Protein 8JSU (pdb70)

Organism: NCBI:txid1331668

Foldseek 3Di:
DDPVVVVVVVVVVVVVVVVVVVVCVVPPDVVNCCVVPPD/DDAQAWDDWDDDPFKTKTWGHHPVAIKIKMFGPDLFVLFDAQVLLVLLLVLCVVFPLNLAEFGWHAPDSGMTITDHDHYPDFLLCQLQPPPDDDDDVQQLLQLLVVLLSLLRQFPRDPVSRVRFAEPPDWSRCVRPVVVVVQLVVLLVVADCPLFVLLVCLQPVLLVVFDPDDAWGWAQRQQARRQWAGDPSIHGHDRRRIGTYHSLLRLLNHLLSLLLSCLPRVPLVSSLQSLLSNLVSNCVNNVHHQDLSSLSNNSNSNSVVLSSVLSCCCRVVVCSPVSSSSSNSSSVRVLSNSVSNPHDCSSSVSD/DCPDPVVVVVVVVVVVVVVVVVVVVCVVPDDVVNCCVVPPPD/DPDDDWDWAWDDWDDDPFKTKTWTQTPVAIKIKMFGPDQDVLFDAQVLLVLLLVLCVVWPLNLAEFGWHAPDSGMTITDHDHDPDFLLCQLLDPPDDDDDVQSLLQLLVLLLSLLRQFPRDVVSRVPFAEPPDWSSCVRPVVLVVQLVVLLVVADCPLFVLLVCLQPVLLVPFDPDDAWGWAQRQQARRQWATDPSIHGHDRRRIHTYHSLLRLLNHLLSLLLSCLPHPPLVSSLSSLLSSLNSNCVNNVHHQDLSSLSNNSNSNSVVLSSVLSCCCRVVVCSPVSSSSSNSSSVRVVSNSVSNPHDPSSD

InterPro domains:
  IPR061076 Thioviridamide [NF033415] (13-87)

Solvent-accessible surface area: 31680 Å² total; per-residue (Å²): 182,73,148,81,93,36,50,54,68,86,116,64,38,72,50,63,2,13,61,50,0,54,60,20,24,91,83,28,71,108,130,98,66,56,124,20,28,108,158,143,195,70,26,90,47,58,56,58,37,101,32,91,32,22,30,14,0,0,1,92,6,133,65,15,46,0,1,0,9,10,6,92,73,64,20,135,4,10,6,80,63,70,5,6,192,27,0,37,118,1,4,67,101,36,114,0,36,112,38,14,0,25,8,48,40,68,52,101,77,1,1,8,0,14,27,4,129,35,27,116,1,0,14,34,20,2,50,64,77,118,98,68,87,96,77,105,105,20,24,84,0,0,19,50,1,0,14,2,0,2,79,0,16,75,7,65,76,155,84,4,98,50,17,51,92,24,121,115,51,1,35,15,90,20,17,83,130,5,7,72,16,4,142,40,3,57,109,164,15,70,134,112,5,0,49,0,0,33,98,5,19,39,71,2,33,84,107,15,70,143,137,36,110,90,15,0,4,0,20,19,0,18,0,21,1,0,4,15,7,89,83,3,61,0,0,1,0,14,6,0,0,16,15,12,8,0,31,2,0,2,37,0,0,46,9,0,0,50,0,5,10,44,93,54,43,52,76,46,1,31,50,5,0,20,15,0,7,30,7,2,21,77,28,75,31,13,14,4,17,15,57,26,8,14,23,0,0,3,72,1,0,32,14,6,0,44,51,1,0,32,115,13,105,75,45,100,35,92,151,28,0,34,53,38,0,111,122,4,20,206,8,2,44,28,0,3,29,7,3,26,13,13,208,96,2,47,56,66,86,82,67,180,62,144,82,88,21,46,55,58,82,116,64,32,73,50,65,1,13,61,46,0,62,61,20,0,48,86,21,66,91,134,103,24,70,123,20,28,95,111,147,185,168,111,96,106,86,78,9,100,43,48,63,57,37,102,30,96,32,23,32,12,2,0,0,50,6,32,56,1,4,0,2,0,10,12,6,93,73,61,18,142,10,9,6,79,62,69,5,6,192,28,0,37,117,10,3,65,116,40,103,0,35,120,33,11,0,28,7,49,41,65,52,98,78,0,1,8,0,15,28,5,96,22,20,35,2,0,15,42,17,2,63,43,60,119,100,46,78,95,14,79,32,4,22,89,0,0,23,41,1,0,14,0,0,6,82,0,16,80,9,78,70,130,142,1,98,50,11,49,92,32,116,117,50,1,35,16,94,22,32,83,156,13,7,62,16,4,156,42,3,64,106,167,12,60,145,114,6,0,84,33,1,52,102,17,20,38,69,1,35,85,129,16,69,145,140,36,112,96,15,0,5,0,19,19,0,19,0,23,1,0,4,7,1,53,83,1,57,0,0,1,0,14,6,0,0,21,16,11,8,0,32,3,0,2,59,0,0,37,9,0,1,56,0,7,18,48,94,55,42,101,153,60,3,26,67,3,0,96,28,0,6,90,7,2,42,84,22,82,61,82,144,14,53,73,65,27,7,25,23,0,0,4,72,1,0,32,20,6,1,50,57,2,0,34,113,12,105,73,43,100,35,95,153,25,0,36,52,65,0,116,122,7,37,205,15,4,72,28,1,2,38,14,4,47,13,35,215,132,6,89

Nearest PDB structures (foldseek):
  3c5i-assembly2_B  TM=5.070E-01  e=8.498E-06  Plasmodium knowlesi
  8tvn-assembly2_B  TM=3.680E-01  e=6.910E-03  Homo sapiens
  8tb6-assembly2_B  TM=3.655E-01  e=6.247E-03  Homo sapiens
  5c03-assembly2_B  TM=3.590E-01  e=1.330E-02  Homo sapiens
  4imy-assembly3_E  TM=3.315E-01  e=5.184E-02  Homo sapiens

Secondary structure (DSSP, 8-state):
--HHHHHHHHHHHHHHHHHHHHHHHHH--HHHHHHHS--/--TTSEEEEE--SS-EEEEEEETTEEEEEEE-SS--TTS--HHHHHHHHHHHTTSTTGGGB-PPEEEETTEEEPPPBS-S--HHHHHT-SS-----HHHHTHHHHHHHHHHHHTTS-GGG-TTPPB-SS-HHHHH-HHHHHHHHHHHHTS-TTT-HHHHHIIIIIHHTS-S-S--EEE-S---GGGEEPSSS-EE---TT-EEE-HH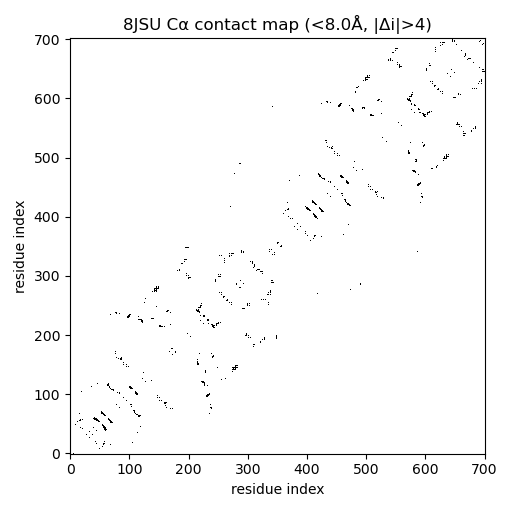HHHHHHHHHHHHHHHHH--HHHHHHHHHHHHHHHHHHHSSPPPHHHHHHHHHHHHHHHHHHHHHHHHHTT-HHHHHHHHHHHHHHHHHHHHHHT--HHHHTT-/---SHHHHHHHHHHHHHHHHHHHHHHHHH--HHHHHHHS---/-------EEEEEEE--SS-EEEEEEETTEEEEEEE-SS--TTS--HHHHHHHHHHHTTSTTTTTB-PPEEEETTEEEPPPBS-S--HHHHHT-SS-----HHHHHHHHHHHHHHHHHTTS-GGG-TTPPB-SS-HHHHH-HHHHHHHHHHHHHS-TTS-HHHHHIIIIIHHTS-S-S--EEE-S---GGGEE-SSS-EE---TT-EEE-HHHHHHHHHHHHHHHHHHH--HHHHHHHHHHHHHHHHHHHSSPPPHHHHHHHHHHHHHHHHHHHHHHHHHTT-HHHHHHHHHHHHHHHHHHHHHHT--TTT-

Sequence (702 aa):
MSEAMASAVDEAAFFADDLVSKIQAAEASMTDEQRAVIDPAVRRTGQPVRRSLPGPFVNRVCLRVDSGYRWGESVPVAAPAYLDAAALRNLAEEAIAPTQAAQYACIPALIDDRTAIHPVVTTPRLLSDTVFESPASAVVPQVEQTFSELGGFLARLHSSIPLERRVAALPTRTRPAWLQAAPQAADGIRAARDRLDKDAAPGIQRLAGAGAAEAPEVFPRTVVHGRLSSTASCCVPGPAPRRVLGWREAGIIADPMADLAFLLRRRDLVQSAAAMMGAQQQLQEQRARLTAEGYEAARGTQLLSDDEHTRLLAGHLASGILQHVALRAWSASDPEGADALLLLRRAERSLPGILGAFGAPREVTGRRLGSMSEAMASAVDEAAFFADDLVSSKIQAAEASMMTDEQRAVIDPAATQSAVRRTGQPVRSLPGPFVNNRVVCLRVDDSGYRWGESVPVAAPAYLDAAALRNLAEAIAPTQAAQYACIPALIDDRTAIHPVVTTPRLLSDTVFESPASAVVPQVEQQTFSSELGGFLARLHSSIPLERRRVAALPTRTRPAWLQAAPQAADGIRAARDRLDKDAAPGIQRLAGAGAAEAPEVFPRTVVHGRLSTASCCVPGPAPRVLGWREAGIADPMADLAFLLRRRDLVQSSAAAMMGAQQLQEQRARLTAEGYEAARGTQLSDDEHTRLAGHLASGILQHVVALRAWSASDPEGADALLRRAERRSLPGILGAFGAPREVT

Radius of gyration: 29.33 Å; Cα contacts (8 Å, |Δi|>4): 1325; chains: 4; bounding box: 56×72×86 Å

B-factor: mean 19.64, std 11.46, range [5.8, 92.0]

Structure (mmCIF, N/CA/C/O backbone):
data_8JSU
#
_entry.id   8JSU
#
_cell.length_a   45.224
_cell.length_b   52.499
_cell.length_c   73.673
_cell.angle_alpha   94.72
_cell.angle_beta   90.55
_cell.angle_gamma   112.55
#
_symmetry.space_group_name_H-M   'P 1'
#
loop_
_entity.id
_entity.type
_entity.pdbx_description
1 polymer TvaLP
2 polymer TvaE
3 non-polymer 'SODIUM ION'
4 non-polymer 'BROMIDE ION'
5 non-polymer 'CHLORIDE ION'
6 non-polymer DI(HYDROXYETHYL)ETHER
7 non-polymer GLYCEROL
8 water water
#
loop_
_atom_site.group_PDB
_atom_site.id
_atom_site.type_symbol
_atom_site.label_atom_id
_atom_site.label_alt_id
_atom_site.label_comp_id
_atom_site.label_asym_id
_atom_site.label_entity_id
_atom_site.label_seq_id
_atom_site.pdbx_PDB_ins_code
_atom_site.Cartn_x
_atom_site.Cartn_y
_atom_site.Cartn_z
_atom_site.occupancy
_atom_site.B_iso_or_equiv
_atom_site.auth_seq_id
_atom_site.auth_comp_id
_atom_site.auth_asym_id
_atom_site.auth_atom_id
_atom_site.pdbx_PDB_model_num
ATOM 1 N N . MET A 1 3 ? -6.499 -35.862 -47.560 1.00 44.79 1 MET A N 1
ATOM 2 C CA . MET A 1 3 ? -6.366 -35.195 -48.850 1.00 42.25 1 MET A CA 1
ATOM 3 C C . MET A 1 3 ? -4.916 -34.915 -49.230 1.00 40.59 1 MET A C 1
ATOM 4 O O . MET A 1 3 ? -4.123 -34.432 -48.420 1.00 38.80 1 MET A O 1
ATOM 9 N N . SER A 1 4 ? -4.584 -35.212 -50.482 1.00 37.16 2 SER A N 1
ATOM 10 C CA . SER A 1 4 ? -3.271 -34.900 -51.012 1.00 34.83 2 SER A CA 1
ATOM 11 C C . SER A 1 4 ? -3.091 -33.387 -51.111 1.00 34.34 2 SER A C 1
ATOM 12 O O . SER A 1 4 ? -4.022 -32.604 -50.907 1.00 31.77 2 SER A O 1
ATOM 15 N N . GLU A 1 5 ? -1.865 -32.976 -51.440 1.00 36.19 3 GLU A N 1
ATOM 16 C CA . GLU A 1 5 ? -1.590 -31.551 -51.594 1.00 37.60 3 GLU A CA 1
ATOM 17 C C . GLU A 1 5 ? -2.333 -30.966 -52.792 1.00 38.76 3 GLU A C 1
ATOM 18 O O . GLU A 1 5 ? -2.833 -29.835 -52.728 1.00 35.18 3 GLU A O 1
ATOM 24 N N . ALA A 1 6 ? -2.413 -31.716 -53.895 1.00 34.64 4 ALA A N 1
ATOM 25 C CA . ALA A 1 6 ? -3.176 -31.246 -55.046 1.00 31.07 4 ALA A CA 1
ATOM 26 C C . ALA A 1 6 ? -4.648 -31.070 -54.694 1.00 30.80 4 ALA A C 1
ATOM 27 O O . ALA A 1 6 ? -5.266 -30.064 -55.062 1.00 28.06 4 ALA A O 1
ATOM 29 N N . MET A 1 7 ? -5.222 -32.033 -53.971 1.00 26.37 5 MET A N 1
ATOM 30 C CA . MET A 1 7 ? -6.614 -31.917 -53.549 1.00 24.47 5 MET A CA 1
ATOM 31 C C . MET A 1 7 ? -6.824 -30.728 -52.620 1.00 26.35 5 MET A C 1
ATOM 32 O O . MET A 1 7 ? -7.769 -29.949 -52.793 1.00 26.11 5 MET A O 1
ATOM 37 N N . ALA A 1 8 ? -5.943 -30.561 -51.631 1.00 25.63 6 ALA A N 1
ATOM 38 C CA . ALA A 1 8 ? -6.111 -29.465 -50.685 1.00 28.64 6 ALA A CA 1
ATOM 39 C C . ALA A 1 8 ? -6.074 -28.125 -51.405 1.00 23.42 6 ALA A C 1
ATOM 40 O O . ALA A 1 8 ? -6.891 -27.233 -51.132 1.00 22.45 6 ALA A O 1
ATOM 42 N N . SER A 1 9 ? -5.155 -27.988 -52.364 1.00 25.84 7 SER A N 1
ATOM 43 C CA . SER A 1 9 ? -5.063 -26.759 -53.139 1.00 28.31 7 SER A CA 1
ATOM 44 C C . SER A 1 9 ? -6.303 -26.552 -53.998 1.00 26.29 7 SER A C 1
ATOM 45 O O . SER A 1 9 ? -6.777 -25.420 -54.136 1.00 27.02 7 SER A O 1
ATOM 48 N N . ALA A 1 10 ? -6.841 -27.625 -54.587 1.00 24.65 8 ALA A N 1
ATOM 49 C CA . ALA A 1 10 ? -8.073 -27.496 -55.362 1.00 21.23 8 ALA A CA 1
ATOM 50 C C . ALA A 1 10 ? -9.229 -27.028 -54.487 1.00 20.40 8 ALA A C 1
ATOM 51 O O . ALA A 1 10 ? -10.010 -26.154 -54.884 1.00 20.58 8 ALA A O 1
ATOM 53 N N . VAL A 1 11 ? -9.359 -27.601 -53.289 1.00 19.65 9 VAL A N 1
ATOM 54 C CA . VAL A 1 11 ? -10.423 -27.195 -52.373 1.00 22.03 9 VAL A CA 1
ATOM 55 C C . VAL A 1 11 ? -10.261 -25.733 -51.976 1.00 14.93 9 VAL A C 1
ATOM 56 O O . VAL A 1 11 ? -11.227 -24.956 -51.979 1.00 17.65 9 VAL A O 1
ATOM 60 N N . ASP A 1 12 ? -9.033 -25.334 -51.634 1.00 19.53 10 ASP A N 1
ATOM 61 C CA . ASP A 1 12 ? -8.804 -23.960 -51.212 1.00 20.72 10 ASP A CA 1
ATOM 62 C C . ASP A 1 12 ? -9.079 -22.973 -52.342 1.00 18.74 10 ASP A C 1
ATOM 63 O O . ASP A 1 12 ? -9.679 -21.917 -52.111 1.00 21.82 10 ASP A O 1
ATOM 68 N N . GLU A 1 13 ? -8.657 -23.302 -53.569 1.00 20.82 11 GLU A N 1
ATOM 69 C CA . GLU A 1 13 ? -8.941 -22.429 -54.706 1.00 22.49 11 GLU A CA 1
ATOM 70 C C . GLU A 1 13 ? -10.442 -22.293 -54.924 1.00 21.52 11 GLU A C 1
ATOM 71 O O . GLU A 1 13 ? -10.947 -21.194 -55.187 1.00 20.80 11 GLU A O 1
ATOM 77 N N . ALA A 1 14 ? -11.171 -23.407 -54.833 1.00 19.68 12 ALA A N 1
ATOM 78 C CA . ALA A 1 14 ? -12.607 -23.362 -55.058 1.00 22.04 12 ALA A CA 1
ATOM 79 C C . ALA A 1 14 ? -13.311 -22.582 -53.958 1.00 20.92 12 ALA A C 1
ATOM 80 O O . ALA A 1 14 ? -14.205 -21.775 -54.236 1.00 19.90 12 ALA A O 1
ATOM 82 N N . ALA A 1 15 ? -12.911 -22.794 -52.700 1.00 21.04 13 ALA A N 1
ATOM 83 C CA . ALA A 1 15 ? -13.565 -22.096 -51.596 1.00 21.93 13 ALA A CA 1
ATOM 84 C C . ALA A 1 15 ? -13.335 -20.595 -51.676 1.00 20.44 13 ALA A C 1
ATOM 85 O O . ALA A 1 15 ? -14.257 -19.804 -51.436 1.00 19.88 13 ALA A O 1
ATOM 87 N N . PHE A 1 16 ? -12.107 -20.181 -51.998 1.00 19.90 14 PHE A N 1
ATOM 88 C CA A PHE A 1 16 ? -11.794 -18.757 -52.114 0.58 22.14 14 PHE A CA 1
ATOM 89 C CA B PHE A 1 16 ? -11.848 -18.753 -52.082 0.42 22.16 14 PHE A CA 1
ATOM 90 C C . PHE A 1 16 ? -12.571 -18.110 -53.254 1.00 22.05 14 PHE A C 1
ATOM 91 O O . PHE A 1 16 ? -13.151 -17.029 -53.101 1.00 19.54 14 PHE A O 1
ATOM 106 N N . ALA A 1 17 ? -12.581 -18.755 -54.420 1.00 20.06 15 ALA A N 1
ATOM 107 C CA . ALA A 1 17 ? -13.278 -18.150 -55.545 1.00 18.92 15 ALA A CA 1
ATOM 108 C C . ALA A 1 17 ? -14.772 -18.052 -55.281 1.00 19.58 15 ALA A C 1
ATOM 109 O O . ALA A 1 17 ? -15.414 -17.071 -55.675 1.00 18.52 15 ALA A O 1
ATOM 111 N N . ASP A 1 18 ? -15.343 -19.053 -54.607 1.00 16.36 16 ASP A N 1
ATOM 112 C CA A ASP A 1 18 ? -16.762 -19.004 -54.284 0.46 19.15 16 ASP A CA 1
ATOM 113 C CA B ASP A 1 18 ? -16.763 -19.000 -54.289 0.54 19.14 16 ASP A CA 1
ATOM 114 C C . ASP A 1 18 ? -17.068 -17.831 -53.362 1.00 16.45 16 ASP A C 1
ATOM 115 O O . ASP A 1 18 ? -18.083 -17.149 -53.523 1.00 17.08 16 ASP A O 1
ATOM 124 N N . LEU A 1 19 ? -16.201 -17.583 -52.379 1.00 15.12 17 LEU A N 1
ATOM 125 C CA . LEU A 1 19 ? -16.412 -16.444 -51.489 1.00 17.62 17 LEU A CA 1
ATOM 126 C C . LEU A 1 19 ? -16.303 -15.121 -52.250 1.00 13.69 17 LEU A C 1
ATOM 127 O O . LEU A 1 19 ? -17.130 -14.218 -52.071 1.00 14.69 17 LEU A O 1
ATOM 132 N N . VAL A 1 20 ? -15.279 -14.981 -53.098 1.00 14.85 18 VAL A N 1
ATOM 133 C CA . VAL A 1 20 ? -15.161 -13.773 -53.919 1.00 17.37 18 VAL A CA 1
ATOM 134 C C . VAL A 1 20 ? -16.423 -13.569 -54.755 1.00 16.10 18 VAL A C 1
ATOM 135 O O . VAL A 1 20 ? -17.005 -12.478 -54.772 1.00 15.74 18 VAL A O 1
ATOM 139 N N . SER A 1 21 ? -16.887 -14.628 -55.428 1.00 17.62 19 SER A N 1
ATOM 140 C CA . SER A 1 21 ? -18.087 -14.518 -56.253 1.00 17.97 19 SER A CA 1
ATOM 141 C C . SER A 1 21 ? -19.300 -14.094 -55.435 1.00 18.27 19 SER A C 1
ATOM 142 O O . SER A 1 21 ? -20.102 -13.271 -55.890 1.00 19.20 19 SER A O 1
ATOM 145 N N . LYS A 1 22 ? -19.461 -14.653 -54.229 1.00 15.00 20 LYS A N 1
ATOM 146 C CA . LYS A 1 22 ? -20.595 -14.279 -53.392 1.00 18.17 20 LYS A CA 1
ATOM 147 C C . LYS A 1 22 ? -20.527 -12.816 -52.966 1.00 14.05 20 LYS A C 1
ATOM 148 O O . LYS A 1 22 ? -21.553 -12.126 -52.942 1.00 16.11 20 LYS A O 1
ATOM 154 N N . ILE A 1 23 ? -19.342 -12.337 -52.563 1.00 15.09 21 ILE A N 1
ATOM 155 C CA . ILE A 1 23 ? -19.221 -10.934 -52.183 1.00 15.08 21 ILE A CA 1
ATOM 156 C C . ILE A 1 23 ? -19.435 -10.027 -53.390 1.00 14.53 21 ILE A C 1
ATOM 157 O O . ILE A 1 23 ? -20.110 -8.997 -53.295 1.00 17.33 21 ILE A O 1
ATOM 162 N N . GLN A 1 24 ? -18.871 -10.392 -54.543 1.00 17.70 22 GLN A N 1
ATOM 163 C CA . GLN A 1 24 ? -19.129 -9.615 -55.750 1.00 16.73 22 GLN A CA 1
ATOM 164 C C . GLN A 1 24 ? -20.617 -9.576 -56.079 1.00 18.80 22 GLN A C 1
ATOM 165 O O . GLN A 1 24 ? -21.163 -8.513 -56.395 1.00 21.61 22 GLN A O 1
ATOM 171 N N . ALA A 1 25 ? -21.292 -10.724 -56.005 1.00 16.47 23 ALA A N 1
ATOM 172 C CA . ALA A 1 25 ? -22.713 -10.761 -56.335 1.00 19.62 23 ALA A CA 1
ATOM 173 C C . ALA A 1 25 ? -23.509 -9.882 -55.386 1.00 20.42 23 ALA A C 1
ATOM 174 O O . ALA A 1 25 ? -24.367 -9.107 -55.823 1.00 21.65 23 ALA A O 1
ATOM 176 N N . ALA A 1 26 ? -23.209 -9.965 -54.082 1.00 18.50 24 ALA A N 1
ATOM 177 C CA . ALA A 1 26 ? -23.931 -9.165 -53.095 1.00 17.33 24 ALA A CA 1
ATOM 178 C C . ALA A 1 26 ? -23.693 -7.682 -53.316 1.00 22.42 24 ALA A C 1
ATOM 179 O O . ALA A 1 26 ? -24.628 -6.878 -53.257 1.00 22.37 24 ALA A O 1
ATOM 181 N N . GLU A 1 27 ? -22.444 -7.300 -53.586 1.00 19.97 25 GLU A N 1
ATOM 182 C CA . GLU A 1 27 ? -22.153 -5.895 -53.834 1.00 20.24 25 GLU A CA 1
ATOM 183 C C . GLU A 1 27 ? -22.876 -5.404 -55.082 1.00 25.86 25 GLU A C 1
ATOM 184 O O . GLU A 1 27 ? -23.449 -4.307 -55.087 1.00 25.85 25 GLU A O 1
ATOM 190 N N . ALA A 1 28 ? -22.881 -6.216 -56.141 1.00 23.62 26 ALA A N 1
ATOM 191 C CA . ALA A 1 28 ? -23.489 -5.798 -57.402 1.00 25.41 26 ALA A CA 1
ATOM 192 C C . ALA A 1 28 ? -24.994 -5.598 -57.269 1.00 29.11 26 ALA A C 1
ATOM 193 O O . ALA A 1 28 ? -25.555 -4.677 -57.872 1.00 31.92 26 ALA A O 1
ATOM 195 N N . SER A 1 29 ? -25.665 -6.443 -56.484 1.00 26.20 27 SER A N 1
ATOM 196 C CA . SER A 1 29 ? -27.121 -6.521 -56.496 1.00 26.51 27 SER A CA 1
ATOM 197 C C . SER A 1 29 ? -27.784 -5.814 -55.323 1.00 30.96 27 SER A C 1
ATOM 198 O O . SER A 1 29 ? -29.002 -5.602 -55.357 1.00 32.74 27 SER A O 1
ATOM 201 N N . MET A 1 30 ? -27.036 -5.466 -54.283 1.00 30.81 28 MET A N 1
ATOM 202 C CA . MET A 1 30 ? -27.641 -4.830 -53.123 1.00 34.78 28 MET A CA 1
ATOM 203 C C . MET A 1 30 ? -28.262 -3.490 -53.511 1.00 37.26 28 MET A C 1
ATOM 204 O O . MET A 1 30 ? -27.684 -2.719 -54.283 1.00 33.54 28 MET A O 1
ATOM 209 N N . THR A 1 31 ? -29.481 -3.251 -53.039 1.00 41.63 29 THR A N 1
ATOM 210 C CA . THR A 1 31 ? -30.156 -2.016 -53.402 1.00 45.57 29 THR A CA 1
ATOM 211 C C . THR A 1 31 ? -29.692 -0.891 -52.483 1.00 45.09 29 THR A C 1
ATOM 212 O O . THR A 1 31 ? -29.017 -1.118 -51.475 1.00 37.83 29 THR A O 1
ATOM 216 N N . ASP A 1 32 ? -30.060 0.344 -52.840 1.00 38.82 30 ASP A N 1
ATOM 217 C CA . ASP A 1 32 ? -29.676 1.479 -52.006 1.00 43.65 30 ASP A CA 1
ATOM 218 C C . ASP A 1 32 ? -30.256 1.369 -50.602 1.00 42.94 30 ASP A C 1
ATOM 219 O O . ASP A 1 32 ? -29.633 1.827 -49.637 1.00 39.77 30 ASP A O 1
ATOM 224 N N . GLU A 1 33 ? -31.434 0.756 -50.462 1.00 41.45 31 GLU A N 1
ATOM 225 C CA . GLU A 1 33 ? -32.007 0.577 -49.131 1.00 43.35 31 GLU A CA 1
ATOM 226 C C . GLU A 1 33 ? -31.252 -0.475 -48.323 1.00 38.63 31 GLU A C 1
ATOM 227 O O . GLU A 1 33 ? -31.024 -0.288 -47.121 1.00 32.32 31 GLU A O 1
ATOM 233 N N . GLN A 1 34 ? -30.862 -1.589 -48.954 1.00 38.30 32 GLN A N 1
ATOM 234 C CA . GLN A 1 34 ? -29.986 -2.538 -48.269 1.00 38.34 32 GLN A CA 1
ATOM 235 C C . GLN A 1 34 ? -28.616 -1.931 -48.001 1.00 35.92 32 GLN A C 1
ATOM 236 O O . GLN A 1 34 ? -28.031 -2.163 -46.939 1.00 33.62 32 GLN A O 1
ATOM 242 N N . ARG A 1 35 ? -28.083 -1.166 -48.958 1.00 33.97 33 ARG A N 1
ATOM 243 C CA . ARG A 1 35 ? -26.812 -0.483 -48.738 1.00 31.64 33 ARG A CA 1
ATOM 244 C C . ARG A 1 35 ? -26.904 0.493 -47.575 1.00 33.67 33 ARG A C 1
ATOM 245 O O . ARG A 1 35 ? -25.924 0.688 -46.844 1.00 30.84 33 ARG A O 1
ATOM 253 N N . ALA A 1 36 ? -28.075 1.102 -47.380 1.00 34.36 34 ALA A N 1
ATOM 254 C CA . ALA A 1 36 ? -28.247 2.042 -46.278 1.00 36.04 34 ALA A CA 1
ATOM 255 C C . ALA A 1 36 ? -28.176 1.341 -44.927 1.00 33.18 34 ALA A C 1
ATOM 256 O O . ALA A 1 36 ? -27.683 1.920 -43.949 1.00 34.41 34 ALA A O 1
ATOM 258 N N . VAL A 1 37 ? -28.679 0.107 -44.841 1.00 34.33 35 VAL A N 1
ATOM 259 C CA . VAL A 1 37 ? -28.672 -0.595 -43.558 1.00 36.35 35 VAL A CA 1
ATOM 260 C C . VAL A 1 37 ? -27.280 -1.115 -43.213 1.00 32.13 35 VAL A C 1
ATOM 261 O O . VAL A 1 37 ? -26.871 -1.087 -42.049 1.00 32.26 35 VAL A O 1
ATOM 265 N N . ILE A 1 38 ? -26.528 -1.598 -44.205 1.00 30.41 36 ILE A N 1
ATOM 266 C CA . ILE A 1 38 ? -25.230 -2.200 -43.906 1.00 26.19 36 ILE A CA 1
ATOM 267 C C . ILE A 1 38 ? -24.137 -1.139 -43.802 1.00 28.96 36 ILE A C 1
ATOM 268 O O . ILE A 1 38 ? -23.278 -1.204 -42.914 1.00 26.64 36 ILE A O 1
ATOM 273 N N . ASP A 1 39 ? -24.161 -0.135 -44.684 1.00 30.87 37 ASP A N 1
ATOM 274 C CA . ASP A 1 39 ? -23.193 0.959 -44.675 1.00 29.83 37 ASP A CA 1
ATOM 275 C C . ASP A 1 39 ? -23.915 2.258 -44.338 1.00 37.27 37 ASP A C 1
ATOM 276 O O . ASP A 1 39 ? -24.377 2.972 -45.241 1.00 42.68 37 ASP A O 1
ATOM 281 N N . PRO A 1 40 ? -24.043 2.612 -43.063 1.00 43.86 38 PRO A N 1
ATOM 282 C CA . PRO A 1 40 ? -24.660 3.888 -42.701 1.00 52.41 38 PRO A CA 1
ATOM 283 C C . PRO A 1 40 ? -23.633 5.012 -42.701 1.00 55.70 38 PRO A C 1
ATOM 284 O O . PRO A 1 40 ? -22.422 4.792 -42.633 1.00 53.67 38 PRO A O 1
ATOM 288 N N . ALA A 1 41 ? -24.146 6.235 -42.779 1.00 60.40 39 ALA A N 1
ATOM 289 C CA . ALA A 1 41 ? -23.290 7.416 -42.744 1.00 63.29 39 ALA A CA 1
ATOM 290 C C . ALA A 1 41 ? -23.720 8.377 -41.641 1.00 64.12 39 ALA A C 1
ATOM 291 O O . ALA A 1 41 ? -22.888 8.891 -40.894 1.00 68.39 39 ALA A O 1
ATOM 293 N N . VAL B 2 6 ? -6.432 -4.663 -58.714 1.00 41.11 6 VAL B N 1
ATOM 294 C CA . VAL B 2 6 ? -6.519 -3.604 -57.719 1.00 43.70 6 VAL B CA 1
ATOM 295 C C . VAL B 2 6 ? -7.781 -2.804 -57.988 1.00 28.50 6 VAL B C 1
ATOM 296 O O . VAL B 2 6 ? -8.114 -1.885 -57.253 1.00 33.03 6 VAL B O 1
ATOM 300 N N . ARG B 2 7 ? -8.475 -3.162 -59.061 1.00 30.78 7 ARG B N 1
ATOM 301 C CA A ARG B 2 7 ? -9.625 -2.394 -59.512 0.56 32.91 7 ARG B CA 1
ATOM 302 C CA B ARG B 2 7 ? -9.624 -2.400 -59.521 0.44 32.90 7 ARG B CA 1
ATOM 303 C C . ARG B 2 7 ? -10.848 -2.673 -58.650 1.00 34.63 7 ARG B C 1
ATOM 304 O O . ARG B 2 7 ? -10.974 -3.726 -58.016 1.00 32.14 7 ARG B O 1
ATOM 319 N N . THR B 2 8 ? -11.758 -1.702 -58.635 1.00 32.33 8 THR B N 1
ATOM 320 C CA . THR B 2 8 ? -12.990 -1.843 -57.873 1.00 31.25 8 THR B CA 1
ATOM 321 C C . THR B 2 8 ? -13.761 -3.078 -58.329 1.00 30.69 8 THR B C 1
ATOM 322 O O . THR B 2 8 ? -13.792 -3.415 -59.514 1.00 31.46 8 THR B O 1
ATOM 326 N N . GLY B 2 9 ? -14.352 -3.780 -57.363 1.00 29.26 9 GLY B N 1
ATOM 327 C CA . GLY B 2 9 ? -15.017 -5.038 -57.618 1.00 30.32 9 GLY B CA 1
ATOM 328 C C . GLY B 2 9 ? -14.124 -6.260 -57.575 1.00 27.01 9 GLY B C 1
ATOM 329 O O . GLY B 2 9 ? -14.619 -7.375 -57.784 1.00 26.23 9 GLY B O 1
ATOM 330 N N . GLN B 2 10 ? -12.833 -6.099 -57.319 1.00 27.07 10 GLN B N 1
ATOM 331 C CA . GLN B 2 10 ? -11.895 -7.206 -57.369 1.00 23.97 10 GLN B CA 1
ATOM 332 C C . GLN B 2 10 ? -11.255 -7.426 -56.004 1.00 20.95 10 GLN B C 1
ATOM 333 O O . GLN B 2 10 ? -11.230 -6.519 -55.162 1.00 22.49 10 GLN B O 1
ATOM 339 N N . PRO B 2 11 ? -10.766 -8.639 -55.735 1.00 22.28 11 PRO B N 1
ATOM 340 C CA . PRO B 2 11 ? -10.180 -8.929 -54.416 1.00 22.21 11 PRO B CA 1
ATOM 341 C C . PRO B 2 11 ? -8.789 -8.325 -54.282 1.00 20.61 11 PRO B C 1
ATOM 342 O O . PRO B 2 11 ? -7.942 -8.475 -55.166 1.00 25.47 11 PRO B O 1
ATOM 346 N N . VAL B 2 12 ? -8.555 -7.651 -53.156 1.00 17.68 12 VAL B N 1
ATOM 347 C CA . VAL B 2 12 ? -7.251 -7.091 -52.856 1.00 21.46 12 VAL B CA 1
ATOM 348 C C . VAL B 2 12 ? -6.507 -7.912 -51.813 1.00 23.84 12 VAL B C 1
ATOM 349 O O . VAL B 2 12 ? -5.271 -7.939 -51.830 1.00 27.28 12 VAL B O 1
ATOM 353 N N . ARG B 2 13 ? -7.222 -8.601 -50.919 1.00 21.73 13 ARG B N 1
ATOM 354 C CA A ARG B 2 13 ? -6.621 -9.425 -49.875 0.45 24.79 13 ARG B CA 1
ATOM 355 C CA B ARG B 2 13 ? -6.600 -9.446 -49.911 0.55 24.84 13 ARG B CA 1
ATOM 356 C C . ARG B 2 13 ? -7.334 -10.767 -49.833 1.00 18.96 13 ARG B C 1
ATOM 357 O O . ARG B 2 13 ? -8.562 -10.818 -49.951 1.00 17.48 13 ARG B O 1
ATOM 372 N N . SER B 2 14 ? -6.570 -11.832 -49.610 1.00 19.01 14 SER B N 1
ATOM 373 C CA . SER B 2 14 ? -7.112 -13.141 -49.280 1.00 20.54 14 SER B CA 1
ATOM 374 C C . SER B 2 14 ? -6.399 -13.647 -48.033 1.00 22.65 14 SER B C 1
ATOM 375 O O . SER B 2 14 ? -5.163 -13.632 -47.972 1.00 26.17 14 SER B O 1
ATOM 378 N N . LEU B 2 15 ? -7.167 -14.066 -47.029 1.00 17.94 15 LEU B N 1
ATOM 379 C CA . LEU B 2 15 ? -6.628 -14.613 -45.784 1.00 20.26 15 LEU B CA 1
ATOM 380 C C . LEU B 2 15 ? -7.251 -15.977 -45.536 1.00 21.00 15 LEU B C 1
ATOM 381 O O . LEU B 2 15 ? -8.273 -16.079 -44.846 1.00 23.12 15 LEU B O 1
ATOM 386 N N . PRO B 2 16 ? -6.680 -17.042 -46.086 1.00 23.26 16 PRO B N 1
ATOM 387 C CA . PRO B 2 16 ? -7.182 -18.384 -45.775 1.00 26.10 16 PRO B CA 1
ATOM 388 C C . PRO B 2 16 ? -6.813 -18.782 -44.357 1.00 27.63 16 PRO B C 1
ATOM 389 O O . PRO B 2 16 ? -5.849 -18.286 -43.770 1.00 28.52 16 PRO B O 1
ATOM 393 N N . GLY B 2 17 ? -7.603 -19.695 -43.803 1.00 22.40 17 GLY B N 1
ATOM 394 C CA . GLY B 2 17 ? -7.342 -20.193 -42.473 1.00 30.87 17 GLY B CA 1
ATOM 395 C C . GLY B 2 17 ? -7.876 -21.598 -42.314 1.00 25.51 17 GLY B C 1
ATOM 396 O O . GLY B 2 17 ? -8.619 -22.099 -43.163 1.00 22.61 17 GLY B O 1
ATOM 397 N N . PRO B 2 18 ? -7.500 -22.271 -41.227 1.00 27.35 18 PRO B N 1
ATOM 398 C CA . PRO B 2 18 ? -8.024 -23.623 -41.001 1.00 26.86 18 PRO B CA 1
ATOM 399 C C . PRO B 2 18 ? -9.530 -23.647 -40.836 1.00 22.73 18 PRO B C 1
ATOM 400 O O . PRO B 2 18 ? -10.184 -24.615 -41.240 1.00 28.89 18 PRO B O 1
ATOM 404 N N . PHE B 2 19 ? -10.101 -22.586 -40.277 1.00 19.60 19 PHE B N 1
ATOM 405 C CA . PHE B 2 19 ? -11.499 -22.588 -39.881 1.00 19.13 19 PHE B CA 1
ATOM 406 C C . PHE B 2 19 ? -12.348 -21.536 -40.579 1.00 18.14 19 PHE B C 1
ATOM 407 O O . PHE B 2 19 ? -13.566 -21.689 -40.609 1.00 15.95 19 PHE B O 1
ATOM 415 N N . VAL B 2 20 ? -11.754 -20.486 -41.134 1.00 17.38 20 VAL B N 1
ATOM 416 C CA . VAL B 2 20 ? -12.499 -19.424 -41.803 1.00 17.44 20 VAL B CA 1
ATOM 417 C C . VAL B 2 20 ? -11.646 -18.884 -42.938 1.00 15.91 20 VAL B C 1
ATOM 418 O O . VAL B 2 20 ? -10.429 -18.729 -42.783 1.00 22.28 20 VAL B O 1
ATOM 422 N N . ASN B 2 21 ? -12.263 -18.662 -44.104 1.00 13.49 21 ASN B N 1
ATOM 423 C CA . ASN B 2 21 ? -11.661 -17.951 -45.231 1.00 13.75 21 ASN B CA 1
ATOM 424 C C . ASN B 2 21 ? -12.152 -16.516 -45.301 1.00 12.43 21 ASN B C 1
ATOM 425 O O . ASN B 2 21 ? -13.340 -16.254 -45.112 1.00 11.44 21 ASN B O 1
ATOM 430 N N . ARG B 2 22 ? -11.239 -15.583 -45.589 1.00 13.61 22 ARG B N 1
ATOM 431 C CA . ARG B 2 22 ? -11.561 -14.163 -45.577 1.00 11.22 22 ARG B CA 1
ATOM 432 C C . ARG B 2 22 ? -11.034 -13.476 -46.821 1.00 12.66 22 ARG B C 1
ATOM 433 O O . ARG B 2 22 ? -9.914 -13.747 -47.260 1.00 14.24 22 ARG B O 1
ATOM 441 N N . VAL B 2 23 ? -11.837 -12.587 -47.399 1.00 13.22 23 VAL B N 1
ATOM 442 C CA . VAL B 2 23 ? -11.469 -11.849 -48.601 1.00 12.19 23 VAL B CA 1
ATOM 443 C C . VAL B 2 23 ? -11.836 -10.386 -48.423 1.00 14.04 23 VAL B C 1
ATOM 444 O O . VAL B 2 23 ? -12.868 -10.060 -47.825 1.00 12.78 23 VAL B O 1
ATOM 448 N N . CYS B 2 24 ? -10.988 -9.500 -48.929 1.00 14.01 24 CYS B N 1
ATOM 449 C CA . CYS B 2 24 ? -11.287 -8.075 -48.950 1.00 12.68 24 CYS B CA 1
ATOM 450 C C . CYS B 2 24 ? -11.484 -7.668 -50.400 1.00 18.02 24 CYS B C 1
ATOM 451 O O . CYS B 2 24 ? -10.550 -7.749 -51.198 1.00 17.21 24 CYS B O 1
ATOM 454 N N . LEU B 2 25 ? -12.694 -7.251 -50.743 1.00 15.50 25 LEU B N 1
ATOM 455 C CA . LEU B 2 25 ? -13.009 -6.810 -52.096 1.00 15.99 25 LEU B CA 1
ATOM 456 C C . LEU B 2 25 ? -12.943 -5.291 -52.139 1.00 18.33 25 LEU B C 1
ATOM 457 O O . LEU B 2 25 ? -13.555 -4.619 -51.301 1.00 21.48 25 LEU B O 1
ATOM 462 N N . ARG B 2 26 ? -12.212 -4.746 -53.106 1.00 20.43 26 ARG B N 1
ATOM 463 C CA . ARG B 2 26 ? -12.292 -3.310 -53.315 1.00 21.60 26 ARG B CA 1
ATOM 464 C C . ARG B 2 26 ? -13.621 -2.997 -53.991 1.00 25.14 26 ARG B C 1
ATOM 465 O O . ARG B 2 26 ? -14.018 -3.680 -54.943 1.00 23.89 26 ARG B O 1
ATOM 473 N N . VAL B 2 27 ? -14.324 -1.987 -53.480 1.00 24.59 27 VAL B N 1
ATOM 474 C CA . VAL B 2 27 ? -15.597 -1.547 -54.039 1.00 24.34 27 VAL B CA 1
ATOM 475 C C . VAL B 2 27 ? -15.593 -0.025 -54.158 1.00 28.21 27 VAL B C 1
ATOM 476 O O . VAL B 2 27 ? -14.666 0.657 -53.720 1.00 26.46 27 VAL B O 1
ATOM 480 N N . ASP B 2 28 ? -16.654 0.500 -54.775 1.00 29.74 28 ASP B N 1
ATOM 481 C CA . ASP B 2 28 ? -16.721 1.931 -55.055 1.00 28.63 28 ASP B CA 1
ATOM 482 C C . ASP B 2 28 ? -16.637 2.757 -53.778 1.00 31.12 28 ASP B C 1
ATOM 483 O O . ASP B 2 28 ? -16.029 3.833 -53.766 1.00 32.68 28 ASP B O 1
ATOM 488 N N . SER B 2 29 ? -17.240 2.273 -52.693 1.00 26.66 29 SER B N 1
ATOM 489 C CA . SER B 2 29 ? -17.331 3.029 -51.452 1.00 26.86 29 SER B CA 1
ATOM 490 C C . SER B 2 29 ? -16.266 2.645 -50.436 1.00 25.48 29 SER B C 1
ATOM 491 O O . SER B 2 29 ? -16.350 3.068 -49.281 1.00 28.88 29 SER B O 1
ATOM 494 N N . GLY B 2 30 ? -15.272 1.858 -50.829 1.00 25.75 30 GLY B N 1
ATOM 495 C CA . GLY B 2 30 ? -14.241 1.472 -49.888 1.00 24.94 30 GLY B CA 1
ATOM 496 C C . GLY B 2 30 ? -13.837 0.024 -50.036 1.00 19.02 30 GLY B C 1
ATOM 497 O O . GLY B 2 30 ? -13.658 -0.469 -51.152 1.00 24.82 30 GLY B O 1
ATOM 498 N N . TYR B 2 31 ? -13.682 -0.669 -48.911 1.00 17.98 31 TYR B N 1
ATOM 499 C CA . TYR B 2 31 ? -13.182 -2.037 -48.897 1.00 20.75 31 TYR B CA 1
ATOM 500 C C . TYR B 2 31 ? -14.154 -2.906 -48.123 1.00 16.82 31 TYR B C 1
ATOM 501 O O . TYR B 2 31 ? -14.450 -2.616 -46.961 1.00 16.02 31 TYR B O 1
ATOM 510 N N . ARG B 2 32 ? -14.623 -3.978 -48.773 1.00 16.26 32 ARG B N 1
ATOM 511 C CA . ARG B 2 32 ? -15.686 -4.845 -48.278 1.00 15.09 32 ARG B CA 1
ATOM 512 C C . ARG B 2 32 ? -15.099 -6.207 -47.912 1.00 14.81 32 ARG B C 1
ATOM 513 O O . ARG B 2 32 ? -14.687 -6.969 -48.797 1.00 15.21 32 ARG B O 1
ATOM 521 N N . TRP B 2 33 ? -15.099 -6.527 -46.616 1.00 13.63 33 TRP B N 1
ATOM 522 C CA . TRP B 2 33 ? -14.642 -7.816 -46.125 1.00 13.26 33 TRP B CA 1
ATOM 523 C C . TRP B 2 33 ? -15.773 -8.840 -46.182 1.00 12.54 33 TRP B C 1
ATOM 524 O O . TRP B 2 33 ? -16.913 -8.550 -45.808 1.00 13.92 33 TRP B O 1
ATOM 535 N N . GLY B 2 34 ? -15.447 -10.035 -46.663 1.00 12.45 34 GLY B N 1
ATOM 536 C CA . GLY B 2 34 ? -16.331 -11.179 -46.564 1.00 10.65 34 GLY B CA 1
ATOM 537 C C . GLY B 2 34 ? -15.634 -12.334 -45.874 1.00 10.38 34 GLY B C 1
ATOM 538 O O . GLY B 2 34 ? -14.410 -12.447 -45.908 1.00 11.79 34 GLY B O 1
ATOM 539 N N . GLU B 2 35 ? -16.411 -13.175 -45.217 1.00 10.19 35 GLU B N 1
ATOM 540 C CA . GLU B 2 35 ? -15.894 -14.381 -44.588 1.00 11.61 35 GLU B CA 1
ATOM 541 C C . GLU B 2 35 ? -16.774 -15.564 -44.896 1.00 11.52 35 GLU B C 1
ATOM 542 O O . GLU B 2 35 ? -18.000 -15.442 -44.926 1.00 12.30 35 GLU B O 1
ATOM 548 N N . SER B 2 36 ? -16.159 -16.714 -45.100 1.00 10.26 36 SER B N 1
ATOM 549 C CA . SER B 2 36 ? -16.904 -17.951 -45.197 1.00 10.39 36 SER B CA 1
ATOM 550 C C . SER B 2 36 ? -16.342 -18.985 -44.239 1.00 10.54 36 SER B C 1
ATOM 551 O O . SER B 2 36 ? -15.143 -18.993 -43.931 1.00 13.21 36 SER B O 1
ATOM 554 N N . VAL B 2 37 ? -17.222 -19.841 -43.744 1.00 10.24 37 VAL B N 1
ATOM 555 C CA . VAL B 2 37 ? -16.815 -20.987 -42.937 1.00 12.09 37 VAL B CA 1
ATOM 556 C C . VAL B 2 37 ? -17.138 -22.240 -43.744 1.00 11.23 37 VAL B C 1
ATOM 557 O O . VAL B 2 37 ? -18.054 -22.216 -44.586 1.00 11.48 37 VAL B O 1
ATOM 561 N N . PRO B 2 38 ? -16.414 -23.344 -43.551 1.00 10.85 38 PRO B N 1
ATOM 562 C CA . PRO B 2 38 ? -16.560 -24.497 -44.451 1.00 11.44 38 PRO B CA 1
ATOM 563 C C . PRO B 2 38 ? -17.759 -25.371 -44.164 1.00 11.42 38 PRO B C 1
ATOM 564 O O . PRO B 2 38 ? -18.108 -26.199 -45.015 1.00 11.68 38 PRO B O 1
ATOM 568 N N . VAL B 2 39 ? -18.398 -25.236 -43.008 1.00 11.37 39 VAL B N 1
ATOM 569 C CA . VAL B 2 39 ? -19.578 -26.014 -42.666 1.00 11.25 39 VAL B CA 1
ATOM 570 C C . VAL B 2 39 ? -20.620 -25.069 -42.099 1.00 11.01 39 VAL B C 1
ATOM 571 O O . VAL B 2 39 ? -20.288 -24.124 -41.379 1.00 16.16 39 VAL B O 1
ATOM 575 N N . ALA B 2 40 ? -21.877 -25.320 -42.411 1.00 12.74 40 ALA B N 1
ATOM 576 C CA . ALA B 2 40 ? -22.951 -24.600 -41.751 1.00 13.58 40 ALA B CA 1
ATOM 577 C C . ALA B 2 40 ? -23.133 -25.252 -40.388 1.00 16.96 40 ALA B C 1
ATOM 578 O O . ALA B 2 40 ? -23.442 -26.446 -40.305 1.00 24.35 40 ALA B O 1
ATOM 580 N N . ALA B 2 41 ? -22.897 -24.491 -39.322 1.00 15.01 41 ALA B N 1
ATOM 581 C CA . ALA B 2 41 ? -22.959 -25.054 -37.986 1.00 16.53 41 ALA B CA 1
ATOM 582 C C . ALA B 2 41 ? -23.662 -24.063 -37.072 1.00 15.55 41 ALA B C 1
ATOM 583 O O . ALA B 2 41 ? -23.463 -22.847 -37.205 1.00 14.07 41 ALA B O 1
ATOM 585 N N . PRO B 2 42 ? -24.482 -24.547 -36.140 1.00 15.10 42 PRO B N 1
ATOM 586 C CA . PRO B 2 42 ? -25.148 -23.629 -35.208 1.00 13.64 42 PRO B CA 1
ATOM 587 C C . PRO B 2 42 ? -24.197 -22.917 -34.270 1.00 14.22 42 PRO B C 1
ATOM 588 O O . PRO B 2 42 ? -24.607 -21.923 -33.657 1.00 16.18 42 PRO B O 1
ATOM 592 N N . ALA B 2 43 ? -22.941 -23.366 -34.156 1.00 10.85 43 ALA B N 1
ATOM 593 C CA . ALA B 2 43 ? -22.004 -22.641 -33.308 1.00 10.21 43 ALA B CA 1
ATOM 594 C C . ALA B 2 43 ? -21.771 -21.217 -33.804 1.00 11.60 43 ALA B C 1
ATOM 595 O O . ALA B 2 43 ? -21.431 -20.336 -33.008 1.00 15.05 43 ALA B O 1
ATOM 597 N N . TYR B 2 44 ? -21.913 -20.972 -35.101 1.00 9.48 44 TYR B N 1
ATOM 598 C CA . TYR B 2 44 ? -21.686 -19.641 -35.654 1.00 10.07 44 TYR B CA 1
ATOM 599 C C . TYR B 2 44 ? -22.962 -18.829 -35.527 1.00 10.75 44 TYR B C 1
ATOM 600 O O . TYR B 2 44 ? -24.062 -19.344 -35.771 1.00 11.85 44 TYR B O 1
ATOM 609 N N . LEU B 2 45 ? -22.825 -17.577 -35.088 1.00 9.12 45 LEU B N 1
ATOM 610 C CA . LEU B 2 45 ? -24.018 -16.763 -34.871 1.00 9.24 45 LEU B CA 1
ATOM 611 C C . LEU B 2 45 ? -24.832 -16.666 -36.149 1.00 10.34 45 LEU B C 1
ATOM 612 O O . LEU B 2 45 ? -24.292 -16.437 -37.237 1.00 9.53 45 LEU B O 1
ATOM 617 N N . ASP B 2 46 ? -26.140 -16.847 -36.006 1.00 9.81 46 ASP B N 1
ATOM 618 C CA . ASP B 2 46 ? -27.055 -16.654 -37.126 1.00 10.13 46 ASP B CA 1
ATOM 619 C C . ASP B 2 46 ? -27.460 -15.186 -37.253 1.00 11.13 46 ASP B C 1
ATOM 620 O O . ASP B 2 46 ? -27.024 -14.321 -36.489 1.00 9.93 46 ASP B O 1
ATOM 625 N N . ALA B 2 47 ? -28.359 -14.909 -38.198 1.00 11.78 47 ALA B N 1
ATOM 626 C CA . ALA B 2 47 ? -28.746 -13.531 -38.484 1.00 10.63 47 ALA B CA 1
ATOM 627 C C . ALA B 2 47 ? -29.386 -12.877 -37.265 1.00 10.65 47 ALA B C 1
ATOM 628 O O . ALA B 2 47 ? -29.142 -11.701 -36.989 1.00 11.16 47 ALA B O 1
ATOM 630 N N . ALA B 2 48 ? -30.244 -13.619 -36.557 1.00 11.05 48 ALA B N 1
ATOM 631 C CA . ALA B 2 48 ? -30.931 -13.072 -35.394 1.00 10.92 48 ALA B CA 1
ATOM 632 C C . ALA B 2 48 ? -29.954 -12.735 -34.280 1.00 10.51 48 ALA B C 1
ATOM 633 O O . ALA B 2 48 ? -30.093 -11.700 -33.615 1.00 10.66 48 ALA B O 1
ATOM 635 N N . ALA B 2 49 ? -28.962 -13.601 -34.045 1.00 10.20 49 ALA B N 1
ATOM 636 C CA . ALA B 2 49 ? -27.997 -13.327 -32.990 1.00 9.83 49 ALA B CA 1
ATOM 637 C C . ALA B 2 49 ? -27.129 -12.123 -33.341 1.00 9.59 49 ALA B C 1
ATOM 638 O O . ALA B 2 49 ? -26.800 -11.312 -32.467 1.00 9.43 49 ALA B O 1
ATOM 640 N N . LEU B 2 50 ? -26.733 -12.007 -34.608 1.00 9.61 50 LEU B N 1
ATOM 641 C CA . LEU B 2 50 ? -25.949 -10.851 -35.030 1.00 10.01 50 LEU B CA 1
ATOM 642 C C . LEU B 2 50 ? -26.746 -9.566 -34.875 1.00 10.17 50 LEU B C 1
ATOM 643 O O . LEU B 2 50 ? -26.212 -8.556 -34.405 1.00 10.21 50 LEU B O 1
ATOM 648 N N . ARG B 2 51 ? -28.042 -9.602 -35.216 1.00 10.11 51 ARG B N 1
ATOM 649 C CA . ARG B 2 51 ? -28.903 -8.438 -35.023 1.00 10.48 51 ARG B CA 1
ATOM 650 C C . ARG B 2 51 ? -29.057 -8.088 -33.543 1.00 10.54 51 ARG B C 1
ATOM 651 O O . ARG B 2 51 ? -28.961 -6.917 -33.163 1.00 10.35 51 ARG B O 1
ATOM 659 N N . ASN B 2 52 ? -29.268 -9.098 -32.691 1.00 10.24 52 ASN B N 1
ATOM 660 C CA . ASN B 2 52 ? -29.403 -8.859 -31.255 1.00 10.19 52 ASN B CA 1
ATOM 661 C C . ASN B 2 52 ? -28.141 -8.210 -30.706 1.00 9.77 52 ASN B C 1
ATOM 662 O O . ASN B 2 52 ? -28.208 -7.244 -29.935 1.00 9.97 52 ASN B O 1
ATOM 667 N N . LEU B 2 53 ? -26.977 -8.690 -31.143 1.00 9.43 53 LEU B N 1
ATOM 668 C CA . LEU B 2 53 ? -25.724 -8.132 -30.641 1.00 9.06 53 LEU B CA 1
ATOM 669 C C . LEU B 2 53 ? -25.512 -6.704 -31.150 1.00 9.13 53 LEU B C 1
ATOM 670 O O . LEU B 2 53 ? -25.132 -5.819 -30.373 1.00 9.02 53 LEU B O 1
ATOM 675 N N . ALA B 2 54 ? -25.783 -6.455 -32.435 1.00 9.36 54 ALA B N 1
ATOM 676 C CA . ALA B 2 54 ? -25.698 -5.101 -32.973 1.00 9.54 54 ALA B CA 1
ATOM 677 C C . ALA B 2 54 ? -26.625 -4.155 -32.221 1.00 10.98 54 ALA B C 1
ATOM 678 O O . ALA B 2 54 ? -26.250 -3.017 -31.914 1.00 13.41 54 ALA B O 1
ATOM 680 N N . GLU B 2 55 ? -27.843 -4.600 -31.919 1.00 12.30 55 GLU B N 1
ATOM 681 C CA A GLU B 2 55 ? -28.802 -3.769 -31.189 0.58 10.47 55 GLU B CA 1
ATOM 682 C CA B GLU B 2 55 ? -28.741 -3.694 -31.224 0.42 10.46 55 GLU B CA 1
ATOM 683 C C . GLU B 2 55 ? -28.299 -3.447 -29.789 1.00 12.95 55 GLU B C 1
ATOM 684 O O . GLU B 2 55 ? -28.521 -2.346 -29.271 1.00 12.71 55 GLU B O 1
ATOM 695 N N . ALA B 2 56 ? -27.623 -4.411 -29.162 1.00 10.96 56 ALA B N 1
ATOM 696 C CA . ALA B 2 56 ? -27.090 -4.180 -27.822 1.00 12.02 56 ALA B CA 1
ATOM 697 C C . ALA B 2 56 ? -25.891 -3.235 -27.844 1.00 11.87 56 ALA B C 1
ATOM 698 O O . ALA B 2 56 ? -25.658 -2.504 -26.873 1.00 12.44 56 ALA B O 1
ATOM 700 N N . ILE B 2 57 ? -25.094 -3.266 -28.913 1.00 10.01 57 ILE B N 1
ATOM 701 C CA . ILE B 2 57 ? -23.894 -2.437 -29.000 1.00 11.50 57 ILE B CA 1
ATOM 702 C C . ILE B 2 57 ? -24.254 -1.023 -29.435 1.00 12.23 57 ILE B C 1
ATOM 703 O O . ILE B 2 57 ? -23.598 -0.057 -29.025 1.00 12.40 57 ILE B O 1
ATOM 708 N N . ALA B 2 58 ? -25.287 -0.888 -30.261 1.00 13.12 58 ALA B N 1
ATOM 709 C CA . ALA B 2 58 ? -25.624 0.389 -30.894 1.00 14.55 58 ALA B CA 1
ATOM 710 C C . ALA B 2 58 ? -25.686 1.604 -29.964 1.00 16.16 58 ALA B C 1
ATOM 711 O O . ALA B 2 58 ? -25.200 2.671 -30.374 1.00 16.43 58 ALA B O 1
ATOM 713 N N . PRO B 2 59 ? -26.272 1.551 -28.765 1.00 15.09 59 PRO B N 1
ATOM 714 C CA . PRO B 2 59 ? -26.315 2.743 -27.911 1.00 16.59 59 PRO B CA 1
ATOM 715 C C . PRO B 2 59 ? -25.073 2.959 -27.065 1.00 19.00 59 PRO B C 1
ATOM 716 O O . PRO B 2 59 ? -25.079 3.861 -26.225 1.00 21.34 59 PRO B O 1
ATOM 720 N N . THR B 2 60 ? -24.008 2.185 -27.266 1.00 12.87 60 THR B N 1
ATOM 721 C CA . THR B 2 60 ? -22.814 2.247 -26.436 1.00 13.41 60 THR B CA 1
ATOM 722 C C . THR B 2 60 ? -21.662 2.882 -27.206 1.00 14.92 60 THR B C 1
ATOM 723 O O . THR B 2 60 ? -21.708 3.048 -28.429 1.00 15.66 60 THR B O 1
ATOM 727 N N . GLN B 2 61 ? -20.604 3.215 -26.452 1.00 17.93 61 GLN B N 1
ATOM 728 C CA . GLN B 2 61 ? -19.351 3.721 -27.003 1.00 19.20 61 GLN B CA 1
ATOM 729 C C . GLN B 2 61 ? -18.578 2.664 -27.783 1.00 19.60 61 GLN B C 1
ATOM 730 O O . GLN B 2 61 ? -17.567 2.998 -28.416 1.00 23.16 61 GLN B O 1
ATOM 736 N N . ALA B 2 62 ? -18.987 1.401 -27.721 1.00 15.29 62 ALA B N 1
ATOM 737 C CA . ALA B 2 62 ? -18.380 0.399 -28.592 1.00 13.30 62 ALA B CA 1
ATOM 738 C C . ALA B 2 62 ? -18.939 0.420 -30.011 1.00 18.60 62 ALA B C 1
ATOM 739 O O . ALA B 2 62 ? -18.339 -0.198 -30.901 1.00 15.56 62 ALA B O 1
ATOM 741 N N . ALA B 2 63 ? -20.054 1.124 -30.245 1.00 13.26 63 ALA B N 1
ATOM 742 C CA . ALA B 2 63 ? -20.724 1.053 -31.539 1.00 13.80 63 ALA B CA 1
ATOM 743 C C . ALA B 2 63 ? -19.795 1.473 -32.671 1.00 16.30 63 ALA B C 1
ATOM 744 O O . ALA B 2 63 ? -19.736 0.794 -33.705 1.00 16.66 63 ALA B O 1
ATOM 746 N N . GLN B 2 64 ? -19.044 2.567 -32.481 1.00 17.61 64 GLN B N 1
ATOM 747 C CA . GLN B 2 64 ? -18.216 3.099 -33.563 1.00 21.62 64 GLN B CA 1
ATOM 748 C C . GLN B 2 64 ? -17.272 2.030 -34.103 1.00 15.14 64 GLN B C 1
ATOM 749 O O . GLN B 2 64 ? -17.039 1.948 -35.318 1.00 24.77 64 GLN B O 1
ATOM 755 N N . TYR B 2 65 ? -16.748 1.180 -33.219 1.00 14.83 65 TYR B N 1
ATOM 756 C CA . TYR B 2 65 ? -15.733 0.218 -33.625 1.00 14.40 65 TYR B CA 1
ATOM 757 C C . TYR B 2 65 ? -16.307 -1.048 -34.230 1.00 15.51 65 TYR B C 1
ATOM 758 O O . TYR B 2 65 ? -15.603 -1.724 -34.984 1.00 16.74 65 TYR B O 1
ATOM 767 N N . ALA B 2 66 ? -17.550 -1.401 -33.913 1.00 12.94 66 ALA B N 1
ATOM 768 C CA . ALA B 2 66 ? -18.068 -2.726 -34.241 1.00 13.37 66 ALA B CA 1
ATOM 769 C C . ALA B 2 66 ? -18.524 -2.756 -35.691 1.00 17.77 66 ALA B C 1
ATOM 770 O O . ALA B 2 66 ? -19.519 -2.115 -36.048 1.00 24.20 66 ALA B O 1
ATOM 772 N N . CYS B 2 67 ? -17.853 -3.538 -36.521 1.00 8.76 67 CYS B N 1
ATOM 773 C CA . CYS B 2 67 ? -18.217 -3.645 -37.918 1.00 11.03 67 CYS B CA 1
ATOM 774 C C . CYS B 2 67 ? -18.839 -5.040 -38.037 1.00 11.01 67 CYS B C 1
ATOM 775 O O . CYS B 2 67 ? -18.182 -6.015 -38.400 1.00 11.69 67 CYS B O 1
ATOM 778 N N . ILE B 2 68 ? -20.132 -5.128 -37.730 1.00 11.17 68 ILE B N 1
ATOM 779 C CA . ILE B 2 68 ? -20.840 -6.402 -37.604 1.00 10.16 68 ILE B CA 1
ATOM 780 C C . ILE B 2 68 ? -21.460 -6.763 -38.947 1.00 9.68 68 ILE B C 1
ATOM 781 O O . ILE B 2 68 ? -22.137 -5.928 -39.565 1.00 10.78 68 ILE B O 1
ATOM 786 N N . PRO B 2 69 ? -21.248 -7.974 -39.446 1.00 9.42 69 PRO B N 1
ATOM 787 C CA . PRO B 2 69 ? -21.675 -8.309 -40.806 1.00 10.61 69 PRO B CA 1
ATOM 788 C C . PRO B 2 69 ? -23.141 -8.706 -40.877 1.00 10.86 69 PRO B C 1
ATOM 789 O O . PRO B 2 69 ? -23.800 -8.990 -39.875 1.00 11.79 69 PRO B O 1
ATOM 793 N N . ALA B 2 70 ? -23.633 -8.717 -42.109 1.00 10.38 70 ALA B N 1
ATOM 794 C CA . ALA B 2 70 ? -24.865 -9.398 -42.475 1.00 12.03 70 ALA B CA 1
ATOM 795 C C . ALA B 2 70 ? -24.507 -10.744 -43.087 1.00 11.44 70 ALA B C 1
ATOM 796 O O . ALA B 2 70 ? -23.399 -10.950 -43.579 1.00 13.29 70 ALA B O 1
ATOM 798 N N . LEU B 2 71 ? -25.462 -11.659 -43.085 1.00 10.75 71 LEU B N 1
ATOM 799 C CA . LEU B 2 71 ? -25.250 -12.983 -43.667 1.00 10.79 71 LEU B CA 1
ATOM 800 C C . LEU B 2 71 ? -25.854 -13.056 -45.053 1.00 12.64 71 LEU B C 1
ATOM 801 O O . LEU B 2 71 ? -27.030 -12.725 -45.240 1.00 12.87 71 LEU B O 1
ATOM 806 N N . ILE B 2 72 ? -25.050 -13.508 -46.009 1.00 11.31 72 ILE B N 1
ATOM 807 C CA . ILE B 2 72 ? -25.559 -13.887 -47.324 1.00 11.73 72 ILE B CA 1
ATOM 808 C C . ILE B 2 72 ? -26.234 -15.250 -47.256 1.00 12.53 72 ILE B C 1
ATOM 809 O O . ILE B 2 72 ? -27.296 -15.469 -47.859 1.00 14.22 72 ILE B O 1
ATOM 814 N N . ASP B 2 73 ? -25.613 -16.187 -46.548 1.00 11.51 73 ASP B N 1
ATOM 815 C CA . ASP B 2 73 ? -26.132 -17.524 -46.324 1.00 11.58 73 ASP B CA 1
ATOM 816 C C . ASP B 2 73 ? -25.555 -18.015 -45.005 1.00 11.21 73 ASP B C 1
ATOM 817 O O . ASP B 2 73 ? -24.823 -17.287 -44.332 1.00 10.90 73 ASP B O 1
ATOM 822 N N . ASP B 2 74 ? -25.872 -19.257 -44.640 1.00 11.27 74 ASP B N 1
ATOM 823 C CA . ASP B 2 74 ? -25.480 -19.759 -43.328 1.00 10.99 74 ASP B CA 1
ATOM 824 C C . ASP B 2 74 ? -23.974 -19.813 -43.159 1.00 10.72 74 ASP B C 1
ATOM 825 O O . ASP B 2 74 ? -23.486 -19.834 -42.024 1.00 10.45 74 ASP B O 1
ATOM 830 N N . ARG B 2 75 ? -23.229 -19.845 -44.255 1.00 10.84 75 ARG B N 1
ATOM 831 C CA . ARG B 2 75 ? -21.781 -19.947 -44.192 1.00 10.67 75 ARG B CA 1
ATOM 832 C C . ARG B 2 75 ? -21.046 -18.661 -44.548 1.00 10.55 75 ARG B C 1
ATOM 833 O O . ARG B 2 75 ? -19.808 -18.626 -44.428 1.00 11.42 75 ARG B O 1
ATOM 841 N N . THR B 2 76 ? -21.743 -17.598 -44.943 1.00 10.63 76 THR B N 1
ATOM 842 C CA . THR B 2 76 ? -21.093 -16.473 -45.606 1.00 10.67 76 THR B CA 1
ATOM 843 C C . THR B 2 76 ? -21.558 -15.141 -45.046 1.00 10.54 76 THR B C 1
ATOM 844 O O . THR B 2 76 ? -22.759 -14.856 -45.022 1.00 10.74 76 THR B O 1
ATOM 848 N N . ALA B 2 77 ? -20.600 -14.311 -44.638 1.00 10.49 77 ALA B N 1
ATOM 849 C CA . ALA B 2 77 ? -20.853 -13.017 -44.027 1.00 10.20 77 ALA B CA 1
ATOM 850 C C . ALA B 2 77 ? -20.226 -11.904 -44.857 1.00 10.38 77 ALA B C 1
ATOM 851 O O . ALA B 2 77 ? -19.145 -12.066 -45.441 1.00 11.03 77 ALA B O 1
ATOM 853 N N . ILE B 2 78 ? -20.909 -10.763 -44.894 1.00 11.38 78 ILE B N 1
ATOM 854 C CA . ILE B 2 78 ? -20.437 -9.581 -45.606 1.00 11.39 78 ILE B CA 1
ATOM 855 C C . ILE B 2 78 ? -20.489 -8.400 -44.651 1.00 11.10 78 ILE B C 1
ATOM 856 O O . ILE B 2 78 ? -21.497 -8.191 -43.961 1.00 11.56 78 ILE B O 1
ATOM 861 N N . HIS B 2 79 ? -19.409 -7.650 -44.595 1.00 10.55 79 HIS B N 1
ATOM 862 C CA . HIS B 2 79 ? -19.245 -6.585 -43.616 1.00 10.37 79 HIS B CA 1
ATOM 863 C C . HIS B 2 79 ? -19.556 -5.226 -44.202 1.00 11.24 79 HIS B C 1
ATOM 864 O O . HIS B 2 79 ? -19.433 -5.001 -45.410 1.00 13.44 79 HIS B O 1
ATOM 871 N N . PRO B 2 80 ? -19.918 -4.279 -43.340 1.00 12.45 80 PRO B N 1
ATOM 872 C CA . PRO B 2 80 ? -19.941 -2.875 -43.748 1.00 13.05 80 PRO B CA 1
ATOM 873 C C . PRO B 2 80 ? -18.576 -2.459 -44.265 1.00 14.14 80 PRO B C 1
ATOM 874 O O . PRO B 2 80 ? -17.539 -2.951 -43.809 1.00 16.09 80 PRO B O 1
ATOM 878 N N . VAL B 2 81 ? -18.584 -1.547 -45.241 1.00 17.85 81 VAL B N 1
ATOM 879 C CA . VAL B 2 81 ? -17.336 -1.109 -45.848 1.00 17.16 81 VAL B CA 1
ATOM 880 C C . VAL B 2 81 ? -16.450 -0.410 -44.821 1.00 16.65 81 VAL B C 1
ATOM 881 O O . VAL B 2 81 ? -16.924 0.274 -43.900 1.00 19.34 81 VAL B O 1
ATOM 885 N N . VAL B 2 82 ? -15.140 -0.602 -44.974 1.00 16.22 82 VAL B N 1
ATOM 886 C CA . VAL B 2 82 ? -14.129 0.115 -44.217 1.00 18.23 82 VAL B CA 1
ATOM 887 C C . VAL B 2 82 ? -13.264 0.903 -45.203 1.00 17.57 82 VAL B C 1
ATOM 888 O O . VAL B 2 82 ? -13.349 0.726 -46.417 1.00 19.21 82 VAL B O 1
ATOM 892 N N . THR B 2 83 ? -12.424 1.787 -44.664 1.00 20.43 83 THR B N 1
ATOM 893 C CA . THR B 2 83 ? -11.738 2.762 -45.506 1.00 19.75 83 THR B CA 1
ATOM 894 C C . THR B 2 83 ? -10.379 2.297 -46.008 1.00 24.43 83 THR B C 1
ATOM 895 O O . THR B 2 83 ? -9.794 2.969 -46.864 1.00 24.77 83 THR B O 1
ATOM 899 N N . THR B 2 84 ? -9.865 1.179 -45.508 1.00 21.56 84 THR B N 1
ATOM 900 C CA . THR B 2 84 ? -8.566 0.671 -45.923 1.00 19.25 84 THR B CA 1
ATOM 901 C C . THR B 2 84 ? -8.606 -0.849 -45.902 1.00 17.78 84 THR B C 1
ATOM 902 O O . THR B 2 84 ? -9.367 -1.434 -45.122 1.00 16.65 84 THR B O 1
ATOM 906 N N . PRO B 2 85 ? -7.832 -1.516 -46.760 1.00 15.79 85 PRO B N 1
ATOM 907 C CA . PRO B 2 85 ? -7.684 -2.973 -46.652 1.00 17.23 85 PRO B CA 1
ATOM 908 C C . PRO B 2 85 ? -6.637 -3.401 -45.637 1.00 15.79 85 PRO B C 1
ATOM 909 O O . PRO B 2 85 ? -6.381 -4.600 -45.502 1.00 16.48 85 PRO B O 1
ATOM 913 N N . ARG B 2 86 ? -6.022 -2.458 -44.942 1.00 15.04 86 ARG B N 1
ATOM 914 C CA . ARG B 2 86 ? -4.991 -2.793 -43.967 1.00 15.82 86 ARG B CA 1
ATOM 915 C C . ARG B 2 86 ? -5.600 -3.450 -42.732 1.00 14.77 86 ARG B C 1
ATOM 916 O O . ARG B 2 86 ? -6.756 -3.212 -42.368 1.00 12.81 86 ARG B O 1
ATOM 924 N N . LEU B 2 87 ? -4.787 -4.249 -42.060 1.00 11.51 87 LEU B N 1
ATOM 925 C CA . LEU B 2 87 ? -5.151 -4.908 -40.820 1.00 10.67 87 LEU B CA 1
ATOM 926 C C . LEU B 2 87 ? -4.048 -4.667 -39.800 1.00 10.90 87 LEU B C 1
ATOM 927 O O . LEU B 2 87 ? -2.880 -4.503 -40.161 1.00 10.50 87 LEU B O 1
ATOM 932 N N . LEU B 2 88 ? -4.428 -4.645 -38.523 1.00 10.04 88 LEU B N 1
ATOM 933 C CA . LEU B 2 88 ? -3.444 -4.463 -37.457 1.00 8.78 88 LEU B CA 1
ATOM 934 C C . LEU B 2 88 ? -2.377 -5.546 -37.512 1.00 10.22 88 LEU B C 1
ATOM 935 O O . LEU B 2 88 ? -1.210 -5.285 -37.202 1.00 10.48 88 LEU B O 1
ATOM 940 N N . SER B 2 89 ? -2.744 -6.754 -37.925 1.00 9.85 89 SER B N 1
ATOM 941 C CA . SER B 2 89 ? -1.768 -7.831 -38.039 1.00 11.75 89 SER B CA 1
ATOM 942 C C . SER B 2 89 ? -0.661 -7.501 -39.037 1.00 12.19 89 SER B C 1
ATOM 943 O O . SER B 2 89 ? 0.450 -8.034 -38.922 1.00 12.46 89 SER B O 1
ATOM 946 N N . ASP B 2 90 ? -0.934 -6.639 -40.022 1.00 10.76 90 ASP B N 1
ATOM 947 C CA . ASP B 2 90 ? 0.108 -6.277 -40.984 1.00 11.92 90 ASP B CA 1
ATOM 948 C C . ASP B 2 90 ? 1.256 -5.577 -40.290 1.00 15.03 90 ASP B C 1
ATOM 949 O O . ASP B 2 90 ? 2.417 -5.711 -40.705 1.00 14.59 90 ASP B O 1
ATOM 954 N N . THR B 2 91 ? 0.943 -4.787 -39.272 1.00 12.35 91 THR B N 1
ATOM 955 C CA . THR B 2 91 ? 1.955 -4.132 -38.452 1.00 14.17 91 THR B CA 1
ATOM 956 C C . THR B 2 91 ? 2.553 -5.097 -37.438 1.00 13.38 91 THR B C 1
ATOM 957 O O . THR B 2 91 ? 3.778 -5.165 -37.285 1.00 13.62 91 THR B O 1
ATOM 961 N N . VAL B 2 92 ? 1.724 -5.894 -36.778 1.00 9.95 92 VAL B N 1
ATOM 962 C CA . VAL B 2 92 ? 2.212 -6.745 -35.696 1.00 11.21 92 VAL B CA 1
ATOM 963 C C . VAL B 2 92 ? 3.222 -7.766 -36.209 1.00 12.55 92 VAL B C 1
ATOM 964 O O . VAL B 2 92 ? 4.208 -8.075 -35.527 1.00 10.12 92 VAL B O 1
ATOM 968 N N . PHE B 2 93 ? 2.992 -8.321 -37.397 1.00 11.05 93 PHE B N 1
ATOM 969 C CA . PHE B 2 93 ? 3.855 -9.357 -37.955 1.00 11.63 93 PHE B CA 1
ATOM 970 C C . PHE B 2 93 ? 4.809 -8.821 -39.018 1.00 15.17 93 PHE B C 1
ATOM 971 O O . PHE B 2 93 ? 5.331 -9.599 -39.823 1.00 18.78 93 PHE B O 1
ATOM 979 N N . GLU B 2 94 ? 5.026 -7.511 -39.041 1.00 13.15 94 GLU B N 1
ATOM 980 C CA . GLU B 2 94 ? 5.849 -6.882 -40.068 1.00 14.43 94 GLU B CA 1
ATOM 981 C C . GLU B 2 94 ? 7.280 -7.383 -39.968 1.00 18.79 94 GLU B C 1
ATOM 982 O O . GLU B 2 94 ? 7.844 -7.449 -38.877 1.00 19.15 94 GLU B O 1
ATOM 988 N N . SER B 2 95 ? 7.869 -7.703 -41.118 1.00 20.21 95 SER B N 1
ATOM 989 C CA . SER B 2 95 ? 9.227 -8.211 -41.241 1.00 27.36 95 SER B CA 1
ATOM 990 C C . SER B 2 95 ? 9.717 -7.886 -42.642 1.00 28.63 95 SER B C 1
ATOM 991 O O . SER B 2 95 ? 9.130 -8.357 -43.623 1.00 31.03 95 SER B O 1
ATOM 994 N N . PRO B 2 96 ? 10.773 -7.079 -42.785 1.00 28.36 96 PRO B N 1
ATOM 995 C CA . PRO B 2 96 ? 11.567 -6.450 -41.720 1.00 26.92 96 PRO B CA 1
ATOM 996 C C . PRO B 2 96 ? 10.828 -5.298 -41.038 1.00 29.77 96 PRO B C 1
ATOM 997 O O . PRO B 2 96 ? 9.659 -5.046 -41.321 1.00 30.86 96 PRO B O 1
ATOM 1001 N N . ALA B 2 97 ? 11.476 -4.590 -40.123 1.00 25.37 97 ALA B N 1
ATOM 1002 C CA . ALA B 2 97 ? 10.835 -3.458 -39.471 1.00 31.38 97 ALA B CA 1
ATOM 1003 C C . ALA B 2 97 ? 10.653 -2.303 -40.450 1.00 36.22 97 ALA B C 1
ATOM 1004 O O . ALA B 2 97 ? 11.446 -2.110 -41.374 1.00 34.28 97 ALA B O 1
ATOM 1006 N N . SER B 2 98 ? 9.578 -1.544 -40.252 1.00 36.18 98 SER B N 1
ATOM 1007 C CA . SER B 2 98 ? 9.421 -0.238 -40.880 1.00 35.73 98 SER B CA 1
ATOM 1008 C C . SER B 2 98 ? 9.048 0.778 -39.805 1.00 34.89 98 SER B C 1
ATOM 1009 O O . SER B 2 98 ? 8.872 0.435 -38.631 1.00 30.57 98 SER B O 1
ATOM 1012 N N . ALA B 2 99 ? 8.927 2.038 -40.217 1.00 33.71 99 ALA B N 1
ATOM 1013 C CA . ALA B 2 99 ? 8.779 3.133 -39.267 1.00 33.68 99 ALA B CA 1
ATOM 1014 C C . ALA B 2 99 ? 7.550 2.933 -38.392 1.00 28.67 99 ALA B C 1
ATOM 1015 O O . ALA B 2 99 ? 6.499 2.478 -38.854 1.00 33.45 99 ALA B O 1
ATOM 1017 N N . VAL B 2 100 ? 7.703 3.260 -37.111 1.00 25.97 100 VAL B N 1
ATOM 1018 C CA . VAL B 2 100 ? 6.589 3.193 -36.177 1.00 29.92 100 VAL B CA 1
ATOM 1019 C C . VAL B 2 100 ? 5.588 4.288 -36.520 1.00 34.78 100 VAL B C 1
ATOM 1020 O O . VAL B 2 100 ? 5.941 5.470 -36.622 1.00 35.10 100 VAL B O 1
ATOM 1024 N N . VAL B 2 101 ? 4.332 3.896 -36.711 1.00 26.24 101 VAL B N 1
ATOM 1025 C CA . VAL B 2 101 ? 3.252 4.821 -37.040 1.00 28.16 101 VAL B CA 1
ATOM 1026 C C . VAL B 2 101 ? 2.438 5.029 -35.766 1.00 30.17 101 VAL B C 1
ATOM 1027 O O . VAL B 2 101 ? 1.694 4.116 -35.366 1.00 25.34 101 VAL B O 1
ATOM 1031 N N . PRO B 2 102 ? 2.541 6.190 -35.102 1.00 30.79 102 PRO B N 1
ATOM 1032 C CA . PRO B 2 102 ? 1.939 6.332 -33.761 1.00 31.82 102 PRO B CA 1
ATOM 1033 C C . PRO B 2 102 ? 0.451 6.041 -33.732 1.00 24.71 102 PRO B C 1
ATOM 1034 O O . PRO B 2 102 ? -0.054 5.420 -32.788 1.00 24.19 102 PRO B O 1
ATOM 1038 N N . GLN B 2 103 ? -0.259 6.467 -34.768 1.00 27.67 103 GLN B N 1
ATOM 1039 C CA . GLN B 2 103 ? -1.698 6.268 -34.850 1.00 29.85 103 GLN B CA 1
ATOM 1040 C C . GLN B 2 103 ? -2.054 4.791 -34.972 1.00 24.89 103 GLN B C 1
ATOM 1041 O O . GLN B 2 103 ? -3.097 4.358 -34.462 1.00 22.08 103 GLN B O 1
ATOM 1047 N N . VAL B 2 104 ? -1.193 3.996 -35.611 1.00 23.88 104 VAL B N 1
ATOM 1048 C CA . VAL B 2 104 ? -1.404 2.550 -35.635 1.00 18.37 104 VAL B CA 1
ATOM 1049 C C . 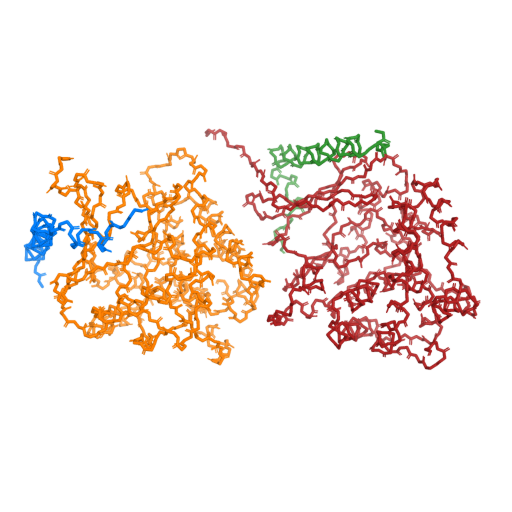VAL B 2 104 ? -1.148 1.944 -34.263 1.00 14.19 104 VAL B C 1
ATOM 1050 O O . VAL B 2 104 ? -1.904 1.081 -33.799 1.00 14.71 104 VAL B O 1
ATOM 1054 N N . GLU B 2 105 ? -0.092 2.384 -33.578 1.00 15.85 105 GLU B N 1
ATOM 1055 C CA . GLU B 2 105 ? 0.191 1.826 -32.259 1.00 14.82 105 GLU B CA 1
ATOM 1056 C C . GLU B 2 105 ? -0.922 2.153 -31.276 1.00 14.43 105 GLU B C 1
ATOM 1057 O O . GLU B 2 105 ? -1.262 1.330 -30.418 1.00 14.10 105 GLU B O 1
ATOM 1063 N N . GLN B 2 106 ? -1.493 3.354 -31.384 1.00 15.89 106 GLN B N 1
ATOM 1064 C CA . GLN B 2 106 ? -2.578 3.761 -30.497 1.00 16.60 106 GLN B CA 1
ATOM 1065 C C . GLN B 2 106 ? -3.792 2.853 -30.641 1.00 15.99 106 GLN B C 1
ATOM 1066 O O . GLN B 2 106 ? -4.628 2.808 -29.724 1.00 14.17 106 GLN B O 1
ATOM 1072 N N . THR B 2 107 ? -3.893 2.103 -31.752 1.00 13.52 107 THR B N 1
ATOM 1073 C CA . THR B 2 107 ? -4.998 1.155 -31.902 1.00 10.86 107 THR B CA 1
ATOM 1074 C C . THR B 2 107 ? -5.092 0.226 -30.699 1.00 10.65 107 THR B C 1
ATOM 1075 O O . THR B 2 107 ? -6.191 -0.176 -30.312 1.00 9.26 107 THR B O 1
ATOM 1079 N N . PHE B 2 108 ? -3.959 -0.1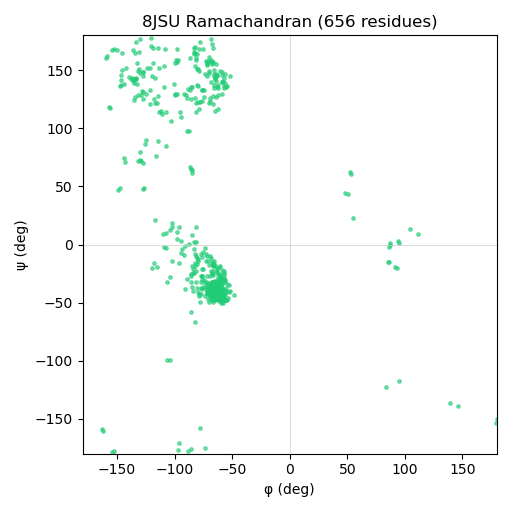45 -30.102 1.00 7.88 108 PHE B N 1
ATOM 1080 C CA . PHE B 2 108 ? -4.002 -1.069 -28.977 1.00 7.17 108 PHE B CA 1
ATOM 1081 C C . PHE B 2 108 ? -4.710 -0.466 -27.777 1.00 9.01 108 PHE B C 1
ATOM 1082 O O . PHE B 2 108 ? -5.475 -1.160 -27.100 1.00 8.55 108 PHE B O 1
ATOM 1090 N N . SER B 2 109 ? -4.453 0.806 -27.482 1.00 7.66 109 SER B N 1
ATOM 1091 C CA . SER B 2 109 ? -5.179 1.432 -26.384 1.00 9.57 109 SER B CA 1
ATOM 1092 C C . SER B 2 109 ? -6.664 1.510 -26.706 1.00 10.14 109 SER B C 1
ATOM 1093 O O . SER B 2 109 ? -7.508 1.257 -25.837 1.00 9.80 109 SER B O 1
ATOM 1096 N N . GLU B 2 110 ? -6.998 1.866 -27.951 1.00 9.62 110 GLU B N 1
ATOM 1097 C CA . GLU B 2 110 ? -8.404 1.955 -28.340 1.00 11.83 110 GLU B CA 1
ATOM 1098 C C . GLU B 2 110 ? -9.092 0.599 -28.292 1.00 9.68 110 GLU B C 1
ATOM 1099 O O . GLU B 2 110 ? -10.262 0.508 -27.888 1.00 10.55 110 GLU B O 1
ATOM 1105 N N . LEU B 2 111 ? -8.394 -0.463 -28.696 1.00 8.78 111 LEU B N 1
ATOM 1106 C CA . LEU B 2 111 ? -8.970 -1.802 -28.604 1.00 9.91 111 LEU B CA 1
ATOM 1107 C C . LEU B 2 111 ? -9.215 -2.196 -27.163 1.00 9.67 111 LEU B C 1
ATOM 1108 O O . LEU B 2 111 ? -10.241 -2.810 -26.853 1.00 10.06 111 LEU B O 1
ATOM 1113 N N . GLY B 2 112 ? -8.297 -1.870 -26.258 1.00 7.58 112 GLY B N 1
ATOM 1114 C CA . GLY B 2 112 ? -8.547 -2.186 -24.871 1.00 6.54 112 GLY B CA 1
ATOM 1115 C C . GLY B 2 112 ? -9.771 -1.458 -24.345 1.00 7.02 112 GLY B C 1
ATOM 1116 O O . GLY B 2 112 ? -10.582 -2.034 -23.623 1.00 8.48 112 GLY B O 1
ATOM 1117 N N . GLY B 2 113 ? -9.925 -0.187 -24.711 1.00 6.85 113 GLY B N 1
ATOM 1118 C CA . GLY B 2 113 ? -11.119 0.533 -24.304 1.00 8.38 113 GLY B CA 1
ATOM 1119 C C . GLY B 2 113 ? -12.373 -0.052 -24.920 1.00 10.25 113 GLY B C 1
ATOM 1120 O O . GLY B 2 113 ? -13.399 -0.196 -24.245 1.00 9.42 113 GLY B O 1
ATOM 1121 N N . PHE B 2 114 ? -12.322 -0.360 -26.213 1.00 9.77 114 PHE B N 1
ATOM 1122 C CA . PHE B 2 114 ? -13.446 -0.998 -26.884 1.00 8.60 114 PHE B CA 1
ATOM 1123 C C . PHE B 2 114 ? -13.867 -2.270 -26.162 1.00 8.61 114 PHE B C 1
ATOM 1124 O O . PHE B 2 114 ? -15.067 -2.498 -25.928 1.00 7.87 114 PHE B O 1
ATOM 1132 N N . LEU B 2 115 ? -12.905 -3.129 -25.834 1.00 7.86 115 LEU B N 1
ATOM 1133 C CA . LEU B 2 115 ? -13.205 -4.388 -25.158 1.00 6.35 115 LEU B CA 1
ATOM 1134 C C . LEU B 2 115 ? -13.806 -4.158 -23.782 1.00 8.71 115 LEU B C 1
ATOM 1135 O O . LEU B 2 115 ? -14.748 -4.852 -23.385 1.00 9.05 115 LEU B O 1
ATOM 1140 N N . ALA B 2 116 ? -13.299 -3.178 -23.039 1.00 7.81 116 ALA B N 1
ATOM 1141 C CA . ALA B 2 116 ? -13.906 -2.875 -21.750 1.00 8.23 116 ALA B CA 1
ATOM 1142 C C . ALA B 2 116 ? -15.371 -2.518 -21.923 1.00 7.61 116 ALA B C 1
ATOM 1143 O O . ALA B 2 116 ? -16.230 -2.952 -21.140 1.00 9.82 116 ALA B O 1
ATOM 1145 N N . ARG B 2 117 ? -15.684 -1.739 -22.961 1.00 6.82 117 ARG B N 1
ATOM 1146 C CA . ARG B 2 117 ? -17.070 -1.349 -23.201 1.00 7.04 117 ARG B CA 1
ATOM 1147 C C . ARG B 2 117 ? -17.910 -2.545 -23.644 1.00 7.30 117 ARG B C 1
ATOM 1148 O O . ARG B 2 117 ? -19.027 -2.743 -23.151 1.00 7.61 117 ARG B O 1
ATOM 1156 N N . LEU B 2 118 ? -17.372 -3.373 -24.542 1.00 7.89 118 LEU B N 1
ATOM 1157 C CA . LEU B 2 118 ? -18.079 -4.567 -24.986 1.00 7.05 118 LEU B CA 1
ATOM 1158 C C . LEU B 2 118 ? -18.394 -5.469 -23.797 1.00 7.01 118 LEU B C 1
ATOM 1159 O O . LEU B 2 118 ? -19.513 -5.983 -23.664 1.00 7.44 118 LEU B O 1
ATOM 1164 N N . HIS B 2 119 ? -17.434 -5.619 -22.889 1.00 6.79 119 HIS B N 1
ATOM 1165 C CA . HIS B 2 119 ? -17.582 -6.507 -21.750 1.00 6.78 119 HIS B CA 1
ATOM 1166 C C . HIS B 2 119 ? -18.497 -5.946 -20.671 1.00 9.15 119 HIS B C 1
ATOM 1167 O O . HIS B 2 119 ? -18.795 -6.668 -19.714 1.00 10.37 119 HIS B O 1
ATOM 1174 N N . SER B 2 120 ? -18.952 -4.702 -20.804 1.00 8.06 120 SER B N 1
ATOM 1175 C CA A SER B 2 120 ? -19.904 -4.100 -19.872 0.46 7.87 120 SER B CA 1
ATOM 1176 C CA B SER B 2 120 ? -19.905 -4.132 -19.855 0.54 7.85 120 SER B CA 1
ATOM 1177 C C . SER B 2 120 ? -21.354 -4.212 -20.320 1.00 9.13 120 SER B C 1
ATOM 1178 O O . SER B 2 120 ? -22.248 -3.835 -19.558 1.00 10.91 120 SER B O 1
ATOM 1183 N N . ILE B 2 121 ? -21.613 -4.691 -21.529 1.00 8.32 121 ILE B N 1
ATOM 1184 C CA . ILE B 2 121 ? -23.000 -4.827 -21.988 1.00 8.10 121 ILE B CA 1
ATOM 1185 C C . ILE B 2 121 ? -23.720 -5.836 -21.104 1.00 11.03 121 ILE B C 1
ATOM 1186 O O . ILE B 2 121 ? -23.232 -6.962 -20.926 1.00 10.80 121 ILE B O 1
ATOM 1191 N N . PRO B 2 122 ? -24.865 -5.501 -20.517 1.00 11.06 122 PRO B N 1
ATOM 1192 C CA . PRO B 2 122 ? -25.542 -6.468 -19.643 1.00 10.37 122 PRO B CA 1
ATOM 1193 C C . PRO B 2 122 ? -26.010 -7.699 -20.403 1.00 9.96 122 PRO B C 1
ATOM 1194 O O . PRO B 2 122 ? -26.537 -7.605 -21.514 1.00 10.54 122 PRO B O 1
ATOM 1198 N N . LEU B 2 123 ? -25.909 -8.858 -19.741 1.00 9.24 123 LEU B N 1
ATOM 1199 C CA . LEU B 2 123 ? -26.335 -10.106 -20.383 1.00 11.91 123 LEU B CA 1
ATOM 1200 C C . LEU B 2 123 ? -27.809 -10.077 -20.771 1.00 11.05 123 LEU B C 1
ATOM 1201 O O . LEU B 2 123 ? -28.203 -10.714 -21.750 1.00 12.64 123 LEU B O 1
ATOM 1206 N N . GLU B 2 124 ? -28.629 -9.334 -20.033 1.00 11.01 124 GLU B N 1
ATOM 1207 C CA . GLU B 2 124 ? -30.050 -9.303 -20.347 1.00 11.99 124 GLU B CA 1
ATOM 1208 C C . GLU B 2 124 ? -30.341 -8.649 -21.686 1.00 13.27 124 GLU B C 1
ATOM 1209 O O . GLU B 2 124 ? -31.435 -8.843 -22.226 1.00 18.04 124 GLU B O 1
ATOM 1215 N N . ARG B 2 125 ? -29.403 -7.880 -22.235 1.00 10.57 125 ARG B N 1
ATOM 1216 C CA A ARG B 2 125 ? -29.601 -7.244 -23.531 0.54 12.50 125 ARG B CA 1
ATOM 1217 C CA B ARG B 2 125 ? -29.576 -7.236 -23.530 0.46 12.52 125 ARG B CA 1
ATOM 1218 C C . ARG B 2 125 ? -29.199 -8.140 -24.696 1.00 13.50 125 ARG B C 1
ATOM 1219 O O . ARG B 2 125 ? -29.386 -7.750 -25.853 1.00 17.84 125 ARG B O 1
ATOM 1234 N N . VAL B 2 126 ? -28.646 -9.313 -24.419 1.00 10.31 126 VAL B N 1
ATOM 1235 C CA . VAL B 2 126 ? -28.111 -10.191 -25.458 1.00 9.57 126 VAL B CA 1
ATOM 1236 C C . VAL B 2 126 ? -28.674 -11.598 -25.371 1.00 10.13 126 VAL B C 1
ATOM 1237 O O . VAL B 2 126 ? -27.919 -12.575 -25.348 1.00 11.74 126 VAL B O 1
ATOM 1241 N N . ALA B 2 127 ? -29.996 -11.703 -25.230 1.00 10.88 127 ALA B N 1
ATOM 1242 C CA . ALA B 2 127 ? -30.618 -12.991 -24.970 1.00 10.56 127 ALA B CA 1
ATOM 1243 C C . ALA B 2 127 ? -30.302 -14.049 -26.022 1.00 14.59 127 ALA B C 1
ATOM 1244 O O . ALA B 2 127 ? -30.354 -15.236 -25.702 1.00 18.43 127 ALA B O 1
ATOM 1246 N N . ALA B 2 128 ? -29.970 -13.665 -27.257 1.00 10.68 128 ALA B N 1
ATOM 1247 C CA . ALA B 2 128 ? -29.697 -14.656 -28.296 1.00 10.52 128 ALA B CA 1
ATOM 1248 C C . ALA B 2 128 ? -28.288 -15.243 -28.237 1.00 12.45 128 ALA B C 1
ATOM 1249 O O . ALA B 2 128 ? -28.030 -16.238 -28.921 1.00 14.65 128 ALA B O 1
ATOM 1251 N N . LEU B 2 129 ? -27.384 -14.669 -27.456 1.00 10.83 129 LEU B N 1
ATOM 1252 C CA . LEU B 2 129 ? -25.994 -15.116 -27.561 1.00 10.87 129 LEU B CA 1
ATOM 1253 C C . LEU B 2 129 ? -25.777 -16.413 -26.781 1.00 13.47 129 LEU B C 1
ATOM 1254 O O . LEU B 2 129 ? -26.250 -16.547 -25.648 1.00 14.27 129 LEU B O 1
ATOM 1259 N N . PRO B 2 130 ? -25.041 -17.365 -27.353 1.00 12.64 130 PRO B N 1
ATOM 1260 C CA . PRO B 2 130 ? -24.738 -18.608 -26.639 1.00 13.67 130 PRO B CA 1
ATOM 1261 C C . PRO B 2 130 ? -23.595 -18.427 -25.660 1.00 14.74 130 PRO B C 1
ATOM 1262 O O . PRO B 2 130 ? -22.698 -17.612 -25.868 1.00 12.25 130 PRO B O 1
ATOM 1266 N N . THR B 2 131 ? -23.621 -19.223 -24.596 1.00 17.33 131 THR B N 1
ATOM 1267 C CA . THR B 2 131 ? -22.447 -19.357 -23.743 1.00 14.27 131 THR B CA 1
ATOM 1268 C C . THR B 2 131 ? -21.369 -20.102 -24.529 1.00 17.03 131 THR B C 1
ATOM 1269 O O . THR B 2 131 ? -21.621 -21.201 -25.041 1.00 24.02 131 THR B O 1
ATOM 1273 N N . ARG B 2 132 ? -20.188 -19.494 -24.666 1.00 11.72 132 ARG B N 1
ATOM 1274 C CA . ARG B 2 132 ? -19.053 -20.087 -25.380 1.00 12.79 132 ARG B CA 1
ATOM 1275 C C . ARG B 2 132 ? -18.283 -20.939 -24.391 1.00 20.41 132 ARG B C 1
ATOM 1276 O O . ARG B 2 132 ? -17.471 -20.436 -23.617 1.00 20.81 132 ARG B O 1
ATOM 1284 N N . THR B 2 133 ? -18.548 -22.229 -24.404 1.00 22.25 133 THR B N 1
ATOM 1285 C CA . THR B 2 133 ? -17.792 -23.140 -23.565 1.00 28.64 133 THR B CA 1
ATOM 1286 C C . THR B 2 133 ? -16.459 -23.526 -24.205 1.00 26.56 133 THR B C 1
ATOM 1287 O O . THR B 2 133 ? -15.544 -23.969 -23.504 1.00 33.99 133 THR B O 1
ATOM 1291 N N . ARG B 2 134 ? -16.340 -23.331 -25.509 1.00 20.22 134 ARG B N 1
ATOM 1292 C CA . ARG B 2 134 ? -15.103 -23.468 -26.263 1.00 23.79 134 ARG B CA 1
ATOM 1293 C C . ARG B 2 134 ? -15.262 -22.572 -27.478 1.00 18.85 134 ARG B C 1
ATOM 1294 O O . ARG B 2 134 ? -16.363 -22.083 -27.750 1.00 17.39 134 ARG B O 1
ATOM 1302 N N . PRO B 2 135 ? -14.183 -22.304 -28.214 1.00 18.92 135 PRO B N 1
ATOM 1303 C CA . PRO B 2 135 ? -14.319 -21.434 -29.389 1.00 18.33 135 PRO B CA 1
ATOM 1304 C C . PRO B 2 135 ? -15.314 -22.003 -30.390 1.00 18.30 135 PRO B C 1
ATOM 1305 O O . PRO B 2 135 ? -15.432 -23.218 -30.562 1.00 17.85 135 PRO B O 1
ATOM 1309 N N . ALA B 2 136 ? -16.028 -21.093 -31.068 1.00 12.99 136 ALA B N 1
ATOM 1310 C CA . ALA B 2 136 ? -17.039 -21.496 -32.043 1.00 13.78 136 ALA B CA 1
ATOM 1311 C C . ALA B 2 136 ? -16.484 -22.464 -33.075 1.00 13.80 136 ALA B C 1
ATOM 1312 O O . ALA B 2 136 ? -17.159 -23.420 -33.469 1.00 16.50 136 ALA B O 1
ATOM 1314 N N . TRP B 2 137 ? -15.257 -22.224 -33.540 1.00 13.56 137 TRP B N 1
ATOM 1315 C CA . TRP B 2 137 ? -14.697 -23.075 -34.581 1.00 12.52 137 TRP B CA 1
ATOM 1316 C C . TRP B 2 137 ? -14.430 -24.494 -34.092 1.00 14.24 137 TRP B C 1
ATOM 1317 O O . TRP B 2 137 ? -14.531 -25.443 -34.881 1.00 20.16 137 TRP B O 1
ATOM 1328 N N . LEU B 2 138 ? -14.086 -24.660 -32.816 1.00 16.72 138 LEU B N 1
ATOM 1329 C CA . LEU B 2 138 ? -13.888 -25.997 -32.270 1.00 16.72 138 LEU B CA 1
ATOM 1330 C C . LEU B 2 138 ? -15.216 -26.679 -31.984 1.00 21.17 138 LEU B C 1
ATOM 1331 O O . LEU B 2 138 ? -15.315 -27.907 -32.082 1.00 22.74 138 LEU B O 1
ATOM 1336 N N . GLN B 2 139 ? -16.240 -25.908 -31.617 1.00 18.20 139 GLN B N 1
ATOM 1337 C CA . GLN B 2 139 ? -17.548 -26.513 -31.413 1.00 21.79 139 GLN B CA 1
ATOM 1338 C C . GLN B 2 139 ? -18.165 -26.930 -32.739 1.00 23.52 139 GLN B C 1
ATOM 1339 O O . GLN B 2 139 ? -18.852 -27.960 -32.813 1.00 26.39 139 GLN B O 1
ATOM 1345 N N . ALA B 2 140 ? -17.897 -26.171 -33.804 1.00 18.51 140 ALA B N 1
ATOM 1346 C CA . ALA B 2 140 ? -18.390 -26.534 -35.128 1.00 19.41 140 ALA B CA 1
ATOM 1347 C C . ALA B 2 140 ? -17.699 -27.777 -35.684 1.00 27.15 140 ALA B C 1
ATOM 1348 O O . ALA B 2 140 ? -18.284 -28.490 -36.510 1.00 27.28 140 ALA B O 1
ATOM 1350 N N . ALA B 2 141 ? -16.464 -28.052 -35.260 1.00 21.77 141 ALA B N 1
ATOM 1351 C CA . ALA B 2 141 ? -15.665 -29.163 -35.782 1.00 27.13 141 ALA B CA 1
ATOM 1352 C C . ALA B 2 141 ? -15.106 -29.990 -34.628 1.00 29.19 141 ALA B C 1
ATOM 1353 O O . ALA B 2 141 ? -13.902 -29.950 -34.342 1.00 25.89 141 ALA B O 1
ATOM 1355 N N . PRO B 2 142 ? -15.957 -30.771 -33.953 1.00 29.79 142 PRO B N 1
ATOM 1356 C CA . PRO B 2 142 ? -15.487 -31.529 -32.778 1.00 27.93 142 PRO B CA 1
ATOM 1357 C C . PRO B 2 142 ? -14.372 -32.513 -33.082 1.00 31.03 142 PRO B C 1
ATOM 1358 O O . PRO B 2 142 ? -13.601 -32.856 -32.176 1.00 26.80 142 PRO B O 1
ATOM 1362 N N . GLN B 2 143 ? -14.275 -32.992 -34.325 1.00 27.47 143 GLN B N 1
ATOM 1363 C CA . GLN B 2 143 ? -13.187 -33.894 -34.687 1.00 32.17 143 GLN B CA 1
ATOM 1364 C C . GLN B 2 143 ? -11.856 -33.154 -34.734 1.00 29.75 143 GLN B C 1
ATOM 1365 O O . GLN B 2 143 ? -10.816 -33.707 -34.351 1.00 27.53 143 GLN B O 1
ATOM 1371 N N . ALA B 2 144 ? -11.867 -31.903 -35.204 1.00 27.31 144 ALA B N 1
ATOM 1372 C CA . ALA B 2 144 ? -10.659 -31.091 -35.169 1.00 28.48 144 ALA B CA 1
ATOM 1373 C C . ALA B 2 144 ? -10.249 -30.809 -33.735 1.00 26.31 144 ALA B C 1
ATOM 1374 O O . ALA B 2 144 ? -9.063 -30.883 -33.392 1.00 25.60 144 ALA B O 1
ATOM 1376 N N . ALA B 2 145 ? -11.223 -30.506 -32.876 1.00 23.27 145 ALA B N 1
ATOM 1377 C CA . ALA B 2 145 ? -10.909 -30.234 -31.481 1.00 23.52 145 ALA B CA 1
ATOM 1378 C C . ALA B 2 145 ? -10.211 -31.425 -30.836 1.00 23.49 145 ALA B C 1
ATOM 1379 O O . ALA B 2 145 ? -9.201 -31.260 -30.142 1.00 18.57 145 ALA B O 1
ATOM 1381 N N . ASP B 2 146 ? -10.725 -32.637 -31.070 1.00 24.94 146 ASP B N 1
ATOM 1382 C CA . ASP B 2 146 ? -10.126 -33.829 -30.479 1.00 21.25 146 ASP B CA 1
ATOM 1383 C C . ASP B 2 146 ? -8.746 -34.095 -31.064 1.00 23.61 146 ASP B C 1
ATOM 1384 O O . ASP B 2 146 ? -7.828 -34.499 -30.340 1.00 22.97 146 ASP B O 1
ATOM 1389 N N . GLY B 2 147 ? -8.585 -33.880 -32.371 1.00 21.96 147 GLY B N 1
ATOM 1390 C CA . GLY B 2 147 ? -7.277 -34.057 -32.985 1.00 21.51 147 GLY B CA 1
ATOM 1391 C C . GLY B 2 147 ? -6.247 -33.059 -32.484 1.00 22.69 147 GLY B C 1
ATOM 1392 O O . GLY B 2 147 ? -5.091 -33.419 -32.237 1.00 19.95 147 GLY B O 1
ATOM 1393 N N . ILE B 2 148 ? -6.642 -31.790 -32.343 1.00 18.98 148 ILE B N 1
ATOM 1394 C CA . ILE B 2 148 ? -5.735 -30.794 -31.780 1.00 17.10 148 ILE B CA 1
ATOM 1395 C C . ILE B 2 148 ? -5.388 -31.153 -30.342 1.00 18.45 148 ILE B C 1
ATOM 1396 O O . ILE B 2 148 ? -4.233 -31.032 -29.911 1.00 18.75 148 ILE B O 1
ATOM 1401 N N . ARG B 2 149 ? -6.385 -31.599 -29.574 1.00 17.67 149 ARG B N 1
ATOM 1402 C CA . ARG B 2 149 ? -6.135 -31.994 -28.193 1.00 19.39 149 ARG B CA 1
ATOM 1403 C C . ARG B 2 149 ? -5.148 -33.154 -28.141 1.00 20.84 149 ARG B C 1
ATOM 1404 O O . ARG B 2 149 ? -4.273 -33.197 -27.268 1.00 19.87 149 ARG B O 1
ATOM 1412 N N . ALA B 2 150 ? -5.282 -34.109 -29.065 1.00 22.16 150 ALA B N 1
ATOM 1413 C CA . ALA B 2 150 ? -4.351 -35.228 -29.109 1.00 22.43 150 ALA B CA 1
ATOM 1414 C C . ALA B 2 150 ? -2.944 -34.758 -29.455 1.00 22.40 150 ALA B C 1
ATOM 1415 O O . ALA B 2 150 ? -1.974 -35.187 -28.825 1.00 23.69 150 ALA B O 1
ATOM 1417 N N . ALA B 2 151 ? -2.816 -33.854 -30.433 1.00 20.84 151 ALA B N 1
ATOM 1418 C CA . ALA B 2 151 ? -1.497 -33.331 -30.787 1.00 21.52 151 ALA B CA 1
ATOM 1419 C C . ALA B 2 151 ? -0.894 -32.533 -29.636 1.00 22.09 151 ALA B C 1
ATOM 1420 O O . ALA B 2 151 ? 0.321 -32.580 -29.396 1.00 22.41 151 ALA B O 1
ATOM 1422 N N . ARG B 2 152 ? -1.734 -31.782 -28.923 1.00 18.28 152 ARG B N 1
ATOM 1423 C CA . ARG B 2 152 ? -1.272 -31.023 -27.772 1.00 18.53 152 ARG B CA 1
ATOM 1424 C C . ARG B 2 152 ? -0.761 -31.958 -26.684 1.00 21.80 152 ARG B C 1
ATOM 1425 O O . ARG B 2 152 ? 0.244 -31.665 -26.023 1.00 21.70 152 ARG B O 1
ATOM 1433 N N . ASP B 2 153 ? -1.438 -33.097 -26.493 1.00 23.09 153 ASP B N 1
ATOM 1434 C CA . ASP B 2 153 ? -0.967 -34.099 -25.537 1.00 24.95 153 ASP B CA 1
ATOM 1435 C C . ASP B 2 153 ? 0.401 -34.652 -25.918 1.00 25.87 153 ASP B C 1
ATOM 1436 O O . ASP B 2 153 ? 1.181 -35.026 -25.035 1.00 31.31 153 ASP B O 1
ATOM 1441 N N . ARG B 2 154 ? 0.709 -34.724 -27.213 1.00 23.91 154 ARG B N 1
ATOM 1442 C CA . ARG B 2 154 ? 1.998 -35.249 -27.662 1.00 23.69 154 ARG B CA 1
ATOM 1443 C C . ARG B 2 154 ? 3.120 -34.218 -27.628 1.00 27.68 154 ARG B C 1
ATOM 1444 O O . ARG B 2 154 ? 4.269 -34.569 -27.917 1.00 25.55 154 ARG B O 1
ATOM 1452 N N . LEU B 2 155 ? 2.824 -32.968 -27.289 1.00 24.68 155 LEU B N 1
ATOM 1453 C CA . LEU B 2 155 ? 3.864 -31.956 -27.174 1.00 24.96 155 LEU B CA 1
ATOM 1454 C C . LEU B 2 155 ? 4.813 -32.301 -26.032 1.00 24.87 155 LEU B C 1
ATOM 1455 O O . LEU B 2 155 ? 4.392 -32.798 -24.982 1.00 25.62 155 LEU B O 1
ATOM 1460 N N . ASP B 2 156 ? 6.102 -32.024 -26.233 1.00 23.05 156 ASP B N 1
ATOM 1461 C CA . ASP B 2 156 ? 7.088 -32.269 -25.185 1.00 29.58 156 ASP B CA 1
ATOM 1462 C C . ASP B 2 156 ? 6.774 -31.407 -23.970 1.00 29.70 156 ASP B C 1
ATOM 1463 O O . ASP B 2 156 ? 6.827 -30.175 -24.039 1.00 27.25 156 ASP B O 1
ATOM 1468 N N . LYS B 2 157 ? 6.465 -32.060 -22.846 1.00 28.39 157 LYS B N 1
ATOM 1469 C CA . LYS B 2 157 ? 6.076 -31.331 -21.644 1.00 30.43 157 LYS B CA 1
ATOM 1470 C C . LYS B 2 157 ? 7.206 -30.467 -21.094 1.00 34.07 157 LYS B C 1
ATOM 1471 O O . LYS B 2 157 ? 6.943 -29.555 -20.301 1.00 33.08 157 LYS B O 1
ATOM 1477 N N . ASP B 2 158 ? 8.448 -30.728 -21.495 1.00 31.93 158 ASP B N 1
ATOM 1478 C CA . ASP B 2 158 ? 9.600 -29.954 -21.050 1.00 32.17 158 ASP B CA 1
ATOM 1479 C C . ASP B 2 158 ? 9.955 -28.811 -21.993 1.00 31.11 158 ASP B C 1
ATOM 1480 O O . ASP B 2 158 ? 10.875 -28.045 -21.689 1.00 25.68 158 ASP B O 1
ATOM 1485 N N . ALA B 2 159 ? 9.258 -28.677 -23.124 1.00 25.26 159 ALA B N 1
ATOM 1486 C CA . ALA B 2 159 ? 9.553 -27.588 -24.052 1.00 23.17 159 ALA B CA 1
ATOM 1487 C C . ALA B 2 159 ? 9.199 -26.230 -23.455 1.00 26.45 159 ALA B C 1
ATOM 1488 O O . ALA B 2 159 ? 9.949 -25.259 -23.610 1.00 25.28 159 ALA B O 1
ATOM 1490 N N . ALA B 2 160 ? 8.056 -26.132 -22.783 1.00 23.36 160 ALA B N 1
ATOM 1491 C CA . ALA B 2 160 ? 7.568 -24.860 -22.250 1.00 19.04 160 ALA B CA 1
ATOM 1492 C C . ALA B 2 160 ? 6.902 -25.107 -20.906 1.00 20.14 160 ALA B C 1
ATOM 1493 O O . ALA B 2 160 ? 5.676 -25.013 -20.776 1.00 17.76 160 ALA B O 1
ATOM 1495 N N . PRO B 2 161 ? 7.684 -25.430 -19.874 1.00 20.95 161 PRO B N 1
ATOM 1496 C CA . PRO B 2 161 ? 7.067 -25.749 -18.573 1.00 22.86 161 PRO B CA 1
ATOM 1497 C C . PRO B 2 161 ? 6.285 -24.603 -17.948 1.00 18.84 161 PRO B C 1
ATOM 1498 O O . PRO B 2 161 ? 5.301 -24.860 -17.244 1.00 19.27 161 PRO B O 1
ATOM 1502 N N . GLY B 2 162 ? 6.693 -23.348 -18.157 1.00 14.84 162 GLY B N 1
ATOM 1503 C CA . GLY B 2 162 ? 5.910 -22.238 -17.637 1.00 17.36 162 GLY B CA 1
ATOM 1504 C C . GLY B 2 162 ? 4.562 -22.112 -18.324 1.00 15.46 162 GLY B C 1
ATOM 1505 O O . GLY B 2 162 ? 3.535 -21.890 -17.673 1.00 14.17 162 GLY B O 1
ATOM 1506 N N . ILE B 2 163 ? 4.545 -22.255 -19.646 1.00 12.51 163 ILE B N 1
ATOM 1507 C CA . ILE B 2 163 ? 3.278 -22.226 -20.372 1.00 10.87 163 ILE B CA 1
ATOM 1508 C C . ILE B 2 163 ? 2.367 -23.354 -19.909 1.00 11.57 163 ILE B C 1
ATOM 1509 O O . ILE B 2 163 ? 1.160 -23.149 -19.717 1.00 12.46 163 ILE B O 1
ATOM 1514 N N . GLN B 2 164 ? 2.925 -24.542 -19.679 1.00 13.66 164 GLN B N 1
ATOM 1515 C CA . GLN B 2 164 ? 2.114 -25.656 -19.193 1.00 16.31 164 GLN B CA 1
ATOM 1516 C C . GLN B 2 164 ? 1.527 -25.358 -17.817 1.00 13.67 164 GLN B C 1
ATOM 1517 O O . GLN B 2 164 ? 0.338 -25.621 -17.577 1.00 16.39 164 GLN B O 1
ATOM 1523 N N . ARG B 2 165 ? 2.329 -24.796 -16.911 1.00 15.72 165 ARG B N 1
ATOM 1524 C CA . ARG B 2 165 ? 1.809 -24.466 -15.586 1.00 14.75 165 ARG B CA 1
ATOM 1525 C C . ARG B 2 165 ? 0.675 -23.460 -15.679 1.00 13.29 165 ARG B C 1
ATOM 1526 O O . ARG B 2 165 ? -0.363 -23.617 -15.022 1.00 14.09 165 ARG B O 1
ATOM 1534 N N . LEU B 2 166 ? 0.845 -22.417 -16.496 1.00 12.16 166 LEU B N 1
ATOM 1535 C CA . LEU B 2 166 ? -0.186 -21.388 -16.616 1.00 10.77 166 LEU B CA 1
ATOM 1536 C C . LEU B 2 166 ? -1.479 -21.957 -17.184 1.00 9.99 166 LEU B C 1
ATOM 1537 O O . LEU B 2 166 ? -2.574 -21.574 -16.752 1.00 9.84 166 LEU B O 1
ATOM 1542 N N . ALA B 2 167 ? -1.375 -22.837 -18.178 1.00 11.12 167 ALA B N 1
ATOM 1543 C CA . ALA B 2 167 ? -2.548 -23.402 -18.835 1.00 9.63 167 ALA B CA 1
ATOM 1544 C C . ALA B 2 167 ? -3.234 -24.468 -17.994 1.00 13.01 167 ALA B C 1
ATOM 1545 O O . ALA B 2 167 ? -4.446 -24.678 -18.141 1.00 18.05 167 ALA B O 1
ATOM 1547 N N . GLY B 2 168 ? -2.486 -25.145 -17.123 1.00 15.51 168 GLY B N 1
ATOM 1548 C CA . GLY B 2 168 ? -3.018 -26.269 -16.368 1.00 15.91 168 GLY B CA 1
ATOM 1549 C C . GLY B 2 168 ? -3.314 -25.912 -14.927 1.00 14.27 168 GLY B C 1
ATOM 1550 O O . GLY B 2 168 ? -4.329 -25.268 -14.645 1.00 14.38 168 GLY B O 1
ATOM 1551 N N . ALA B 2 169 ? -2.397 -26.262 -14.021 1.00 17.27 169 ALA B N 1
ATOM 1552 C CA . ALA B 2 169 ? -2.623 -26.056 -12.591 1.00 19.47 169 ALA B CA 1
ATOM 1553 C C . ALA B 2 169 ? -2.899 -24.594 -12.263 1.00 17.38 169 ALA B C 1
ATOM 1554 O O . ALA B 2 169 ? -3.797 -24.283 -11.461 1.00 19.62 169 ALA B O 1
ATOM 1556 N N . GLY B 2 170 ? -2.148 -23.676 -12.874 1.00 15.48 170 GLY B N 1
ATOM 1557 C CA . GLY B 2 170 ? -2.335 -22.266 -12.576 1.00 16.27 170 GLY B CA 1
ATOM 1558 C C . GLY B 2 170 ? -3.727 -21.774 -12.921 1.00 16.09 170 GLY B C 1
ATOM 1559 O O . GLY B 2 170 ? -4.362 -21.072 -12.127 1.00 15.31 170 GLY B O 1
ATOM 1560 N N . ALA B 2 171 ? -4.221 -22.137 -14.110 1.00 14.66 171 ALA B N 1
ATOM 1561 C CA . ALA B 2 171 ? -5.539 -21.672 -14.525 1.00 10.73 171 ALA B CA 1
ATOM 1562 C C . ALA B 2 171 ? -6.612 -22.137 -13.557 1.00 10.43 171 ALA B C 1
ATOM 1563 O O . ALA B 2 171 ? -7.575 -21.398 -13.307 1.00 11.43 171 ALA B O 1
ATOM 1565 N N . ALA B 2 172 ? -6.453 -23.332 -12.993 1.00 12.20 172 ALA B N 1
ATOM 1566 C CA . ALA B 2 172 ? -7.478 -23.898 -12.129 1.00 12.12 172 ALA B CA 1
ATOM 1567 C C . ALA B 2 172 ? -7.558 -23.210 -10.780 1.00 14.21 172 ALA B C 1
ATOM 1568 O O . ALA B 2 172 ? -8.546 -23.409 -10.067 1.00 13.07 172 ALA B O 1
ATOM 1570 N N . GLU B 2 173 ? -6.563 -22.410 -10.409 1.00 11.93 173 GLU B N 1
ATOM 1571 C CA . GLU B 2 173 ? -6.593 -21.787 -9.094 1.00 11.69 173 GLU B CA 1
ATOM 1572 C C . GLU B 2 173 ? -7.570 -20.625 -9.012 1.00 12.56 173 GLU B C 1
ATOM 1573 O O . GLU B 2 173 ? -7.977 -20.259 -7.902 1.00 13.31 173 GLU B O 1
ATOM 1579 N N . ALA B 2 174 ? -7.948 -20.031 -10.139 1.00 10.11 174 ALA B N 1
ATOM 1580 C CA . ALA B 2 174 ? -8.888 -18.918 -10.095 1.00 8.87 174 ALA B CA 1
ATOM 1581 C C . ALA B 2 174 ? -10.289 -19.412 -9.748 1.00 10.91 174 ALA B C 1
ATOM 1582 O O . ALA B 2 174 ? -10.701 -20.487 -10.196 1.00 11.03 174 ALA B O 1
ATOM 1584 N N . PRO B 2 175 ? -11.061 -18.623 -9.006 1.00 9.57 175 PRO B N 1
ATOM 1585 C CA . PRO B 2 175 ? -12.448 -18.996 -8.745 1.00 10.74 175 PRO B CA 1
ATOM 1586 C C . PRO B 2 175 ? -13.218 -19.137 -10.046 1.00 10.48 175 PRO B C 1
ATOM 1587 O O . PRO B 2 175 ? -12.962 -18.436 -11.026 1.00 10.34 175 PRO B O 1
ATOM 1591 N N . GLU B 2 176 ? -14.189 -20.047 -10.028 1.00 9.94 176 GLU B N 1
ATOM 1592 C CA . GLU B 2 176 ? -15.037 -20.304 -11.178 1.00 11.74 176 GLU B CA 1
ATOM 1593 C C . GLU B 2 176 ? -16.209 -19.329 -11.265 1.00 12.21 176 GLU B C 1
ATOM 1594 O O . GLU B 2 176 ? -16.738 -19.106 -12.361 1.00 11.68 176 GLU B O 1
ATOM 1600 N N . VAL B 2 177 ? -16.573 -18.699 -10.150 1.00 12.40 177 VAL B N 1
ATOM 1601 C CA . VAL B 2 177 ? -17.688 -17.757 -10.099 1.00 14.00 177 VAL B CA 1
ATOM 1602 C C . VAL B 2 177 ? -17.136 -16.350 -10.288 1.00 14.62 177 VAL B C 1
ATOM 1603 O O . VAL B 2 177 ? -16.450 -15.802 -9.419 1.00 15.19 177 VAL B O 1
ATOM 1607 N N . PHE B 2 178 ? -17.429 -15.775 -11.439 1.00 10.71 178 PHE B N 1
ATOM 1608 C CA . PHE B 2 178 ? -17.086 -14.410 -11.802 1.00 9.77 178 PHE B CA 1
ATOM 1609 C C . PHE B 2 178 ? -18.036 -14.010 -12.916 1.00 10.90 178 PHE B C 1
ATOM 1610 O O . PHE B 2 178 ? -18.663 -14.884 -13.533 1.00 10.59 178 PHE B O 1
ATOM 1618 N N . PRO B 2 179 ? -18.189 -12.716 -13.188 1.00 9.91 179 PRO B N 1
ATOM 1619 C CA . PRO B 2 179 ? -19.196 -12.307 -14.184 1.00 11.76 179 PRO B CA 1
ATOM 1620 C C . PRO B 2 179 ? -18.744 -12.714 -15.579 1.00 8.10 179 PRO B C 1
ATOM 1621 O O . PRO B 2 179 ? -17.651 -12.362 -16.016 1.00 8.48 179 PRO B O 1
ATOM 1625 N N . ARG B 2 180 ? -19.562 -13.508 -16.249 1.00 8.03 180 ARG B N 1
ATOM 1626 C CA . ARG B 2 180 ? -19.380 -13.748 -17.672 1.00 7.89 180 ARG B CA 1
ATOM 1627 C C . ARG B 2 180 ? -19.958 -12.563 -18.433 1.00 8.74 180 ARG B C 1
ATOM 1628 O O . ARG B 2 180 ? -20.870 -11.877 -17.949 1.00 10.01 180 ARG B O 1
ATOM 1636 N N . THR B 2 181 ? -19.396 -12.294 -19.610 1.00 7.54 181 THR B N 1
ATOM 1637 C CA . THR B 2 181 ? -19.707 -11.089 -20.355 1.00 7.45 181 THR B CA 1
ATOM 1638 C C . THR B 2 181 ? -19.892 -11.447 -21.823 1.00 7.46 181 THR B C 1
ATOM 1639 O O . THR B 2 181 ? -19.507 -12.532 -22.274 1.00 7.57 181 THR B O 1
ATOM 1643 N N . VAL B 2 182 ? -20.429 -10.497 -22.588 1.00 7.49 182 VAL B N 1
ATOM 1644 C CA . VAL B 2 182 ? -20.280 -10.589 -24.044 1.00 7.46 182 VAL B CA 1
ATOM 1645 C C . VAL B 2 182 ? -18.796 -10.683 -24.379 1.00 7.78 182 VAL B C 1
ATOM 1646 O O . VAL B 2 182 ? -17.964 -9.990 -23.782 1.00 6.98 182 VAL B O 1
ATOM 1650 N N . VAL B 2 183 ? -18.450 -11.586 -25.296 1.00 7.20 183 VAL B N 1
ATOM 1651 C CA . VAL B 2 183 ? -17.088 -11.671 -25.815 1.00 7.89 183 VAL B CA 1
ATOM 1652 C C . VAL B 2 183 ? -17.156 -11.631 -27.324 1.00 7.09 183 VAL B C 1
ATOM 1653 O O . VAL B 2 183 ? -18.116 -12.115 -27.929 1.00 7.29 183 VAL B O 1
ATOM 1657 N N . HIS B 2 184 ? -16.149 -11.005 -27.943 1.00 6.96 184 HIS B N 1
ATOM 1658 C CA . HIS B 2 184 ? -16.042 -11.048 -29.394 1.00 7.17 184 HIS B CA 1
ATOM 1659 C C . HIS B 2 184 ? -15.713 -12.456 -29.887 1.00 7.17 184 HIS B C 1
ATOM 1660 O O . HIS B 2 184 ? -16.260 -12.910 -30.907 1.00 7.36 184 HIS B O 1
ATOM 1667 N N . GLY B 2 185 ? -14.825 -13.175 -29.178 1.00 7.30 185 GLY B N 1
ATOM 1668 C CA . GLY B 2 185 ? -14.560 -14.570 -29.439 1.00 7.24 185 GLY B CA 1
ATOM 1669 C C . GLY B 2 185 ? -13.434 -14.863 -30.420 1.00 7.38 185 GLY B C 1
ATOM 1670 O O . GLY B 2 185 ? -12.969 -16.000 -30.465 1.00 9.81 185 GLY B O 1
ATOM 1671 N N . ARG B 2 186 ? -13.042 -13.905 -31.249 1.00 7.26 186 ARG B N 1
ATOM 1672 C CA . ARG B 2 186 ? -11.969 -14.125 -32.214 1.00 8.05 186 ARG B CA 1
ATOM 1673 C C . ARG B 2 186 ? -11.194 -12.837 -32.435 1.00 8.26 186 ARG B C 1
ATOM 1674 O O . ARG B 2 186 ? -10.946 -12.417 -33.572 1.00 9.46 186 ARG B O 1
ATOM 1682 N N . LEU B 2 187 ? -10.807 -12.175 -31.343 1.00 9.47 187 LEU B N 1
ATOM 1683 C CA . LEU B 2 187 ? -10.199 -10.857 -31.439 1.00 10.05 187 LEU B CA 1
ATOM 1684 C C . LEU B 2 187 ? -8.694 -10.948 -31.704 1.00 11.31 187 LEU B C 1
ATOM 1685 O O . LEU B 2 187 ? -7.858 -10.568 -30.882 1.00 13.57 187 LEU B O 1
ATOM 1690 N N . SER B 2 188 ? -8.358 -11.494 -32.857 1.00 8.79 188 SER B N 1
ATOM 1691 C CA A SER B 2 188 ? -6.993 -11.501 -33.364 0.47 9.93 188 SER B CA 1
ATOM 1692 C CA B SER B 2 188 ? -6.959 -11.450 -33.253 0.53 9.83 188 SER B CA 1
ATOM 1693 C C . SER B 2 188 ? -6.679 -10.140 -33.979 1.00 10.65 188 SER B C 1
ATOM 1694 O O . SER B 2 188 ? -7.580 -9.419 -34.410 1.00 10.50 188 SER B O 1
ATOM 1699 N N . THR B 2 189 ? -5.387 -9.811 -34.078 1.00 8.09 189 THR B N 1
ATOM 1700 C CA . THR B 2 189 ? -5.049 -8.571 -34.777 1.00 10.75 189 THR B CA 1
ATOM 1701 C C . THR B 2 189 ? -5.443 -8.598 -36.250 1.00 8.73 189 THR B C 1
ATOM 1702 O O . THR B 2 189 ? -5.545 -7.531 -36.872 1.00 10.85 189 THR B O 1
ATOM 1706 N N . ALA B 2 190 ? -5.626 -9.786 -36.841 1.00 10.17 190 ALA B N 1
ATOM 1707 C CA . ALA B 2 190 ? -6.108 -9.893 -38.214 1.00 8.94 190 ALA B CA 1
ATOM 1708 C C . ALA B 2 190 ? -7.586 -9.552 -38.337 1.00 9.96 190 ALA B C 1
ATOM 1709 O O . ALA B 2 190 ? -8.089 -9.457 -39.460 1.00 12.03 190 ALA B O 1
ATOM 1711 N N . SER B 2 191 ? -8.281 -9.365 -37.224 1.00 8.95 191 SER B N 1
ATOM 1712 C CA . SER B 2 191 ? -9.676 -8.947 -37.259 1.00 9.63 191 SER B CA 1
ATOM 1713 C C . SER B 2 191 ? -9.844 -7.482 -36.905 1.00 9.20 191 SER B C 1
ATOM 1714 O O . SER B 2 191 ? -10.967 -7.042 -36.658 1.00 10.66 191 SER B O 1
ATOM 1717 N N . CYS B 2 192 ? -8.762 -6.705 -36.870 1.00 8.78 192 CYS B N 1
ATOM 1718 C CA A CYS B 2 192 ? -8.824 -5.297 -36.509 0.70 8.82 192 CYS B CA 1
ATOM 1719 C CA B CYS B 2 192 ? -8.844 -5.295 -36.523 0.30 8.88 192 CYS B CA 1
ATOM 1720 C C . CYS B 2 192 ? -8.289 -4.442 -37.649 1.00 11.14 192 CYS B C 1
ATOM 1721 O O . CYS B 2 192 ? -7.175 -4.682 -38.141 1.00 10.77 192 CYS B O 1
ATOM 1726 N N . VAL B 2 193 ? -9.078 -3.462 -38.067 1.00 11.38 193 VAL B N 1
ATOM 1727 C CA . VAL B 2 193 ? -8.640 -2.443 -39.013 1.00 10.51 193 VAL B CA 1
ATOM 1728 C C . VAL B 2 193 ? -7.968 -1.365 -38.172 1.00 11.66 193 VAL B C 1
ATOM 1729 O O . VAL B 2 193 ? -8.571 -0.876 -37.209 1.00 13.80 193 VAL B O 1
ATOM 1733 N N . PRO B 2 194 ? -6.722 -0.989 -38.459 1.00 12.80 194 PRO B N 1
ATOM 1734 C CA . PRO B 2 194 ? -5.984 -0.124 -37.538 1.00 13.09 194 PRO B CA 1
ATOM 1735 C C . PRO B 2 194 ? -6.537 1.291 -37.522 1.00 15.07 194 PRO B C 1
ATOM 1736 O O . PRO B 2 194 ? -7.221 1.738 -38.445 1.00 16.24 194 PRO B O 1
ATOM 1740 N N . GLY B 2 195 ? -6.197 2.012 -36.451 1.00 18.75 195 GLY B N 1
ATOM 1741 C CA . GLY B 2 195 ? -6.595 3.392 -36.291 1.00 21.63 195 GLY B CA 1
ATOM 1742 C C . GLY B 2 195 ? -5.920 4.279 -37.319 1.00 24.29 195 GLY B C 1
ATOM 1743 O O . GLY B 2 195 ? -5.000 3.842 -38.018 1.00 23.95 195 GLY B O 1
ATOM 1744 N N . PRO B 2 196 ? -6.362 5.548 -37.447 1.00 29.03 196 PRO B N 1
ATOM 1745 C CA . PRO B 2 196 ? -7.418 6.234 -36.685 1.00 24.97 196 PRO B CA 1
ATOM 1746 C C . PRO B 2 196 ? -8.769 5.624 -37.018 1.00 23.32 196 PRO B C 1
ATOM 1747 O O . PRO B 2 196 ? -8.937 5.062 -38.099 1.00 28.54 196 PRO B O 1
ATOM 1751 N N . ALA B 2 197 ? -9.746 5.761 -36.130 1.00 26.95 197 ALA B N 1
ATOM 1752 C CA . ALA B 2 197 ? -11.064 5.159 -36.294 1.00 20.47 197 ALA B CA 1
ATOM 1753 C C . ALA B 2 197 ? -10.960 3.655 -36.568 1.00 16.90 197 ALA B C 1
ATOM 1754 O O . ALA B 2 197 ? -11.385 3.182 -37.624 1.00 18.15 197 ALA B O 1
ATOM 1756 N N . PRO B 2 198 ? -10.380 2.891 -35.644 1.00 16.75 198 PRO B N 1
ATOM 1757 C CA . PRO B 2 198 ? -10.221 1.451 -35.868 1.00 15.89 198 PRO B CA 1
ATOM 1758 C C . PRO B 2 198 ? -11.564 0.748 -35.890 1.00 14.21 198 PRO B C 1
ATOM 1759 O O . PRO B 2 198 ? -12.550 1.216 -35.325 1.00 16.00 198 PRO B O 1
ATOM 1763 N N . ARG B 2 199 ? -11.591 -0.394 -36.570 1.00 11.75 199 ARG B N 1
ATOM 1764 C CA A ARG B 2 199 ? -12.803 -1.191 -36.702 0.56 13.47 199 ARG B CA 1
ATOM 1765 C CA B ARG B 2 199 ? -12.802 -1.190 -36.699 0.44 13.49 199 ARG B CA 1
ATOM 1766 C C . ARG B 2 199 ? -12.493 -2.641 -36.366 1.00 13.68 199 ARG B C 1
ATOM 1767 O O . ARG B 2 199 ? -11.375 -3.125 -36.572 1.00 15.42 199 ARG B O 1
ATOM 1782 N N . VAL B 2 200 ? -13.488 -3.334 -35.827 1.00 10.92 200 VAL B N 1
ATOM 1783 C CA . VAL B 2 200 ? -13.333 -4.721 -35.412 1.00 9.25 200 VAL B CA 1
ATOM 1784 C C . VAL B 2 200 ? -14.266 -5.568 -36.258 1.00 8.22 200 VAL B C 1
ATOM 1785 O O . VAL B 2 200 ? -15.479 -5.321 -36.280 1.00 9.93 200 VAL B O 1
ATOM 1789 N N . LEU B 2 201 ? -13.699 -6.542 -36.970 1.00 8.17 201 LEU B N 1
ATOM 1790 C CA . LEU B 2 201 ? -14.394 -7.404 -37.920 1.00 8.37 201 LEU B CA 1
ATOM 1791 C C . LEU B 2 201 ? -14.768 -8.729 -37.253 1.00 8.18 201 LEU B C 1
ATOM 1792 O O . LEU B 2 201 ? -14.519 -8.946 -36.081 1.00 9.23 201 LEU B O 1
ATOM 1797 N N . GLY B 2 202 ? -15.359 -9.642 -38.016 1.00 11.97 202 GLY B N 1
ATOM 1798 C CA . GLY B 2 202 ? -15.653 -10.974 -37.508 1.00 10.11 202 GLY B CA 1
ATOM 1799 C C . GLY B 2 202 ? -17.062 -11.106 -36.978 1.00 8.57 202 GLY B C 1
ATOM 1800 O O . GLY B 2 202 ? -18.024 -10.883 -37.706 1.00 11.16 202 GLY B O 1
ATOM 1801 N N . TRP B 2 203 ? -17.180 -11.383 -35.680 1.00 8.03 203 TRP B N 1
ATOM 1802 C CA . TRP B 2 203 ? -18.389 -11.412 -34.859 1.00 8.39 203 TRP B CA 1
ATOM 1803 C C . TRP B 2 203 ? -19.180 -12.707 -34.871 1.00 8.17 203 TRP B C 1
ATOM 1804 O O . TRP B 2 203 ? -19.960 -12.922 -33.951 1.00 8.17 203 TRP B O 1
ATOM 1815 N N . ARG B 2 204 ? -18.945 -13.629 -35.810 1.00 8.32 204 ARG B N 1
ATOM 1816 C CA . ARG B 2 204 ? -19.779 -14.833 -35.756 1.00 8.49 204 ARG B CA 1
ATOM 1817 C C . ARG B 2 204 ? -19.348 -15.807 -34.666 1.00 8.37 204 ARG B C 1
ATOM 1818 O O . ARG B 2 204 ? -20.056 -16.778 -34.386 1.00 8.53 204 ARG B O 1
ATOM 1826 N N . GLU B 2 205 ? -18.216 -15.559 -34.018 1.00 8.14 205 GLU B N 1
ATOM 1827 C CA . GLU B 2 205 ? -17.757 -16.362 -32.898 1.00 8.05 205 GLU B CA 1
ATOM 1828 C C . GLU B 2 205 ? -18.117 -15.716 -31.569 1.00 7.89 205 GLU B C 1
ATOM 1829 O O . GLU B 2 205 ? -17.754 -16.244 -30.509 1.00 7.83 205 GLU B O 1
ATOM 1835 N N . ALA B 2 206 ? -18.857 -14.614 -31.608 1.00 7.87 206 ALA B N 1
ATOM 1836 C CA . ALA B 2 206 ? -19.171 -13.900 -30.378 1.00 7.75 206 ALA B CA 1
ATOM 1837 C C . ALA B 2 206 ? -20.170 -14.697 -29.540 1.00 7.93 206 ALA B C 1
ATOM 1838 O O . ALA B 2 206 ? -20.904 -15.560 -30.026 1.00 8.17 206 ALA B O 1
ATOM 1840 N N . GLY B 2 207 ? -20.183 -14.400 -28.254 1.00 7.84 207 GLY B N 1
ATOM 1841 C CA . GLY B 2 207 ? -21.100 -15.096 -27.367 1.00 8.06 207 GLY B CA 1
ATOM 1842 C C . GLY B 2 207 ? -20.910 -14.583 -25.958 1.00 7.94 207 GLY B C 1
ATOM 1843 O O . GLY B 2 207 ? -20.520 -13.430 -25.769 1.00 7.74 207 GLY B O 1
ATOM 1844 N N . ILE B 2 208 ? -21.152 -15.444 -24.978 1.00 8.11 208 ILE B N 1
ATOM 1845 C CA A ILE B 2 208 ? -21.034 -15.096 -23.562 0.15 8.07 208 ILE B CA 1
ATOM 1846 C CA B ILE B 2 208 ? -21.028 -15.090 -23.565 0.85 8.06 208 ILE B CA 1
ATOM 1847 C C . ILE B 2 208 ? -19.955 -15.981 -22.954 1.00 9.48 208 ILE B C 1
ATOM 1848 O O . ILE B 2 208 ? -20.057 -17.210 -23.003 1.00 8.98 208 ILE B O 1
ATOM 1857 N N . ALA B 2 209 ? -18.915 -15.361 -22.397 1.00 7.74 209 ALA B N 1
ATOM 1858 C CA . ALA B 2 209 ? -17.802 -16.146 -21.856 1.00 7.71 209 ALA B CA 1
ATOM 1859 C C . ALA B 2 209 ? -16.967 -15.278 -20.916 1.00 7.47 209 ALA B C 1
ATOM 1860 O O . ALA B 2 209 ? -17.469 -14.303 -20.345 1.00 8.50 209 ALA B O 1
ATOM 1862 N N . ASP B 2 210 ? -15.719 -15.680 -20.686 1.00 7.38 210 ASP B N 1
ATOM 1863 C CA . ASP B 2 210 ? -14.843 -14.927 -19.785 1.00 7.17 210 ASP B CA 1
ATOM 1864 C C . ASP B 2 210 ? -14.255 -13.740 -20.540 1.00 6.87 210 ASP B C 1
ATOM 1865 O O . ASP B 2 210 ? -13.572 -13.941 -21.553 1.00 6.81 210 ASP B O 1
ATOM 1870 N N . PRO B 2 211 ? -14.462 -12.507 -20.083 1.00 6.73 211 PRO B N 1
ATOM 1871 C CA . PRO B 2 211 ? -13.838 -11.362 -20.783 1.00 6.50 211 PRO B CA 1
ATOM 1872 C C . PRO B 2 211 ? -12.329 -11.493 -20.934 1.00 6.36 211 PRO B C 1
ATOM 1873 O O . PRO B 2 211 ? -11.763 -10.991 -21.909 1.00 6.76 211 PRO B O 1
ATOM 1877 N N . MET B 2 212 ? -11.658 -12.095 -19.951 1.00 6.39 212 MET B N 1
ATOM 1878 C CA . MET B 2 212 ? -10.223 -12.335 -20.083 1.00 6.33 212 MET B CA 1
ATOM 1879 C C . MET B 2 212 ? -9.838 -13.152 -21.299 1.00 6.51 212 MET B C 1
ATOM 1880 O O . MET B 2 212 ? -8.707 -13.016 -21.783 1.00 7.10 212 MET B O 1
ATOM 1885 N N . ALA B 2 213 ? -10.733 -13.986 -21.812 1.00 6.61 213 ALA B N 1
ATOM 1886 C CA . ALA B 2 213 ? -10.398 -14.740 -23.016 1.00 6.80 213 ALA B CA 1
ATOM 1887 C C . ALA B 2 213 ? -10.225 -13.842 -24.246 1.00 6.76 213 ALA B C 1
ATOM 1888 O O . ALA B 2 213 ? -9.413 -14.152 -25.127 1.00 7.80 213 ALA B O 1
ATOM 1890 N N . ASP B 2 214 ? -10.961 -12.739 -24.340 1.00 7.19 214 ASP B N 1
ATOM 1891 C CA . ASP B 2 214 ? -10.803 -11.808 -25.454 1.00 7.39 214 ASP B CA 1
ATOM 1892 C C . ASP B 2 214 ? -9.436 -11.132 -25.403 1.00 8.19 214 ASP B C 1
ATOM 1893 O O . ASP B 2 214 ? -8.729 -11.024 -26.417 1.00 10.30 214 ASP B O 1
ATOM 1898 N N . LEU B 2 215 ? -9.039 -10.661 -24.215 1.00 6.76 215 LEU B N 1
ATOM 1899 C CA . LEU B 2 215 ? -7.740 -10.035 -24.087 1.00 6.96 215 LEU B CA 1
ATOM 1900 C C . LEU B 2 215 ? -6.641 -11.037 -24.383 1.00 6.25 215 LEU B C 1
ATOM 1901 O O . LEU B 2 215 ? -5.643 -10.706 -25.033 1.00 7.78 215 LEU B O 1
ATOM 1906 N N . ALA B 2 216 ? -6.792 -12.270 -23.890 1.00 6.87 216 ALA B N 1
ATOM 1907 C CA . ALA B 2 216 ? -5.767 -13.284 -24.151 1.00 6.56 216 ALA B CA 1
ATOM 1908 C C . ALA B 2 216 ? -5.610 -13.549 -25.637 1.00 7.50 216 ALA B C 1
ATOM 1909 O O . ALA B 2 216 ? -4.490 -13.731 -26.122 1.00 7.58 216 ALA B O 1
ATOM 1911 N N . PHE B 2 217 ? -6.722 -13.620 -26.365 1.00 6.73 217 PHE B N 1
ATOM 1912 C CA . PHE B 2 217 ? -6.663 -13.950 -27.788 1.00 6.91 217 PHE B CA 1
ATOM 1913 C C . PHE B 2 217 ? -5.902 -12.872 -28.548 1.00 9.25 217 PHE B C 1
ATOM 1914 O O . PHE B 2 217 ? -5.074 -13.168 -29.430 1.00 10.32 217 PHE B O 1
ATOM 1922 N N . LEU B 2 218 ? -6.133 -11.617 -28.172 1.00 8.08 218 LEU B N 1
ATOM 1923 C CA . LEU B 2 218 ? -5.403 -10.492 -28.746 1.00 10.33 218 LEU B CA 1
ATOM 1924 C C . LEU B 2 218 ? -3.920 -10.548 -28.397 1.00 10.62 218 LEU B C 1
ATOM 1925 O O . LEU B 2 218 ? -3.064 -10.332 -29.264 1.00 14.09 218 LEU B O 1
ATOM 1930 N N . LEU B 2 219 ? -3.587 -10.862 -27.138 1.00 8.19 219 LEU B N 1
ATOM 1931 C CA . LEU B 2 219 ? -2.190 -10.924 -26.736 1.00 8.80 219 LEU B CA 1
ATOM 1932 C C . LEU B 2 219 ? -1.468 -12.072 -27.405 1.00 9.49 219 LEU B C 1
ATOM 1933 O O . LEU B 2 219 ? -0.241 -12.006 -27.572 1.00 8.97 219 LEU B O 1
ATOM 1938 N N . ARG B 2 220 ? -2.178 -13.118 -27.823 1.00 8.71 220 ARG B N 1
ATOM 1939 C CA A ARG B 2 220 ? -1.494 -14.261 -28.420 0.52 10.08 220 ARG B CA 1
ATOM 1940 C CA B ARG B 2 220 ? -1.498 -14.262 -28.422 0.02 10.18 220 ARG B CA 1
ATOM 1941 C CA C ARG B 2 220 ? -1.477 -14.251 -28.406 0.46 10.07 220 ARG B CA 1
ATOM 1942 C C . ARG B 2 220 ? -0.732 -13.853 -29.671 1.00 10.14 220 ARG B C 1
ATOM 1943 O O . ARG B 2 220 ? 0.368 -14.349 -29.921 1.00 8.05 220 ARG B O 1
ATOM 1965 N N . ASP B 2 221 ? -1.303 -12.947 -30.465 1.00 8.73 221 ASP B N 1
ATOM 1966 C CA . ASP B 2 221 ? -0.623 -12.490 -31.668 1.00 10.29 221 ASP B CA 1
ATOM 1967 C C . ASP B 2 221 ? 0.655 -11.748 -31.317 1.00 8.05 221 ASP B C 1
ATOM 1968 O O . ASP B 2 221 ? 1.654 -11.854 -32.042 1.00 9.42 221 ASP B O 1
ATOM 1973 N N . LEU B 2 222 ? 0.654 -11.022 -30.195 1.00 7.70 222 LEU B N 1
ATOM 1974 C CA . LEU B 2 222 ? 1.876 -10.341 -29.764 1.00 7.77 222 LEU B CA 1
ATOM 1975 C C . LEU B 2 222 ? 2.947 -11.352 -29.371 1.00 8.02 222 LEU B C 1
ATOM 1976 O O . LEU B 2 222 ? 4.124 -11.184 -29.716 1.00 8.32 222 LEU B O 1
ATOM 1981 N N . VAL B 2 223 ? 2.567 -12.424 -28.666 1.00 7.96 223 VAL B N 1
ATOM 1982 C CA . VAL B 2 223 ? 3.538 -13.463 -28.318 1.00 9.84 223 VAL B CA 1
ATOM 1983 C C . VAL B 2 223 ? 4.051 -14.158 -29.570 1.00 9.98 223 VAL B C 1
ATOM 1984 O O . VAL B 2 223 ? 5.264 -14.356 -29.745 1.00 9.09 223 VAL B O 1
ATOM 1988 N N . GLN B 2 224 ? 3.142 -14.556 -30.456 1.00 9.09 224 GLN B N 1
ATOM 1989 C CA . GLN B 2 224 ? 3.549 -15.291 -31.642 1.00 9.34 224 GLN B CA 1
ATOM 1990 C C . GLN B 2 224 ? 4.476 -14.454 -32.501 1.00 9.44 224 GLN B C 1
ATOM 1991 O O . GLN B 2 224 ? 5.497 -14.955 -32.988 1.00 9.91 224 GLN B O 1
ATOM 1997 N N . SER B 2 225 ? 4.153 -13.173 -32.690 1.00 9.20 225 SER B N 1
ATOM 1998 C CA . SER B 2 225 ? 5.016 -12.324 -33.506 1.00 10.28 225 SER B CA 1
ATOM 1999 C C . SER B 2 225 ? 6.343 -12.043 -32.822 1.00 9.67 225 SER B C 1
ATOM 2000 O O . SER B 2 225 ? 7.399 -12.026 -33.485 1.00 10.14 225 SER B O 1
ATOM 2003 N N . ALA B 2 226 ? 6.338 -11.809 -31.509 1.00 9.33 226 ALA B N 1
ATOM 2004 C CA . ALA B 2 226 ? 7.615 -11.621 -30.823 1.00 9.52 226 ALA B CA 1
ATOM 2005 C C . ALA B 2 226 ? 8.521 -12.830 -31.032 1.00 10.02 226 ALA B C 1
ATOM 2006 O O . ALA B 2 226 ? 9.721 -12.690 -31.333 1.00 11.67 226 ALA B O 1
ATOM 2008 N N . ALA B 2 227 ? 7.953 -14.032 -30.923 1.00 10.89 227 ALA B N 1
ATOM 2009 C CA . ALA B 2 227 ? 8.720 -15.263 -31.076 1.00 11.53 227 ALA B CA 1
ATOM 2010 C C . ALA B 2 227 ? 9.173 -15.472 -32.513 1.00 13.93 227 ALA B C 1
ATOM 2011 O O . ALA B 2 227 ? 10.314 -15.879 -32.757 1.00 12.90 227 ALA B O 1
ATOM 2013 N N . ALA B 2 228 ? 8.306 -15.187 -33.479 1.00 11.30 228 ALA B N 1
ATOM 2014 C CA . ALA B 2 228 ? 8.616 -15.536 -34.856 1.00 11.52 228 ALA B CA 1
ATOM 2015 C C . ALA B 2 228 ? 9.447 -14.479 -35.566 1.00 11.73 228 ALA B C 1
ATOM 2016 O O . ALA B 2 228 ? 10.246 -14.827 -36.442 1.00 12.33 228 ALA B O 1
ATOM 2018 N N . MET B 2 229 ? 9.257 -13.198 -35.220 1.00 12.39 229 MET B N 1
ATOM 2019 C CA A MET B 2 229 ? 9.934 -12.117 -35.918 0.64 12.16 229 MET B CA 1
ATOM 2020 C CA B MET B 2 229 ? 9.898 -12.083 -35.902 0.36 12.21 229 MET B CA 1
ATOM 2021 C C . MET B 2 229 ? 10.931 -11.358 -35.058 1.00 11.68 229 MET B C 1
ATOM 2022 O O . MET B 2 229 ? 11.821 -10.709 -35.621 1.00 13.13 229 MET B O 1
ATOM 2031 N N . GLY B 2 230 ? 10.815 -11.422 -33.737 1.00 11.27 230 GLY B N 1
ATOM 2032 C CA . GLY B 2 230 ? 11.848 -10.912 -32.854 1.00 12.24 230 GLY B CA 1
ATOM 2033 C C . GLY B 2 230 ? 11.705 -9.493 -32.341 1.00 10.99 230 GLY B C 1
ATOM 2034 O O . GLY B 2 230 ? 12.593 -9.042 -31.601 1.00 11.46 230 GLY B O 1
ATOM 2035 N N . ALA B 2 231 ? 10.618 -8.779 -32.661 1.00 11.07 231 ALA B N 1
ATOM 2036 C CA . ALA B 2 231 ? 10.435 -7.408 -32.185 1.00 10.34 231 ALA B CA 1
ATOM 2037 C C . ALA B 2 231 ? 9.823 -7.407 -30.782 1.00 10.06 231 ALA B C 1
ATOM 2038 O O . ALA B 2 231 ? 8.746 -6.864 -30.524 1.00 10.10 231 ALA B O 1
ATOM 2040 N N . GLN B 2 232 ? 10.578 -7.999 -29.853 1.00 11.13 232 GLN B N 1
ATOM 2041 C CA A GLN B 2 232 ? 10.038 -8.244 -28.516 0.57 10.41 232 GLN B CA 1
ATOM 2042 C CA B GLN B 2 232 ? 10.089 -8.238 -28.497 0.43 10.43 232 GLN B CA 1
ATOM 2043 C C . GLN B 2 232 ? 9.603 -6.948 -27.834 1.00 9.42 232 GLN B C 1
ATOM 2044 O O . GLN B 2 232 ? 8.511 -6.891 -27.260 1.00 8.62 232 GLN B O 1
ATOM 2055 N N . GLN B 2 233 ? 10.405 -5.891 -27.913 1.00 9.35 233 GLN B N 1
ATOM 2056 C CA . GLN B 2 233 ? 10.093 -4.652 -27.200 1.00 9.25 233 GLN B CA 1
ATOM 2057 C C . GLN B 2 233 ? 8.828 -4.006 -27.754 1.00 10.94 233 GLN B C 1
ATOM 2058 O O . GLN B 2 233 ? 7.987 -3.519 -26.989 1.00 9.12 233 GLN B O 1
ATOM 2064 N N . LEU B 2 234 ? 8.666 -4.007 -29.077 1.00 12.75 234 LEU B N 1
ATOM 2065 C CA . LEU B 2 234 ? 7.469 -3.436 -29.674 1.00 11.78 234 LEU B CA 1
ATOM 2066 C C . LEU B 2 234 ? 6.237 -4.199 -29.231 1.00 9.50 234 LEU B C 1
ATOM 2067 O O . LEU B 2 234 ? 5.212 -3.597 -28.877 1.00 9.96 234 LEU B O 1
ATOM 2072 N N . GLN B 2 235 ? 6.324 -5.530 -29.206 1.00 8.99 235 GLN B N 1
ATOM 2073 C CA . GLN B 2 235 ? 5.159 -6.311 -28.790 1.00 8.78 235 GLN B CA 1
ATOM 2074 C C . GLN B 2 235 ? 4.817 -6.065 -27.323 1.00 8.72 235 GLN B C 1
ATOM 2075 O O . GLN B 2 235 ? 3.635 -6.013 -26.955 1.00 7.72 235 GLN B O 1
ATOM 2081 N N . GLU B 2 236 ? 5.828 -5.928 -26.473 1.00 7.91 236 GLU B N 1
ATOM 2082 C CA . GLU B 2 236 ? 5.602 -5.616 -25.069 1.00 7.95 236 GLU B CA 1
ATOM 2083 C C . GLU B 2 236 ? 4.922 -4.262 -24.907 1.00 7.12 236 GLU B C 1
ATOM 2084 O O . GLU B 2 236 ? 3.991 -4.124 -24.093 1.00 6.81 236 GLU B O 1
ATOM 2090 N N . GLN B 2 237 ? 5.337 -3.261 -25.698 1.00 7.34 237 GLN B N 1
ATOM 2091 C CA . GLN B 2 237 ? 4.693 -1.955 -25.593 1.00 8.92 237 GLN B CA 1
ATOM 2092 C C . GLN B 2 237 ? 3.235 -2.037 -26.027 1.00 7.03 237 GLN B C 1
ATOM 2093 O O . GLN B 2 237 ? 2.362 -1.402 -25.421 1.00 8.16 237 GLN B O 1
ATOM 2099 N N . ARG B 2 238 ? 2.952 -2.807 -27.084 1.00 7.17 238 ARG B N 1
ATOM 2100 C CA . ARG B 2 238 ? 1.560 -2.994 -27.500 1.00 7.03 238 ARG B CA 1
ATOM 2101 C C . ARG B 2 238 ? 0.738 -3.675 -26.416 1.00 6.70 238 ARG B C 1
ATOM 2102 O O . ARG B 2 238 ? -0.435 -3.323 -26.204 1.00 7.06 238 ARG B O 1
ATOM 2110 N N . ALA B 2 239 ? 1.311 -4.664 -25.730 1.00 6.66 239 ALA B N 1
ATOM 2111 C CA . ALA B 2 239 ? 0.601 -5.311 -24.635 1.00 8.64 239 ALA B CA 1
ATOM 2112 C C . ALA B 2 239 ? 0.287 -4.310 -23.524 1.00 6.65 239 ALA B C 1
ATOM 2113 O O . ALA B 2 239 ? -0.838 -4.267 -22.999 1.00 6.71 239 ALA B O 1
ATOM 2115 N N . ARG B 2 240 ? 1.269 -3.488 -23.154 1.00 6.69 240 ARG B N 1
ATOM 2116 C CA . ARG B 2 240 ? 1.073 -2.496 -22.101 1.00 7.48 240 ARG B CA 1
ATOM 2117 C C . ARG B 2 240 ? -0.013 -1.488 -22.466 1.00 8.30 240 ARG B C 1
ATOM 2118 O O . ARG B 2 240 ? -0.845 -1.125 -21.615 1.00 8.25 240 ARG B O 1
ATOM 2126 N N . LEU B 2 241 ? -0.021 -1.022 -23.726 1.00 7.27 241 LEU B N 1
ATOM 2127 C CA . LEU B 2 241 ? -1.047 -0.096 -24.191 1.00 7.18 241 LEU B CA 1
ATOM 2128 C C . LEU B 2 241 ? -2.423 -0.730 -24.104 1.00 7.11 241 LEU B C 1
ATOM 2129 O O . LEU B 2 241 ? -3.407 -0.052 -23.782 1.00 7.98 241 LEU B O 1
ATOM 2134 N N . THR B 2 242 ? -2.522 -2.018 -24.456 1.00 6.47 242 THR B N 1
ATOM 2135 C CA . THR B 2 242 ? -3.822 -2.696 -24.408 1.00 7.54 242 THR B CA 1
ATOM 2136 C C . THR B 2 242 ? -4.370 -2.707 -22.984 1.00 7.15 242 THR B C 1
ATOM 2137 O O . THR B 2 242 ? -5.554 -2.396 -22.742 1.00 7.24 242 THR B O 1
ATOM 2141 N N . ALA B 2 243 ? -3.529 -3.101 -22.021 1.00 6.76 243 ALA B N 1
ATOM 2142 C CA . ALA B 2 243 ? -3.953 -3.110 -20.619 1.00 6.87 243 ALA B CA 1
ATOM 2143 C C . ALA B 2 243 ? -4.297 -1.705 -20.148 1.00 6.91 243 ALA B C 1
ATOM 2144 O O . ALA B 2 243 ? -5.312 -1.490 -19.468 1.00 6.73 243 ALA B O 1
ATOM 2146 N N . GLU B 2 244 ? -3.497 -0.725 -20.555 1.00 7.45 244 GLU B N 1
ATOM 2147 C CA . GLU B 2 244 ? -3.743 0.645 -20.124 1.00 8.29 244 GLU B CA 1
ATOM 2148 C C . GLU B 2 244 ? -5.123 1.110 -20.573 1.00 8.98 244 GLU B C 1
ATOM 2149 O O . GLU B 2 244 ? -5.893 1.673 -19.787 1.00 9.78 244 GLU B O 1
ATOM 2155 N N . GLY B 2 245 ? -5.470 0.841 -21.834 1.00 9.12 245 GLY B N 1
ATOM 2156 C CA . GLY B 2 245 ? -6.763 1.266 -22.346 1.00 9.72 245 GLY B CA 1
ATOM 2157 C C . GLY B 2 245 ? -7.926 0.535 -21.705 1.00 8.67 245 GLY B C 1
ATOM 2158 O O . GLY B 2 245 ? -8.968 1.137 -21.432 1.00 9.81 245 GLY B O 1
ATOM 2159 N N . TYR B 2 246 ? -7.758 -0.767 -21.443 1.00 5.80 246 TYR B N 1
ATOM 2160 C CA . TYR B 2 246 ? -8.816 -1.568 -20.834 1.00 7.01 246 TYR B CA 1
ATOM 2161 C C . TYR B 2 246 ? -9.095 -1.118 -19.409 1.00 7.94 246 TYR B C 1
ATOM 2162 O O . TYR B 2 246 ? -10.260 -0.901 -19.037 1.00 7.71 246 TYR B O 1
ATOM 2171 N N . GLU B 2 247 ? -8.041 -0.977 -18.602 1.00 6.88 247 GLU B N 1
ATOM 2172 C CA . GLU B 2 247 ? -8.179 -0.548 -17.211 1.00 8.11 247 GLU B CA 1
ATOM 2173 C C . GLU B 2 247 ? -8.679 0.884 -17.105 1.00 8.88 247 GLU B C 1
ATOM 2174 O O . GLU B 2 247 ? -9.532 1.178 -16.256 1.00 9.59 247 GLU B O 1
ATOM 2180 N N . ALA B 2 248 ? -8.190 1.794 -17.949 1.00 9.10 248 ALA B N 1
ATOM 2181 C CA . ALA B 2 248 ? -8.702 3.166 -17.900 1.00 10.84 248 ALA B CA 1
ATOM 2182 C C . ALA B 2 248 ? -10.192 3.231 -18.224 1.00 10.95 248 ALA B C 1
ATOM 2183 O O . ALA B 2 248 ? -10.955 3.950 -17.562 1.00 13.66 248 ALA B O 1
ATOM 2185 N N . ALA B 2 249 ? -10.633 2.499 -19.249 1.00 9.23 249 ALA B N 1
ATOM 2186 C CA . ALA B 2 249 ? -12.040 2.552 -19.631 1.00 10.24 249 ALA B CA 1
ATOM 2187 C C . ALA B 2 249 ? -12.928 1.914 -18.576 1.00 11.10 249 ALA B C 1
ATOM 2188 O O . ALA B 2 249 ? -14.025 2.414 -18.296 1.00 12.44 249 ALA B O 1
ATOM 2190 N N . ARG B 2 250 ? -12.478 0.805 -17.995 1.00 10.69 250 ARG B N 1
ATOM 2191 C CA . ARG B 2 250 ? -13.266 0.087 -17.000 1.00 13.58 250 ARG B CA 1
ATOM 2192 C C . ARG B 2 250 ? -13.288 0.837 -15.680 1.00 13.62 250 ARG B C 1
ATOM 2193 O O . ARG B 2 250 ? -14.282 0.777 -14.938 1.00 19.61 250 ARG B O 1
ATOM 2201 N N . GLY B 2 251 ? -12.204 1.534 -15.363 1.00 12.35 251 GLY B N 1
ATOM 2202 C CA . GLY B 2 251 ? -12.075 2.216 -14.095 1.00 14.62 251 GLY B CA 1
ATOM 2203 C C . GLY B 2 251 ? -11.525 1.376 -12.964 1.00 16.01 251 GLY B C 1
ATOM 2204 O O . GLY B 2 251 ? -11.433 1.876 -11.828 1.00 15.21 251 GLY B O 1
ATOM 2205 N N . THR B 2 252 ? -11.181 0.115 -13.209 1.00 13.30 252 THR B N 1
ATOM 2206 C CA . THR B 2 252 ? -10.587 -0.719 -12.180 1.00 13.06 252 THR B CA 1
ATOM 2207 C C . THR B 2 252 ? -9.486 -1.551 -12.807 1.00 11.29 252 THR B C 1
ATOM 2208 O O . THR B 2 252 ? -9.606 -2.001 -13.956 1.00 11.60 252 THR B O 1
ATOM 2212 N N . GLN B 2 253 ? -8.424 -1.765 -12.057 1.00 9.65 253 GLN B N 1
ATOM 2213 C CA . GLN B 2 253 ? -7.355 -2.620 -12.533 1.00 8.23 253 GLN B CA 1
ATOM 2214 C C . GLN B 2 253 ? -7.790 -4.086 -12.528 1.00 8.12 253 GLN B C 1
ATOM 2215 O O . GLN B 2 253 ? -8.730 -4.487 -11.831 1.00 9.09 253 GLN B O 1
ATOM 2221 N N . LEU B 2 254 ? -7.122 -4.891 -13.360 1.00 8.62 254 LEU B N 1
ATOM 2222 C CA A LEU B 2 254 ? -7.355 -6.325 -13.334 0.47 8.16 254 LEU B CA 1
ATOM 2223 C CA B LEU B 2 254 ? -7.362 -6.325 -13.325 0.53 8.15 254 LEU B CA 1
ATOM 2224 C C . LEU B 2 254 ? -6.922 -6.892 -11.987 1.00 9.26 254 LEU B C 1
ATOM 2225 O O . LEU B 2 254 ? -5.870 -6.519 -11.451 1.00 10.07 254 LEU B O 1
ATOM 2234 N N . SER B 2 255 ? -7.738 -7.780 -11.440 1.00 8.32 255 SER B N 1
ATOM 2235 C CA . SER B 2 255 ? -7.419 -8.457 -10.192 1.00 7.75 255 SER B CA 1
ATOM 2236 C C . SER B 2 255 ? -6.423 -9.583 -10.444 1.00 8.63 255 SER B C 1
ATOM 2237 O O . SER B 2 255 ? -6.178 -9.975 -11.590 1.00 8.61 255 SER B O 1
ATOM 2240 N N . ASP B 2 256 ? -5.860 -10.136 -9.357 1.00 10.01 256 ASP B N 1
ATOM 2241 C CA . ASP B 2 256 ? -4.999 -11.309 -9.500 1.00 10.64 256 ASP B CA 1
ATOM 2242 C C . ASP B 2 256 ? -5.753 -12.438 -10.176 1.00 8.55 256 ASP B C 1
ATOM 2243 O O . ASP B 2 256 ? -5.193 -13.127 -11.030 1.00 10.13 256 ASP B O 1
ATOM 2248 N N . ASP B 2 257 ? -7.020 -12.647 -9.792 1.00 9.80 257 ASP B N 1
ATOM 2249 C CA . ASP B 2 257 ? -7.806 -13.721 -10.389 1.00 9.18 257 ASP B CA 1
ATOM 2250 C C . ASP B 2 257 ? -7.987 -13.488 -11.875 1.00 7.24 257 ASP B C 1
ATOM 2251 O O . ASP B 2 257 ? -7.848 -14.427 -12.675 1.00 7.64 257 ASP B O 1
ATOM 2256 N N . GLU B 2 258 ? -8.287 -12.236 -12.268 1.00 7.30 258 GLU B N 1
ATOM 2257 C CA . GLU B 2 258 ? -8.424 -11.917 -13.689 1.00 6.47 258 GLU B CA 1
ATOM 2258 C C . GLU B 2 258 ? -7.127 -12.190 -14.432 1.00 6.53 258 GLU B C 1
ATOM 2259 O O . GLU B 2 258 ? -7.150 -12.752 -15.535 1.00 7.33 258 GLU B O 1
ATOM 2265 N N . HIS B 2 259 ? -5.991 -11.809 -13.858 1.00 8.74 259 HIS B N 1
ATOM 2266 C CA . HIS B 2 259 ? -4.711 -12.107 -14.497 1.00 6.37 259 HIS B CA 1
ATOM 2267 C C . HIS B 2 259 ? -4.442 -13.602 -14.590 1.00 7.64 259 HIS B C 1
ATOM 2268 O O . HIS B 2 259 ? -3.863 -14.072 -15.587 1.00 8.16 259 HIS B O 1
ATOM 2275 N N . THR B 2 260 ? -4.816 -14.370 -13.565 1.00 7.42 260 THR B N 1
ATOM 2276 C CA . THR B 2 260 ? -4.636 -15.815 -13.622 1.00 7.30 260 THR B CA 1
ATOM 2277 C C . THR B 2 260 ? -5.442 -16.406 -14.771 1.00 7.34 260 THR B C 1
ATOM 2278 O O . THR B 2 260 ? -4.938 -17.227 -15.541 1.00 8.09 260 THR B O 1
ATOM 2282 N N . ARG B 2 261 ? -6.706 -15.983 -14.907 1.00 7.21 261 ARG B N 1
ATOM 2283 C CA . ARG B 2 261 ? -7.539 -16.483 -16.000 1.00 7.26 261 ARG B CA 1
ATOM 2284 C C . ARG B 2 261 ? -6.990 -16.040 -17.348 1.00 7.06 261 ARG B C 1
ATOM 2285 O O . ARG B 2 261 ? -6.949 -16.835 -18.303 1.00 7.21 261 ARG B O 1
ATOM 2293 N N . LEU B 2 262 ? -6.605 -14.770 -17.461 1.00 6.76 262 LEU B N 1
ATOM 2294 C CA A LEU B 2 262 ? -6.000 -14.261 -18.691 0.42 6.77 262 LEU B CA 1
ATOM 2295 C CA B LEU B 2 262 ? -6.014 -14.280 -18.704 0.58 6.76 262 LEU B CA 1
ATOM 2296 C C . LEU B 2 262 ? -4.794 -15.107 -19.099 1.00 6.83 262 LEU B C 1
ATOM 2297 O O . LEU B 2 262 ? -4.692 -15.569 -20.252 1.00 7.97 262 LEU B O 1
ATOM 2306 N N . ALA B 2 263 ? -3.860 -15.305 -18.170 1.00 6.94 263 ALA B N 1
ATOM 2307 C CA . ALA B 2 263 ? -2.649 -16.052 -18.496 1.00 7.20 263 ALA B CA 1
ATOM 2308 C C . ALA B 2 263 ? -2.976 -17.490 -18.865 1.00 8.68 263 ALA B C 1
ATOM 2309 O O . ALA B 2 263 ? -2.308 -18.086 -19.718 1.00 7.76 263 ALA B O 1
ATOM 2311 N N . GLY B 2 264 ? -3.996 -18.076 -18.233 1.00 7.66 264 GLY B N 1
ATOM 2312 C CA . GLY B 2 264 ? -4.379 -19.432 -18.580 1.00 8.28 264 GLY B CA 1
ATOM 2313 C C . GLY B 2 264 ? -4.915 -19.532 -19.994 1.00 7.97 264 GLY B C 1
ATOM 2314 O O . GLY B 2 264 ? -4.562 -20.456 -20.732 1.00 8.78 264 GLY B O 1
ATOM 2315 N N . HIS B 2 265 ? -5.772 -18.582 -20.390 1.00 7.64 265 HIS B N 1
ATOM 2316 C CA . HIS B 2 265 ? -6.289 -18.559 -21.756 1.00 7.59 265 HIS B CA 1
ATOM 2317 C C . HIS B 2 265 ? -5.170 -18.299 -22.755 1.00 8.04 265 HIS B C 1
ATOM 2318 O O . HIS B 2 265 ? -5.162 -18.876 -23.849 1.00 8.22 265 HIS B O 1
ATOM 2325 N N . LEU B 2 266 ? -4.252 -17.396 -22.418 1.00 7.42 266 LEU B N 1
ATOM 2326 C CA . LEU B 2 266 ? -3.142 -17.087 -23.325 1.00 7.47 266 LEU B CA 1
ATOM 2327 C C . LEU B 2 266 ? -2.221 -18.294 -23.482 1.00 7.88 266 LEU B C 1
ATOM 2328 O O . LEU B 2 266 ? -1.871 -18.683 -24.608 1.00 8.08 266 LEU B O 1
ATOM 2333 N N . ALA B 2 267 ? -1.848 -18.928 -22.371 1.00 8.06 267 ALA B N 1
ATOM 2334 C CA . ALA B 2 267 ? -0.974 -20.094 -22.446 1.00 8.53 267 ALA B CA 1
ATOM 2335 C C . ALA B 2 267 ? -1.666 -21.243 -23.172 1.00 8.81 267 ALA B C 1
ATOM 2336 O O . ALA B 2 267 ? -1.064 -21.912 -24.017 1.00 9.59 267 ALA B O 1
ATOM 2338 N N . SER B 2 268 ? -2.952 -21.472 -22.876 1.00 8.97 268 SER B N 1
ATOM 2339 C CA . SER B 2 268 ? -3.687 -22.509 -23.585 1.00 9.72 268 SER B CA 1
ATOM 2340 C C . SER B 2 268 ? -3.766 -22.201 -25.070 1.00 8.91 268 SER B C 1
ATOM 2341 O O . SER B 2 268 ? -3.679 -23.113 -25.909 1.00 10.53 268 SER B O 1
ATOM 2344 N N . GLY B 2 269 ? -3.963 -20.926 -25.417 1.00 8.50 269 GLY B N 1
ATOM 2345 C CA . GLY B 2 269 ? -4.024 -20.544 -26.821 1.00 8.94 269 GLY B CA 1
ATOM 2346 C C . GLY B 2 269 ? -2.715 -20.790 -27.547 1.00 8.88 269 GLY B C 1
ATOM 2347 O O . GLY B 2 269 ? -2.710 -21.167 -28.721 1.00 11.09 269 GLY B O 1
ATOM 2348 N N . ILE B 2 270 ? -1.593 -20.542 -26.878 1.00 8.78 270 ILE B N 1
ATOM 2349 C CA . ILE B 2 270 ? -0.290 -20.854 -27.471 1.00 9.14 270 ILE B CA 1
ATOM 2350 C C . ILE B 2 270 ? -0.165 -22.353 -27.718 1.00 11.15 270 ILE B C 1
ATOM 2351 O O . ILE B 2 270 ? 0.266 -22.792 -28.792 1.00 11.93 270 ILE B O 1
ATOM 2356 N N . LEU B 2 271 ? -0.551 -23.169 -26.734 1.00 9.88 271 LEU B N 1
ATOM 2357 C CA . LEU B 2 271 ? -0.492 -24.617 -26.911 1.00 10.70 271 LEU B CA 1
ATOM 2358 C C . LEU B 2 271 ? -1.406 -25.082 -28.040 1.00 14.40 271 LEU B C 1
ATOM 2359 O O . LEU B 2 271 ? -1.039 -25.973 -28.820 1.00 12.54 271 LEU B O 1
ATOM 2364 N N . GLN B 2 272 ? -2.606 -24.502 -28.135 1.00 10.44 272 GLN B N 1
ATOM 2365 C CA . GLN B 2 272 ? -3.515 -24.820 -29.244 1.00 12.52 272 GLN B CA 1
ATOM 2366 C C . GLN B 2 272 ? -2.897 -24.442 -30.580 1.00 14.44 272 GLN B C 1
ATOM 2367 O O . GLN B 2 272 ? -2.987 -25.207 -31.551 1.00 17.12 272 GLN B O 1
ATOM 2373 N N . HIS B 2 273 ? -2.277 -23.260 -30.654 1.00 13.23 273 HIS B N 1
ATOM 2374 C CA . HIS B 2 273 ? -1.623 -22.824 -31.889 1.00 15.88 273 HIS B CA 1
ATOM 2375 C C . HIS B 2 273 ? -0.523 -23.783 -32.313 1.00 12.54 273 HIS B C 1
ATOM 2376 O O . HIS B 2 273 ? -0.464 -24.204 -33.478 1.00 17.07 273 HIS B O 1
ATOM 2383 N N . VAL B 2 274 ? 0.382 -24.123 -31.397 1.00 12.70 274 VAL B N 1
ATOM 2384 C CA . VAL B 2 274 ? 1.476 -25.010 -31.770 1.00 15.65 274 VAL B CA 1
ATOM 2385 C C . VAL B 2 274 ? 0.959 -26.415 -32.062 1.00 14.56 274 VAL B C 1
ATOM 2386 O O . VAL B 2 274 ? 1.444 -27.087 -32.981 1.00 17.06 274 VAL B O 1
ATOM 2390 N N . ALA B 2 275 ? -0.048 -26.878 -31.317 1.00 16.43 275 ALA B N 1
ATOM 2391 C CA . ALA B 2 275 ? -0.591 -28.205 -31.589 1.00 19.57 275 ALA B CA 1
ATOM 2392 C C . ALA B 2 275 ? -1.218 -28.257 -32.972 1.00 23.49 275 ALA B C 1
ATOM 2393 O O . ALA B 2 275 ? -1.085 -29.260 -33.687 1.00 26.23 275 ALA B O 1
ATOM 2395 N N . LEU B 2 276 ? -1.904 -27.181 -33.365 1.00 19.49 276 LEU B N 1
ATOM 2396 C CA . LEU B 2 276 ? -2.511 -27.125 -34.689 1.00 22.44 276 LEU B CA 1
ATOM 2397 C C . LEU B 2 276 ? -1.458 -27.219 -35.781 1.00 26.92 276 LEU B C 1
ATOM 2398 O O . LEU B 2 276 ? -1.639 -27.954 -36.761 1.00 31.43 276 LEU B O 1
ATOM 2403 N N . ARG B 2 277 ? -0.344 -26.499 -35.627 1.00 22.62 277 ARG B N 1
ATOM 2404 C CA . ARG B 2 277 ? 0.722 -26.582 -36.619 1.00 30.02 277 ARG B CA 1
ATOM 2405 C C . ARG B 2 277 ? 1.241 -28.015 -36.701 1.00 35.84 277 ARG B C 1
ATOM 2406 O O . ARG B 2 277 ? 1.452 -28.550 -37.794 1.00 37.53 277 ARG B O 1
ATOM 2414 N N . ALA B 2 278 ? 1.424 -28.664 -35.547 1.00 26.84 278 ALA B N 1
ATOM 2415 C CA . ALA B 2 278 ? 1.914 -30.038 -35.539 1.00 36.58 278 ALA B CA 1
ATOM 2416 C C . ALA B 2 278 ? 0.925 -30.993 -36.201 1.00 39.20 278 ALA B C 1
ATOM 2417 O O . ALA B 2 278 ? 1.332 -31.933 -36.895 1.00 48.92 278 ALA B O 1
ATOM 2419 N N . TRP B 2 279 ? -0.376 -30.777 -36.000 1.00 35.54 279 TRP B N 1
ATOM 2420 C CA . TRP B 2 279 ? -1.379 -31.700 -36.528 1.00 41.38 279 TRP B CA 1
ATOM 2421 C C . TRP B 2 279 ? -1.867 -31.310 -37.919 1.00 43.67 279 TRP B C 1
ATOM 2422 O O . TRP B 2 279 ? -2.087 -32.187 -38.763 1.00 46.05 279 TRP B O 1
ATOM 2433 N N . SER B 2 280 ? -2.038 -30.014 -38.183 1.00 42.99 280 SER B N 1
ATOM 2434 C CA . SER B 2 280 ? -2.470 -29.586 -39.511 1.00 46.09 280 SER B CA 1
ATOM 2435 C C . SER B 2 280 ? -1.408 -29.869 -40.563 1.00 49.31 280 SER B C 1
ATOM 2436 O O . SER B 2 280 ? -1.732 -30.269 -41.687 1.00 54.42 280 SER B O 1
ATOM 2439 N N . ALA B 2 281 ? -0.136 -29.662 -40.227 1.00 47.12 281 ALA B N 1
ATOM 2440 C CA . ALA B 2 281 ? 0.941 -29.770 -41.202 1.00 47.22 281 ALA B CA 1
ATOM 2441 C C . ALA B 2 281 ? 1.931 -30.880 -40.873 1.00 44.84 281 ALA B C 1
ATOM 2442 O O . ALA B 2 281 ? 3.069 -30.841 -41.352 1.00 53.49 281 ALA B O 1
ATOM 2444 N N . SER B 2 282 ? 1.522 -31.859 -40.063 1.00 47.52 282 SER B N 1
ATOM 2445 C CA . SER B 2 282 ? 2.350 -33.027 -39.752 1.00 48.37 282 SER B CA 1
ATOM 2446 C C . SER B 2 282 ? 3.771 -32.622 -39.365 1.00 49.98 282 SER B C 1
ATOM 2447 O O . SER B 2 282 ? 4.755 -33.210 -39.814 1.00 47.30 282 SER B O 1
ATOM 2450 N N . ASP B 2 283 ? 3.878 -31.600 -38.520 1.00 46.74 283 ASP B N 1
ATOM 2451 C CA . ASP B 2 283 ? 5.156 -30.966 -38.200 1.00 43.62 283 ASP B CA 1
ATOM 2452 C C . ASP B 2 283 ? 5.335 -30.923 -36.688 1.00 47.36 283 ASP B C 1
ATOM 2453 O O . ASP B 2 283 ? 5.269 -29.854 -36.070 1.00 44.92 283 ASP B O 1
ATOM 2458 N N . PRO B 2 284 ? 5.554 -32.078 -36.055 1.00 48.90 284 PRO B N 1
ATOM 2459 C CA . PRO B 2 284 ? 5.795 -32.069 -34.603 1.00 45.76 284 PRO B CA 1
ATOM 2460 C C . PRO B 2 284 ? 7.049 -31.317 -34.206 1.00 42.09 284 PRO B C 1
ATOM 2461 O O . PRO B 2 284 ? 7.074 -30.688 -33.141 1.00 44.05 284 PRO B O 1
ATOM 2465 N N . GLU B 2 285 ? 8.097 -31.365 -35.032 1.00 48.53 285 GLU B N 1
ATOM 2466 C CA . GLU B 2 285 ? 9.373 -30.755 -34.672 1.00 41.85 285 GLU B CA 1
ATOM 2467 C C . GLU B 2 285 ? 9.345 -29.240 -34.839 1.00 41.58 285 GLU B C 1
ATOM 2468 O O . GLU B 2 285 ? 9.952 -28.515 -34.043 1.00 36.99 285 GLU B O 1
ATOM 2474 N N . GLY B 2 286 ? 8.665 -28.745 -35.874 1.00 40.88 286 GLY B N 1
ATOM 2475 C CA . GLY B 2 286 ? 8.525 -27.306 -36.030 1.00 34.80 286 GLY B CA 1
ATOM 2476 C C . GLY B 2 286 ? 7.673 -26.685 -34.938 1.00 35.86 286 GLY B C 1
ATOM 2477 O O . GLY B 2 286 ? 7.966 -25.587 -34.460 1.00 33.74 286 GLY B O 1
ATOM 2478 N N . ALA B 2 287 ? 6.603 -27.375 -34.539 1.00 34.15 287 ALA B N 1
ATOM 2479 C CA . ALA B 2 287 ? 5.762 -26.880 -33.453 1.00 30.43 287 ALA B CA 1
ATOM 2480 C C . ALA B 2 287 ? 6.548 -26.791 -32.152 1.00 32.59 287 ALA B C 1
ATOM 2481 O O . ALA B 2 287 ? 6.365 -25.851 -31.367 1.00 26.47 287 ALA B O 1
ATOM 2483 N N . ASP B 2 288 ? 7.429 -27.766 -31.908 1.00 29.14 288 ASP B N 1
ATOM 2484 C CA . ASP B 2 288 ? 8.273 -27.722 -30.719 1.00 30.34 288 ASP B CA 1
ATOM 2485 C C . ASP B 2 288 ? 9.150 -26.476 -30.713 1.00 27.36 288 ASP B C 1
ATOM 2486 O O . ASP B 2 288 ? 9.301 -25.817 -29.674 1.00 22.51 288 ASP B O 1
ATOM 2491 N N . ALA B 2 289 ? 9.733 -26.133 -31.865 1.00 27.57 289 ALA B N 1
ATOM 2492 C CA . ALA B 2 289 ? 10.566 -24.940 -31.949 1.00 26.50 289 ALA B CA 1
ATOM 2493 C C . ALA B 2 289 ? 9.750 -23.685 -31.670 1.00 25.28 289 ALA B C 1
ATOM 2494 O O . ALA B 2 289 ? 10.228 -22.762 -31.000 1.00 23.98 289 ALA B O 1
ATOM 2496 N N . LEU B 2 290 ? 8.523 -23.635 -32.202 1.00 27.07 290 LEU B N 1
ATOM 2497 C CA A LEU B 2 290 ? 7.630 -22.508 -31.959 0.31 24.73 290 LEU B CA 1
ATOM 2498 C CA B LEU B 2 290 ? 7.661 -22.487 -31.950 0.13 24.71 290 LEU B CA 1
ATOM 2499 C CA C LEU B 2 290 ? 7.640 -22.496 -31.952 0.56 24.76 290 LEU B CA 1
ATOM 2500 C C . LEU B 2 290 ? 7.330 -22.371 -30.470 1.00 20.71 290 LEU B C 1
ATOM 2501 O O . LEU B 2 290 ? 7.367 -21.267 -29.908 1.00 23.11 290 LEU B O 1
ATOM 2514 N N . LEU B 2 291 ? 7.026 -23.499 -29.823 1.00 22.57 291 LEU B N 1
ATOM 2515 C CA . LEU B 2 291 ? 6.680 -23.509 -28.406 1.00 18.51 291 LEU B CA 1
ATOM 2516 C C . LEU B 2 291 ? 7.827 -23.011 -27.534 1.00 16.36 291 LEU B C 1
ATOM 2517 O O . LEU B 2 291 ? 7.612 -22.233 -26.592 1.00 15.75 291 LEU B O 1
ATOM 2522 N N . ARG B 2 292 ? 9.062 -23.458 -27.814 1.00 16.88 292 ARG B N 1
ATOM 2523 C CA . ARG B 2 292 ? 10.198 -23.009 -27.015 1.00 17.95 292 ARG B CA 1
ATOM 2524 C C . ARG B 2 292 ? 10.434 -21.511 -27.162 1.00 14.84 292 ARG B C 1
ATOM 2525 O O . ARG B 2 292 ? 10.844 -20.857 -26.202 1.00 16.01 292 ARG B O 1
ATOM 2533 N N . ARG B 2 293 ? 10.173 -20.951 -28.347 1.00 16.49 293 ARG B N 1
ATOM 2534 C CA . ARG B 2 293 ? 10.306 -19.506 -28.517 1.00 15.55 293 ARG B CA 1
ATOM 2535 C C . ARG B 2 293 ? 9.184 -18.751 -27.794 1.00 12.68 293 ARG B C 1
ATOM 2536 O O . ARG B 2 293 ? 9.436 -17.720 -27.156 1.00 16.08 293 ARG B O 1
ATOM 2544 N N . ALA B 2 294 ? 7.945 -19.261 -27.870 1.00 13.99 294 ALA B N 1
ATOM 2545 C CA . ALA B 2 294 ? 6.851 -18.656 -27.116 1.00 12.07 294 ALA B CA 1
ATOM 2546 C C . ALA B 2 294 ? 7.138 -18.664 -25.619 1.00 10.88 294 ALA B C 1
ATOM 2547 O O . ALA B 2 294 ? 6.838 -17.691 -24.920 1.00 10.83 294 ALA B O 1
ATOM 2549 N N . GLU B 2 295 ? 7.748 -19.746 -25.116 1.00 12.35 295 GLU B N 1
ATOM 2550 C CA . GLU B 2 295 ? 8.116 -19.797 -23.704 1.00 13.04 295 GLU B CA 1
ATOM 2551 C C . GLU B 2 295 ? 9.037 -18.640 -23.330 1.00 15.50 295 GLU B C 1
ATOM 2552 O O . GLU B 2 295 ? 8.923 -18.082 -22.237 1.00 15.64 295 GLU B O 1
ATOM 2558 N N . ARG B 2 296 ? 9.965 -18.268 -24.228 1.00 16.85 296 ARG B N 1
ATOM 2559 C CA . ARG B 2 296 ? 10.884 -17.171 -23.940 1.00 15.63 296 ARG B CA 1
ATOM 2560 C C . ARG B 2 296 ? 10.230 -15.799 -24.076 1.00 12.54 296 ARG B C 1
ATOM 2561 O O . ARG B 2 296 ? 10.624 -14.868 -23.372 1.00 13.56 296 ARG B O 1
ATOM 2569 N N . SER B 2 297 ? 9.238 -15.654 -24.971 1.00 11.16 297 SER B N 1
ATOM 2570 C CA . SER B 2 297 ? 8.594 -14.369 -25.237 1.00 9.84 297 SER B CA 1
ATOM 2571 C C . SER B 2 297 ? 7.449 -14.056 -24.287 1.00 12.09 297 SER B C 1
ATOM 2572 O O . SER B 2 297 ? 7.135 -12.882 -24.060 1.00 11.04 297 SER B O 1
ATOM 2575 N N . LEU B 2 298 ? 6.807 -15.084 -23.743 1.00 12.51 298 LEU B N 1
ATOM 2576 C CA . LEU B 2 298 ? 5.614 -14.865 -22.927 1.00 11.51 298 LEU B CA 1
ATOM 2577 C C . LEU B 2 298 ? 5.876 -14.050 -21.665 1.00 11.91 298 LEU B C 1
ATOM 2578 O O . LEU B 2 298 ? 5.081 -13.138 -21.375 1.00 10.40 298 LEU B O 1
ATOM 2583 N N . PRO B 2 299 ? 6.927 -14.315 -20.871 1.00 13.04 299 PRO B N 1
ATOM 2584 C CA . PRO B 2 299 ? 7.062 -13.575 -19.604 1.00 12.18 299 PRO B CA 1
ATOM 2585 C C . PRO B 2 299 ? 7.080 -12.069 -19.778 1.00 10.17 299 PRO B C 1
ATOM 2586 O O . PRO B 2 299 ? 6.397 -11.349 -19.035 1.00 11.60 299 PRO B O 1
ATOM 2590 N N . GLY B 2 300 ? 7.816 -11.574 -20.774 1.00 13.10 300 GLY B N 1
ATOM 2591 C CA . GLY B 2 300 ? 7.901 -10.136 -20.970 1.00 11.83 300 GLY B CA 1
ATOM 2592 C C . GLY B 2 300 ? 6.580 -9.527 -21.387 1.00 9.79 300 GLY B C 1
ATOM 2593 O O . GLY B 2 300 ? 6.259 -8.397 -21.009 1.00 10.53 300 GLY B O 1
ATOM 2594 N N . ILE B 2 301 ? 5.812 -10.252 -22.200 1.00 11.34 301 ILE B N 1
ATOM 2595 C CA . ILE B 2 301 ? 4.512 -9.752 -22.639 1.00 9.59 301 ILE B CA 1
ATOM 2596 C C . ILE B 2 301 ? 3.514 -9.712 -21.481 1.00 8.95 301 ILE B C 1
ATOM 2597 O O . ILE B 2 301 ? 2.842 -8.701 -21.267 1.00 9.85 301 ILE B O 1
ATOM 2602 N N . LEU B 2 302 ? 3.454 -10.782 -20.678 1.00 8.78 302 LEU B N 1
ATOM 2603 C CA . LEU B 2 302 ? 2.569 -10.752 -19.514 1.00 8.37 302 LEU B CA 1
ATOM 2604 C C . LEU B 2 302 ? 3.012 -9.681 -18.529 1.00 10.74 302 LEU B C 1
ATOM 2605 O O . LEU B 2 302 ? 2.165 -8.973 -17.960 1.00 10.49 302 LEU B O 1
ATOM 2610 N N . GLY B 2 303 ? 4.329 -9.525 -18.344 1.00 10.06 303 GLY B N 1
ATOM 2611 C CA . GLY B 2 303 ? 4.810 -8.490 -17.435 1.00 9.78 303 GLY B CA 1
ATOM 2612 C C . GLY B 2 303 ? 4.397 -7.098 -17.879 1.00 10.16 303 GLY B C 1
ATOM 2613 O O . GLY B 2 303 ? 3.927 -6.285 -17.076 1.00 11.55 303 GLY B O 1
ATOM 2614 N N . ALA B 2 304 ? 4.578 -6.806 -19.170 1.00 8.72 304 ALA B N 1
ATOM 2615 C CA . ALA B 2 304 ? 4.192 -5.509 -19.713 1.00 9.36 304 ALA B CA 1
ATOM 2616 C C . ALA B 2 304 ? 2.696 -5.278 -19.579 1.00 11.79 304 ALA B C 1
ATOM 2617 O O . ALA B 2 304 ? 2.250 -4.144 -19.367 1.00 11.05 304 ALA B O 1
ATOM 2619 N N . PHE B 2 305 ? 1.899 -6.341 -19.738 1.00 8.52 305 PHE B N 1
ATOM 2620 C CA . PHE B 2 305 ? 0.459 -6.242 -19.549 1.00 7.20 305 PHE B CA 1
ATOM 2621 C C . PHE B 2 305 ? 0.081 -5.961 -18.103 1.00 12.17 305 PHE B C 1
ATOM 2622 O O . PHE B 2 305 ? -1.059 -5.555 -17.840 1.00 12.80 305 PHE B O 1
ATOM 2630 N N . GLY B 2 306 ? 1.006 -6.171 -17.173 1.00 9.51 306 GLY B N 1
ATOM 2631 C CA . GLY B 2 306 ? 0.770 -5.879 -15.778 1.00 12.79 306 GLY B CA 1
ATOM 2632 C C . GLY B 2 306 ? 0.527 -7.073 -14.887 1.00 10.87 306 GLY B C 1
ATOM 2633 O O . GLY B 2 306 ? 0.112 -6.884 -13.735 1.00 11.94 306 GLY B O 1
ATOM 2634 N N . ALA B 2 307 ? 0.804 -8.281 -15.364 1.00 11.38 307 ALA B N 1
ATOM 2635 C CA . ALA B 2 307 ? 0.537 -9.483 -14.592 1.00 10.32 307 ALA B CA 1
ATOM 2636 C C . ALA B 2 307 ? 1.415 -9.522 -13.351 1.00 12.36 307 ALA B C 1
ATOM 2637 O O . ALA B 2 307 ? 2.577 -9.110 -13.407 1.00 14.21 307 ALA B O 1
ATOM 2639 N N . PRO B 2 308 ? 0.908 -10.041 -12.244 1.00 11.55 308 PRO B N 1
ATOM 2640 C CA . PRO B 2 308 ? 1.682 -10.060 -10.998 1.00 16.41 308 PRO B CA 1
ATOM 2641 C C . PRO B 2 308 ? 2.658 -11.228 -10.952 1.00 26.90 308 PRO B C 1
ATOM 2642 O O . PRO B 2 308 ? 2.627 -12.149 -11.770 1.00 22.92 308 PRO B O 1
ATOM 2646 N N . ARG B 2 309 ? 3.537 -11.176 -9.944 1.00 29.44 309 ARG B N 1
ATOM 2647 C CA . ARG B 2 309 ? 4.442 -12.292 -9.690 1.00 37.36 309 ARG B CA 1
ATOM 2648 C C . ARG B 2 309 ? 3.672 -13.585 -9.442 1.00 39.45 309 ARG B C 1
ATOM 2649 O O . ARG B 2 309 ? 4.164 -14.672 -9.764 1.00 41.78 309 ARG B O 1
ATOM 2657 N N . GLU B 2 310 ? 2.460 -13.484 -8.886 1.00 52.91 310 GLU B N 1
ATOM 2658 C CA . GLU B 2 310 ? 1.606 -14.655 -8.713 1.00 55.12 310 GLU B CA 1
ATOM 2659 C C . GLU B 2 310 ? 1.455 -15.422 -10.022 1.00 58.05 310 GLU B C 1
ATOM 2660 O O . GLU B 2 310 ? 1.466 -16.659 -10.034 1.00 61.78 310 GLU B O 1
ATOM 2666 N N . VAL B 2 311 ? 1.326 -14.701 -11.136 1.00 40.14 311 VAL B N 1
ATOM 2667 C CA . VAL B 2 311 ? 1.238 -15.300 -12.463 1.00 37.23 311 VAL B CA 1
ATOM 2668 C C . VAL B 2 311 ? 2.632 -15.548 -13.011 1.00 37.37 311 VAL B C 1
ATOM 2669 O O . VAL B 2 311 ? 2.986 -16.684 -13.348 1.00 42.47 311 VAL B O 1
ATOM 2673 N N . THR B 2 312 ? 3.434 -14.486 -13.107 1.00 39.45 312 THR B N 1
ATOM 2674 C CA . THR B 2 312 ? 4.754 -14.604 -13.712 1.00 34.66 312 THR B CA 1
ATOM 2675 C C . THR B 2 312 ? 5.712 -15.459 -12.891 1.00 42.51 312 THR B C 1
ATOM 2676 O O . THR B 2 312 ? 6.751 -15.861 -13.420 1.00 39.12 312 THR B O 1
ATOM 2680 N N . GLY B 2 313 ? 5.396 -15.742 -11.622 1.00 46.49 313 GLY B N 1
ATOM 2681 C CA . GLY B 2 313 ? 6.201 -16.686 -10.861 1.00 48.51 313 GLY B CA 1
ATOM 2682 C C . GLY B 2 313 ? 6.171 -18.084 -11.444 1.00 52.58 313 GLY B C 1
ATOM 2683 O O . GLY B 2 313 ? 7.158 -18.821 -11.359 1.00 51.70 313 GLY B O 1
ATOM 2684 N N . ARG B 2 314 ? 5.045 -18.466 -12.047 1.00 46.46 314 ARG B N 1
ATOM 2685 C CA A ARG B 2 314 ? 4.929 -19.765 -12.695 0.49 47.70 314 ARG B CA 1
ATOM 2686 C CA B ARG B 2 314 ? 4.929 -19.765 -12.694 0.51 47.70 314 ARG B CA 1
ATOM 2687 C C . ARG B 2 314 ? 5.774 -19.870 -13.956 1.00 49.94 314 ARG B C 1
ATOM 2688 O O . ARG B 2 314 ? 5.913 -20.976 -14.489 1.00 44.61 314 ARG B O 1
ATOM 2703 N N . LEU B 2 315 ? 6.325 -18.752 -14.434 1.00 60.25 315 LEU B N 1
ATOM 2704 C CA . LEU B 2 315 ? 7.175 -18.671 -15.625 1.00 60.15 315 LEU B CA 1
ATOM 2705 C C . LEU B 2 315 ? 6.376 -18.855 -16.911 1.00 58.51 315 LEU B C 1
ATOM 2706 O O . LEU B 2 315 ? 5.151 -18.744 -16.910 1.00 61.57 315 LEU B O 1
ATOM 2711 N N . GLY C 1 1 ? 4.305 34.353 -11.827 1.00 43.60 -1 GLY C N 1
ATOM 2712 C CA . GLY C 1 1 ? 4.104 35.077 -10.588 1.00 41.71 -1 GLY C CA 1
ATOM 2713 C C . GLY C 1 1 ? 2.906 34.531 -9.844 1.00 57.73 -1 GLY C C 1
ATOM 2714 O O . GLY C 1 1 ? 2.669 34.879 -8.688 1.00 66.36 -1 GLY C O 1
ATOM 2715 N N . SER C 1 2 ? 2.146 33.673 -10.530 1.00 42.72 0 SER C N 1
ATOM 2716 C CA . SER C 1 2 ? 0.955 33.017 -9.983 1.00 49.92 0 SER C CA 1
ATOM 2717 C C . SER C 1 2 ? -0.069 34.006 -9.421 1.00 57.70 0 SER C C 1
ATOM 2718 O O . SER C 1 2 ? -0.890 33.638 -8.573 1.00 62.13 0 SER C O 1
ATOM 2721 N N . MET C 1 3 ? -0.053 35.263 -9.872 1.00 56.06 1 MET C N 1
ATOM 2722 C CA . MET C 1 3 ? -0.950 36.257 -9.280 1.00 61.17 1 MET C CA 1
ATOM 2723 C C . MET C 1 3 ? -2.350 36.187 -9.889 1.00 57.37 1 MET C C 1
ATOM 2724 O O . MET C 1 3 ? -3.310 35.794 -9.220 1.00 60.56 1 MET C O 1
ATOM 2729 N N . SER C 1 4 ? -2.477 36.522 -11.171 1.00 42.69 2 SER C N 1
ATOM 2730 C CA . SER C 1 4 ? -3.767 36.406 -11.830 1.00 38.42 2 SER C CA 1
ATOM 2731 C C . SER C 1 4 ? -3.990 34.965 -12.275 1.00 36.98 2 SER C C 1
ATOM 2732 O O . SER C 1 4 ? -3.061 34.155 -12.315 1.00 37.47 2 SER C O 1
ATOM 2735 N N . GLU C 1 5 ? -5.244 34.640 -12.603 1.00 33.33 3 GLU C N 1
ATOM 2736 C CA . GLU C 1 5 ? -5.517 33.311 -13.144 1.00 37.54 3 GLU C CA 1
ATOM 2737 C C . GLU C 1 5 ? -4.753 33.073 -14.437 1.00 35.15 3 GLU C C 1
ATOM 2738 O O . GLU C 1 5 ? -4.207 31.983 -14.651 1.00 32.10 3 GLU C O 1
ATOM 2744 N N . ALA C 1 6 ? -4.697 34.082 -15.310 1.00 37.50 4 ALA C N 1
ATOM 2745 C CA . ALA C 1 6 ? -3.916 33.940 -16.534 1.00 29.55 4 ALA C CA 1
ATOM 2746 C C . ALA C 1 6 ? -2.453 33.666 -16.213 1.00 27.03 4 ALA C C 1
ATOM 2747 O O . ALA C 1 6 ? -1.822 32.806 -16.838 1.00 27.21 4 ALA C O 1
ATOM 2749 N N . MET C 1 7 ? -1.904 34.370 -15.228 1.00 26.26 5 MET C N 1
ATOM 2750 C CA . MET C 1 7 ? -0.510 34.147 -14.869 1.00 26.76 5 MET C CA 1
ATOM 2751 C C . MET C 1 7 ? -0.302 32.807 -14.179 1.00 28.29 5 MET C C 1
ATOM 2752 O O . MET C 1 7 ? 0.629 32.062 -14.516 1.00 23.65 5 MET C O 1
ATOM 2757 N N . ALA C 1 8 ? -1.152 32.487 -13.201 1.00 30.37 6 ALA C N 1
ATOM 2758 C CA . ALA C 1 8 ? -1.058 31.184 -12.549 1.00 32.57 6 ALA C CA 1
ATOM 2759 C C . ALA C 1 8 ? -1.137 30.055 -13.567 1.00 25.34 6 ALA C C 1
ATOM 2760 O O . ALA C 1 8 ? -0.406 29.061 -13.467 1.00 24.04 6 ALA C O 1
ATOM 2762 N N . SER C 1 9 ? -2.021 30.192 -14.557 1.00 22.60 7 SER C N 1
ATOM 2763 C CA . SER C 1 9 ? -2.150 29.169 -15.582 1.00 25.86 7 SER C CA 1
ATOM 2764 C C . SER C 1 9 ? -0.874 29.045 -16.403 1.00 22.95 7 SER C C 1
ATOM 2765 O O . SER C 1 9 ? -0.421 27.933 -16.680 1.00 19.84 7 SER C O 1
ATOM 2768 N N . ALA C 1 10 ? -0.267 30.178 -16.783 1.00 21.07 8 ALA C N 1
ATOM 2769 C CA . ALA C 1 10 ? 0.964 30.121 -17.568 1.00 21.01 8 ALA C CA 1
ATOM 2770 C C . ALA C 1 10 ? 2.093 29.457 -16.789 1.00 18.34 8 ALA C C 1
ATOM 2771 O O . ALA C 1 10 ? 2.845 28.647 -17.341 1.00 17.04 8 ALA C O 1
ATOM 2773 N N . VAL C 1 11 ? 2.230 29.789 -15.504 1.00 17.75 9 VAL C N 1
ATOM 2774 C CA . VAL C 1 11 ? 3.236 29.135 -14.665 1.00 16.07 9 VAL C CA 1
ATOM 2775 C C . VAL C 1 11 ? 2.993 27.631 -14.606 1.00 17.69 9 VAL C C 1
ATOM 2776 O O . VAL C 1 11 ? 3.918 26.822 -14.754 1.00 17.35 9 VAL C O 1
ATOM 2780 N N . ASP C 1 12 ? 1.734 27.228 -14.413 1.00 17.20 10 ASP C N 1
ATOM 2781 C CA . ASP C 1 12 ? 1.429 25.805 -14.303 1.00 18.20 10 ASP C CA 1
ATOM 2782 C C . ASP C 1 12 ? 1.779 25.049 -15.581 1.00 16.17 10 ASP C C 1
ATOM 2783 O O . ASP C 1 12 ? 2.362 23.960 -15.521 1.00 18.15 10 ASP C O 1
ATOM 2788 N N . GLU C 1 13 ? 1.416 25.601 -16.748 1.00 18.29 11 GLU C N 1
ATOM 2789 C CA . GLU C 1 13 ? 1.746 24.920 -18.004 1.00 15.10 11 GLU C CA 1
ATOM 2790 C C . GLU C 1 13 ? 3.251 24.848 -18.219 1.00 16.36 11 GLU C C 1
ATOM 2791 O O . GLU C 1 13 ? 3.769 23.821 -18.674 1.00 17.85 11 GLU C O 1
ATOM 2797 N N . ALA C 1 14 ? 3.967 25.932 -17.918 1.00 16.35 12 ALA C N 1
ATOM 2798 C CA . ALA C 1 14 ? 5.417 25.906 -18.078 1.00 14.00 12 ALA C CA 1
ATOM 2799 C C . ALA C 1 14 ? 6.045 24.879 -17.144 1.00 17.65 12 ALA C C 1
ATOM 2800 O O . ALA C 1 14 ? 6.956 24.140 -17.536 1.00 15.55 12 ALA C O 1
ATOM 2802 N N . ALA C 1 15 ? 5.564 24.815 -15.902 1.00 16.45 13 ALA C N 1
ATOM 2803 C CA . ALA C 1 15 ? 6.133 23.883 -14.933 1.00 16.32 13 ALA C CA 1
ATOM 2804 C C . ALA C 1 15 ? 5.941 22.439 -15.368 1.00 15.88 13 ALA C C 1
ATOM 2805 O O . ALA C 1 15 ? 6.863 21.620 -15.256 1.00 16.91 13 ALA C O 1
ATOM 2807 N N . PHE C 1 16 ? 4.751 22.105 -15.866 1.00 16.81 14 PHE C N 1
ATOM 2808 C CA A PHE C 1 16 ? 4.449 20.745 -16.319 0.59 18.97 14 PHE C CA 1
ATOM 2809 C CA B PHE C 1 16 ? 4.522 20.731 -16.269 0.41 18.95 14 PHE C CA 1
ATOM 2810 C C . PHE C 1 16 ? 5.303 20.369 -17.521 1.00 15.42 14 PHE C C 1
ATOM 2811 O O . PHE C 1 16 ? 5.887 19.281 -17.580 1.00 14.52 14 PHE C O 1
ATOM 2826 N N . ALA C 1 17 ? 5.378 21.274 -18.498 1.00 18.16 15 ALA C N 1
ATOM 2827 C CA . ALA C 1 17 ? 6.155 20.980 -19.692 1.00 17.81 15 ALA C CA 1
ATOM 2828 C C . ALA C 1 17 ? 7.628 20.808 -19.366 1.00 14.23 15 ALA C C 1
ATOM 2829 O O . ALA C 1 17 ? 8.292 19.929 -19.925 1.00 14.44 15 ALA C O 1
ATOM 2831 N N A ASP C 1 18 ? 8.157 21.629 -18.457 0.47 13.03 16 ASP C N 1
ATOM 2832 N N B ASP C 1 18 ? 8.161 21.637 -18.462 0.53 13.01 16 ASP C N 1
ATOM 2833 C CA A ASP C 1 18 ? 9.565 21.502 -18.106 0.47 13.18 16 ASP C CA 1
ATOM 2834 C CA B ASP C 1 18 ? 9.566 21.505 -18.092 0.53 13.17 16 ASP C CA 1
ATOM 2835 C C A ASP C 1 18 ? 9.838 20.170 -17.418 0.47 12.95 16 ASP C C 1
ATOM 2836 C C B ASP C 1 18 ? 9.829 20.161 -17.428 0.53 12.95 16 ASP C C 1
ATOM 2837 O O A ASP C 1 18 ? 10.865 19.530 -17.671 0.47 12.61 16 ASP C O 1
ATOM 2838 O O B ASP C 1 18 ? 10.842 19.507 -17.702 0.53 12.62 16 ASP C O 1
ATOM 2847 N N . LEU C 1 19 ? 8.934 19.737 -16.536 1.00 13.54 17 LEU C N 1
ATOM 2848 C CA . LEU C 1 19 ? 9.114 18.452 -15.876 1.00 12.34 17 LEU C CA 1
ATOM 2849 C C . LEU C 1 19 ? 9.050 17.307 -16.886 1.00 10.16 17 LEU C C 1
ATOM 2850 O O . LEU C 1 19 ? 9.885 16.389 -16.860 1.00 10.91 17 LEU C O 1
ATOM 2855 N N . VAL C 1 20 ? 8.061 17.341 -17.782 1.00 10.35 18 VAL C N 1
ATOM 2856 C CA . VAL C 1 20 ? 7.974 16.323 -18.824 1.00 11.62 18 VAL C CA 1
ATOM 2857 C C . VAL C 1 20 ? 9.271 16.275 -19.624 1.00 9.84 18 VAL C C 1
ATOM 2858 O O . VAL C 1 20 ? 9.853 15.202 -19.840 1.00 10.51 18 VAL C O 1
ATOM 2862 N N . SER C 1 21 ? 9.760 17.445 -20.047 1.00 11.11 19 SER C N 1
ATOM 2863 C CA A SER C 1 21 ? 10.972 17.489 -20.856 0.56 11.22 19 SER C CA 1
ATOM 2864 C CA B SER C 1 21 ? 10.976 17.495 -20.855 0.44 11.24 19 SER C CA 1
ATOM 2865 C C . SER C 1 21 ? 12.160 16.903 -20.105 1.00 10.85 19 SER C C 1
ATOM 2866 O O . SER C 1 21 ? 12.981 16.185 -20.698 1.00 11.26 19 SER C O 1
ATOM 2871 N N . LYS C 1 22 ? 12.281 17.207 -18.799 1.00 10.84 20 LYS C N 1
ATOM 2872 C CA . LYS C 1 22 ? 13.401 16.661 -18.036 1.00 12.28 20 LYS C CA 1
ATOM 2873 C C . LYS C 1 22 ? 13.303 15.150 -17.903 1.00 11.02 20 LYS C C 1
ATOM 2874 O O . LYS C 1 22 ? 14.312 14.449 -18.022 1.00 11.48 20 LYS C O 1
ATOM 2880 N N . ILE C 1 23 ? 12.105 14.620 -17.652 1.00 10.05 21 ILE C N 1
ATOM 2881 C CA . ILE C 1 23 ? 11.968 13.171 -17.554 1.00 9.04 21 ILE C CA 1
ATOM 2882 C C . ILE C 1 23 ? 12.266 12.513 -18.892 1.00 9.24 21 ILE C C 1
ATOM 2883 O O . ILE C 1 23 ? 12.970 11.501 -18.952 1.00 11.67 21 ILE C O 1
ATOM 2888 N N . GLN C 1 24 ? 11.762 13.095 -19.990 1.00 10.63 22 GLN C N 1
ATOM 2889 C CA . GLN C 1 24 ? 12.035 12.551 -21.318 1.00 12.11 22 GLN C CA 1
ATOM 2890 C C . GLN C 1 24 ? 13.530 12.572 -21.634 1.00 12.89 22 GLN C C 1
ATOM 2891 O O . GLN C 1 24 ? 14.069 11.611 -22.199 1.00 13.67 22 GLN C O 1
ATOM 2897 N N . ALA C 1 25 ? 14.214 13.664 -21.282 1.00 11.56 23 ALA C N 1
ATOM 2898 C CA . ALA C 1 25 ? 15.646 13.769 -21.548 1.00 12.07 23 ALA C CA 1
ATOM 2899 C C . ALA C 1 25 ? 16.420 12.702 -20.787 1.00 12.79 23 ALA C C 1
ATOM 2900 O O . ALA C 1 25 ? 17.336 12.075 -21.340 1.00 15.03 23 ALA C O 1
ATOM 2902 N N . ALA C 1 26 ? 16.070 12.483 -19.515 1.00 12.65 24 ALA C N 1
ATOM 2903 C CA . ALA C 1 26 ? 16.733 11.444 -18.734 1.00 14.17 24 ALA C CA 1
ATOM 2904 C C . ALA C 1 26 ? 16.444 10.060 -19.300 1.00 14.52 24 ALA C C 1
ATOM 2905 O O . ALA C 1 26 ? 17.336 9.207 -19.370 1.00 18.68 24 ALA C O 1
ATOM 2907 N N . GLU C 1 27 ? 15.201 9.816 -19.716 1.00 13.52 25 GLU C N 1
ATOM 2908 C CA . GLU C 1 27 ? 14.873 8.518 -20.279 1.00 15.17 25 GLU C CA 1
ATOM 2909 C C . GLU C 1 27 ? 15.691 8.251 -21.540 1.00 17.56 25 GLU C C 1
ATOM 2910 O O . GLU C 1 27 ? 16.163 7.130 -21.756 1.00 20.74 25 GLU C O 1
ATOM 2916 N N . ALA C 1 28 ? 15.902 9.287 -22.365 1.00 14.55 26 ALA C N 1
ATOM 2917 C CA . ALA C 1 28 ? 16.625 9.121 -23.621 1.00 18.05 26 ALA C CA 1
ATOM 2918 C C . ALA C 1 28 ? 18.117 8.911 -23.401 1.00 18.92 26 ALA C C 1
ATOM 2919 O O . ALA C 1 28 ? 18.752 8.149 -24.138 1.00 22.15 26 ALA C O 1
ATOM 2921 N N . SER C 1 29 ? 18.702 9.583 -22.406 1.00 16.58 27 SER C N 1
ATOM 2922 C CA . SER C 1 29 ? 20.156 9.643 -22.268 1.00 18.65 27 SER C CA 1
ATOM 2923 C C . SER C 1 29 ? 20.729 8.611 -21.306 1.00 18.70 27 SER C C 1
ATOM 2924 O O . SER C 1 29 ? 21.943 8.379 -21.318 1.00 23.34 27 SER C O 1
ATOM 2927 N N . MET C 1 30 ? 19.899 8.011 -20.464 1.00 21.48 28 MET C N 1
ATOM 2928 C CA A MET C 1 30 ? 20.351 7.045 -19.469 0.55 22.28 28 MET C CA 1
ATOM 2929 C CA B MET C 1 30 ? 20.428 7.087 -19.477 0.45 22.23 28 MET C CA 1
ATOM 2930 C C . MET C 1 30 ? 21.069 5.879 -20.145 1.00 20.56 28 MET C C 1
ATOM 2931 O O . MET C 1 30 ? 20.552 5.313 -21.115 1.00 20.53 28 MET C O 1
ATOM 2940 N N . THR C 1 31 ? 22.229 5.496 -19.623 1.00 18.88 29 THR C N 1
ATOM 2941 C CA . THR C 1 31 ? 22.892 4.299 -20.116 1.00 19.24 29 THR C CA 1
ATOM 2942 C C . THR C 1 31 ? 22.252 3.079 -19.467 1.00 19.41 29 THR C C 1
ATOM 2943 O O . THR C 1 31 ? 21.533 3.184 -18.466 1.00 17.15 29 THR C O 1
ATOM 2947 N N . ASP C 1 32 ? 22.504 1.903 -20.052 1.00 17.56 30 ASP C N 1
ATOM 2948 C CA . ASP C 1 32 ? 21.984 0.686 -19.432 1.00 16.77 30 ASP C CA 1
ATOM 2949 C C . ASP C 1 32 ? 22.606 0.480 -18.058 1.00 20.61 30 ASP C C 1
ATOM 2950 O O . ASP C 1 32 ? 21.960 -0.079 -17.161 1.00 19.53 30 ASP C O 1
ATOM 2955 N N . GLU C 1 33 ? 23.850 0.936 -17.879 1.00 22.28 31 GLU C N 1
ATOM 2956 C CA . GLU C 1 33 ? 24.479 0.902 -16.561 1.00 21.40 31 GLU C CA 1
ATOM 2957 C C . GLU C 1 33 ? 23.676 1.722 -15.550 1.00 23.21 31 GLU C C 1
ATOM 2958 O O . GLU C 1 33 ? 23.400 1.262 -14.435 1.00 22.52 31 GLU C O 1
ATOM 2964 N N . GLN C 1 34 ? 23.290 2.946 -15.925 1.00 20.30 32 GLN C N 1
ATOM 2965 C CA . GLN C 1 34 ? 22.477 3.774 -15.032 1.00 19.85 32 GLN C CA 1
ATOM 2966 C C . GLN C 1 34 ? 21.086 3.184 -14.828 1.00 20.81 32 GLN C C 1
ATOM 2967 O O . GLN C 1 34 ? 20.526 3.278 -13.733 1.00 22.76 32 GLN C O 1
ATOM 2973 N N . ARG C 1 35 ? 20.509 2.585 -15.874 1.00 17.77 33 ARG C N 1
ATOM 2974 C CA . ARG C 1 35 ? 19.201 1.951 -15.738 1.00 21.45 33 ARG C CA 1
ATOM 2975 C C . ARG C 1 35 ? 19.235 0.814 -14.733 1.00 23.39 33 ARG C C 1
ATOM 2976 O O . ARG C 1 35 ? 18.269 0.604 -13.991 1.00 24.69 33 ARG C O 1
ATOM 2984 N N . ALA C 1 36 ? 20.307 0.024 -14.746 1.00 22.21 34 ALA C N 1
ATOM 2985 C CA . ALA C 1 36 ? 20.410 -1.092 -13.819 1.00 24.87 34 ALA C CA 1
ATOM 2986 C C . ALA C 1 36 ? 20.454 -0.615 -12.379 1.00 25.41 34 ALA C C 1
ATOM 2987 O O . ALA C 1 36 ? 20.085 -1.373 -11.474 1.00 31.18 34 ALA C O 1
ATOM 2989 N N . VAL C 1 37 ? 20.891 0.624 -12.156 1.00 22.61 35 VAL C N 1
ATOM 2990 C CA . VAL C 1 37 ? 20.881 1.205 -10.818 1.00 24.78 35 VAL C CA 1
ATOM 2991 C C . VAL C 1 37 ? 19.478 1.669 -10.437 1.00 25.14 35 VAL C C 1
ATOM 2992 O O . VAL C 1 37 ? 18.980 1.362 -9.348 1.00 23.33 35 VAL C O 1
ATOM 2996 N N . ILE C 1 38 ? 18.822 2.427 -11.313 1.00 21.15 36 ILE C N 1
ATOM 2997 C CA . ILE C 1 38 ? 17.535 3.004 -10.927 1.00 20.81 36 ILE C CA 1
ATOM 2998 C C . ILE C 1 38 ? 16.408 1.985 -11.074 1.00 16.63 36 ILE C C 1
ATOM 2999 O O . ILE C 1 38 ? 15.480 1.950 -10.255 1.00 17.84 36 ILE C O 1
ATOM 3004 N N . ASP C 1 39 ? 16.468 1.137 -12.113 1.00 21.43 37 ASP C N 1
ATOM 3005 C CA . ASP C 1 39 ? 15.454 0.123 -12.400 1.00 23.24 37 ASP C CA 1
ATOM 3006 C C . ASP C 1 39 ? 16.088 -1.259 -12.268 1.00 37.32 37 ASP C C 1
ATOM 3007 O O . ASP C 1 39 ? 16.394 -1.906 -13.284 1.00 35.96 37 ASP C O 1
ATOM 3012 N N . PRO C 1 40 ? 16.306 -1.747 -11.046 1.00 40.52 38 PRO C N 1
ATOM 3013 C CA . PRO C 1 40 ? 16.816 -3.115 -10.890 1.00 47.19 38 PRO C CA 1
ATOM 3014 C C . PRO C 1 40 ? 15.797 -4.132 -11.379 1.00 48.46 38 PRO C C 1
ATOM 3015 O O . PRO C 1 40 ? 14.585 -3.912 -11.319 1.00 42.28 38 PRO C O 1
ATOM 3019 N N . ALA C 1 41 ? 16.306 -5.265 -11.865 1.00 56.11 39 ALA C N 1
ATOM 3020 C CA . ALA C 1 41 ? 15.463 -6.310 -12.436 1.00 59.72 39 ALA C CA 1
ATOM 3021 C C . ALA C 1 41 ? 14.830 -7.227 -11.383 1.00 64.64 39 ALA C C 1
ATOM 3022 O O . ALA C 1 41 ? 14.329 -8.301 -11.744 1.00 67.34 39 ALA C O 1
ATOM 3024 N N . ALA C 1 42 ? 14.838 -6.827 -10.113 1.00 61.88 40 ALA C N 1
ATOM 3025 C CA . ALA C 1 42 ? 14.249 -7.612 -9.026 1.00 60.91 40 ALA C CA 1
ATOM 3026 C C . ALA C 1 42 ? 14.853 -9.011 -8.921 1.00 60.06 40 ALA C C 1
ATOM 3027 O O . ALA C 1 42 ? 15.219 -9.460 -7.834 1.00 62.02 40 ALA C O 1
ATOM 3029 N N . THR D 2 2 ? 23.996 -0.138 -36.096 1.00 26.41 2 THR D N 1
ATOM 3030 C CA . THR D 2 2 ? 22.557 -0.153 -35.867 1.00 28.07 2 THR D CA 1
ATOM 3031 C C . THR D 2 2 ? 22.032 1.266 -35.850 1.00 28.17 2 THR D C 1
ATOM 3032 O O . THR D 2 2 ? 22.630 2.137 -35.221 1.00 26.23 2 THR D O 1
ATOM 3036 N N . GLN D 2 3 ? 20.915 1.503 -36.536 1.00 28.34 3 GLN D N 1
ATOM 3037 C CA . GLN D 2 3 ? 20.277 2.807 -36.453 1.00 34.12 3 GLN D CA 1
ATOM 3038 C C . GLN D 2 3 ? 19.927 3.105 -35.003 1.00 27.73 3 GLN D C 1
ATOM 3039 O O . GLN D 2 3 ? 19.318 2.278 -34.323 1.00 28.07 3 GLN D O 1
ATOM 3045 N N . SER D 2 4 ? 20.330 4.283 -34.533 1.00 30.60 4 SER D N 1
ATOM 3046 C CA . SER D 2 4 ? 20.005 4.691 -33.177 1.00 25.73 4 SER D CA 1
ATOM 3047 C C . SER D 2 4 ? 18.502 4.881 -33.046 1.00 31.61 4 SER D C 1
ATOM 3048 O O . SER D 2 4 ? 17.845 5.429 -33.937 1.00 32.82 4 SER D O 1
ATOM 3051 N N . ALA D 2 5 ? 17.954 4.402 -31.936 1.00 21.25 5 ALA D N 1
ATOM 3052 C CA . ALA D 2 5 ? 16.546 4.583 -31.614 1.00 20.32 5 ALA D CA 1
ATOM 3053 C C . ALA D 2 5 ? 16.471 5.312 -30.286 1.00 27.24 5 ALA D C 1
ATOM 3054 O O . ALA D 2 5 ? 17.158 4.940 -29.333 1.00 32.26 5 ALA D O 1
ATOM 3056 N N . VAL D 2 6 ? 15.638 6.336 -30.213 1.00 25.62 6 VAL D N 1
ATOM 3057 C CA . VAL D 2 6 ? 15.552 7.138 -29.000 1.00 29.97 6 VAL D CA 1
ATOM 3058 C C . VAL D 2 6 ? 14.513 6.527 -28.067 1.00 22.73 6 VAL D C 1
ATOM 3059 O O . VAL D 2 6 ? 13.375 6.264 -28.471 1.00 25.16 6 VAL D O 1
ATOM 3063 N N . ARG D 2 7 ? 14.914 6.259 -26.825 1.00 20.39 7 ARG D N 1
ATOM 3064 C CA A ARG D 2 7 ? 13.957 5.785 -25.837 0.59 22.96 7 ARG D CA 1
ATOM 3065 C CA B ARG D 2 7 ? 13.969 5.792 -25.822 0.41 22.99 7 ARG D CA 1
ATOM 3066 C C . ARG D 2 7 ? 13.113 6.969 -25.392 1.00 24.34 7 ARG D C 1
ATOM 3067 O O . ARG D 2 7 ? 13.643 7.978 -24.915 1.00 25.31 7 ARG D O 1
ATOM 3082 N N . THR D 2 8 ? 11.807 6.851 -25.584 1.00 22.61 8 THR D N 1
ATOM 3083 C CA . THR D 2 8 ? 10.882 7.961 -25.445 1.00 20.82 8 THR D CA 1
ATOM 3084 C C . THR D 2 8 ? 9.927 7.731 -24.281 1.00 19.72 8 THR D C 1
ATOM 3085 O O . THR D 2 8 ? 9.847 6.648 -23.697 1.00 18.22 8 THR D O 1
ATOM 3089 N N . GLY D 2 9 ? 9.200 8.788 -23.951 1.00 18.51 9 GLY D N 1
ATOM 3090 C CA . GLY D 2 9 ? 8.195 8.711 -22.914 1.00 14.26 9 GLY D CA 1
ATOM 3091 C C . GLY D 2 9 ? 7.026 9.613 -23.233 1.00 13.65 9 GLY D C 1
ATOM 3092 O O . GLY D 2 9 ? 7.228 10.747 -23.682 1.00 18.96 9 GLY D O 1
ATOM 3093 N N . GLN D 2 10 ? 5.797 9.127 -23.019 1.00 11.70 10 GLN D N 1
ATOM 3094 C CA . GLN D 2 10 ? 4.607 9.913 -23.289 1.00 14.15 10 GLN D CA 1
ATOM 3095 C C . GLN D 2 10 ? 3.882 10.210 -21.988 1.00 9.78 10 GLN D C 1
ATOM 3096 O O . GLN D 2 10 ? 3.599 9.279 -21.225 1.00 11.44 10 GLN D O 1
ATOM 3102 N N . PRO D 2 11 ? 3.572 11.471 -21.698 1.00 12.38 11 PRO D N 1
ATOM 3103 C CA . PRO D 2 11 ? 2.841 11.773 -20.459 1.00 12.76 11 PRO D CA 1
ATOM 3104 C C . PRO D 2 11 ? 1.473 11.111 -20.466 1.00 12.43 11 PRO D C 1
ATOM 3105 O O . PRO D 2 11 ? 0.710 11.229 -21.432 1.00 16.17 11 PRO D O 1
ATOM 3109 N N . VAL D 2 12 ? 1.178 10.390 -19.388 1.00 9.82 12 VAL D N 1
ATOM 3110 C CA . VAL D 2 12 ? -0.141 9.802 -19.214 1.00 9.64 12 VAL D CA 1
ATOM 3111 C C . VAL D 2 12 ? -0.901 10.381 -18.028 1.00 11.79 12 VAL D C 1
ATOM 3112 O O . VAL D 2 12 ? -2.137 10.248 -17.986 1.00 14.12 12 VAL D O 1
ATOM 3116 N N . ARG D 2 13 ? -0.223 11.019 -17.075 1.00 14.19 13 ARG D N 1
ATOM 3117 C CA . ARG D 2 13 ? -0.884 11.639 -15.933 1.00 14.13 13 ARG D CA 1
ATOM 3118 C C . ARG D 2 13 ? -0.122 12.874 -15.516 1.00 12.37 13 ARG D C 1
ATOM 3119 O O . ARG D 2 13 ? 1.109 12.909 -15.569 1.00 12.54 13 ARG D O 1
ATOM 3127 N N . SER D 2 14 ? -0.865 13.863 -15.050 1.00 12.65 14 SER D N 1
ATOM 3128 C CA . SER D 2 14 ? -0.309 15.063 -14.451 1.00 12.66 14 SER D CA 1
ATOM 3129 C C . SER D 2 14 ? -1.059 15.297 -13.149 1.00 18.50 14 SER D C 1
ATOM 3130 O O . SER D 2 14 ? -2.294 15.284 -13.128 1.00 16.77 14 SER D O 1
ATOM 3133 N N . LEU D 2 15 ? -0.317 15.486 -12.061 1.00 14.55 15 LEU D N 1
ATOM 3134 C CA . LEU D 2 15 ? -0.871 15.753 -10.736 1.00 13.87 15 LEU D CA 1
ATOM 3135 C C . LEU D 2 15 ? -0.251 17.050 -10.237 1.00 14.45 15 LEU D C 1
ATOM 3136 O O . LEU D 2 15 ? 0.819 17.038 -9.606 1.00 16.25 15 LEU D O 1
ATOM 3141 N N . PRO D 2 16 ? -0.865 18.191 -10.525 1.00 17.33 16 PRO D N 1
ATOM 3142 C CA . PRO D 2 16 ? -0.407 19.447 -9.924 1.00 19.74 16 PRO D CA 1
ATOM 3143 C C . PRO D 2 16 ? -0.728 19.483 -8.443 1.00 20.50 16 PRO D C 1
ATOM 3144 O O . PRO D 2 16 ? -1.719 18.914 -7.980 1.00 20.00 16 PRO D O 1
ATOM 3148 N N . GLY D 2 17 ? 0.122 20.172 -7.697 1.00 19.84 17 GLY D N 1
ATOM 3149 C CA . GLY D 2 17 ? -0.113 20.385 -6.289 1.00 22.47 17 GLY D CA 1
ATOM 3150 C C . GLY D 2 17 ? 0.402 21.746 -5.884 1.00 19.96 17 GLY D C 1
ATOM 3151 O O . GLY D 2 17 ? 1.153 22.395 -6.622 1.00 18.17 17 GLY D O 1
ATOM 3152 N N . PRO D 2 18 ? -0.018 22.224 -4.711 1.00 20.36 18 PRO D N 1
ATOM 3153 C CA . PRO D 2 18 ? 0.461 23.534 -4.251 1.00 23.35 18 PRO D CA 1
ATOM 3154 C C . PRO D 2 18 ? 1.964 23.583 -4.045 1.00 22.12 18 PRO D C 1
ATOM 3155 O O . PRO D 2 18 ? 2.582 24.626 -4.290 1.00 24.99 18 PRO D O 1
ATOM 3159 N N . PHE D 2 19 ? 2.578 22.470 -3.640 1.00 15.29 19 PHE D N 1
ATOM 3160 C CA . PHE D 2 19 ? 3.993 22.452 -3.299 1.00 14.98 19 PHE D CA 1
ATOM 3161 C C . PHE D 2 19 ? 4.831 21.535 -4.173 1.00 14.66 19 PHE D C 1
ATOM 3162 O O . PHE D 2 19 ? 6.058 21.647 -4.145 1.00 14.02 19 PHE D O 1
ATOM 3170 N N . VAL D 2 20 ? 4.222 20.623 -4.912 1.00 14.49 20 VAL D N 1
ATOM 3171 C CA . VAL D 2 20 ? 4.980 19.709 -5.765 1.00 13.39 20 VAL D CA 1
ATOM 3172 C C . VAL D 2 20 ? 4.149 19.406 -7.000 1.00 17.18 20 VAL D C 1
ATOM 3173 O O . VAL D 2 20 ? 2.923 19.293 -6.915 1.00 17.06 20 VAL D O 1
ATOM 3177 N N . ASN D 2 21 ? 4.821 19.314 -8.155 1.00 11.91 21 ASN D N 1
ATOM 3178 C CA A ASN D 2 21 ? 4.213 18.917 -9.418 0.61 13.61 21 ASN D CA 1
ATOM 3179 C CA B ASN D 2 21 ? 4.213 18.922 -9.422 0.39 13.64 21 ASN D CA 1
ATOM 3180 C C . ASN D 2 21 ? 4.678 17.514 -9.765 1.00 11.02 21 ASN D C 1
ATOM 3181 O O . ASN D 2 21 ? 5.847 17.185 -9.583 1.00 8.99 21 ASN D O 1
ATOM 3190 N N . ARG D 2 22 ? 3.766 16.680 -10.269 1.00 10.94 22 ARG D N 1
ATOM 3191 C CA . ARG D 2 22 ? 4.109 15.292 -10.551 1.00 9.00 22 ARG D CA 1
ATOM 3192 C C . ARG D 2 22 ? 3.579 14.861 -11.906 1.00 11.08 22 ARG D C 1
ATOM 3193 O O . ARG D 2 22 ? 2.442 15.194 -12.258 1.00 12.74 22 ARG D O 1
ATOM 3201 N N . VAL D 2 23 ? 4.387 14.097 -12.658 1.00 7.62 23 VAL D N 1
ATOM 3202 C CA A VAL D 2 23 ? 3.957 13.575 -13.946 0.70 7.52 23 VAL D CA 1
ATOM 3203 C CA B VAL D 2 23 ? 3.997 13.591 -13.971 0.30 7.57 23 VAL D CA 1
ATOM 3204 C C . VAL D 2 23 ? 4.355 12.115 -14.042 1.00 8.45 23 VAL D C 1
ATOM 3205 O O . VAL D 2 23 ? 5.362 11.673 -13.472 1.00 7.75 23 VAL D O 1
ATOM 3212 N N . CYS D 2 24 ? 3.538 11.355 -14.772 1.00 8.62 24 CYS D N 1
ATOM 3213 C CA . CYS D 2 24 ? 3.813 9.951 -15.055 1.00 7.59 24 CYS D CA 1
ATOM 3214 C C . CYS D 2 24 ? 3.954 9.806 -16.562 1.00 9.18 24 CYS D C 1
ATOM 3215 O O . CYS D 2 24 ? 3.049 10.201 -17.305 1.00 10.83 24 CYS D O 1
ATOM 3218 N N . LEU D 2 25 ? 5.084 9.251 -17.006 1.00 8.60 25 LEU D N 1
ATOM 3219 C CA . LEU D 2 25 ? 5.335 8.997 -18.423 1.00 8.66 25 LEU D CA 1
ATOM 3220 C C . LEU D 2 25 ? 5.287 7.503 -18.699 1.00 9.58 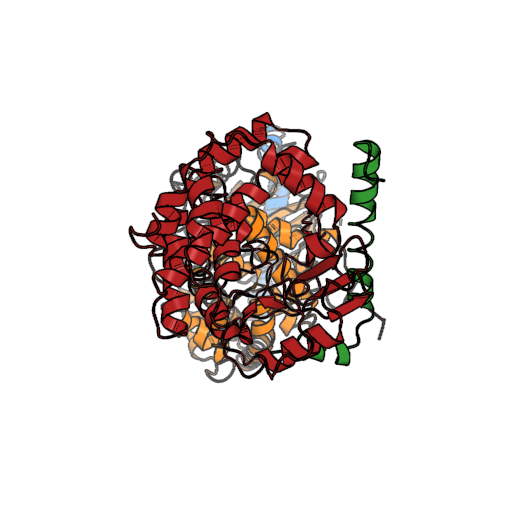25 LEU D C 1
ATOM 3221 O O . LEU D 2 25 ? 5.868 6.702 -17.960 1.00 9.87 25 LEU D O 1
ATOM 3226 N N . ARG D 2 26 ? 4.610 7.124 -19.780 1.00 9.21 26 ARG D N 1
ATOM 3227 C CA . ARG D 2 26 ? 4.738 5.763 -20.273 1.00 11.16 26 ARG D CA 1
ATOM 3228 C C . ARG D 2 26 ? 6.066 5.672 -21.018 1.00 8.42 26 ARG D C 1
ATOM 3229 O O . ARG D 2 26 ? 6.318 6.446 -21.955 1.00 11.47 26 ARG D O 1
ATOM 3237 N N . VAL D 2 27 ? 6.926 4.760 -20.581 1.00 9.44 27 VAL D N 1
ATOM 3238 C CA . VAL D 2 27 ? 8.234 4.562 -21.184 1.00 8.81 27 VAL D CA 1
ATOM 3239 C C . VAL D 2 27 ? 8.316 3.125 -21.686 1.00 11.55 27 VAL D C 1
ATOM 3240 O O . VAL D 2 27 ? 7.369 2.346 -21.514 1.00 11.37 27 VAL D O 1
ATOM 3244 N N . ASP D 2 28 ? 9.434 2.761 -22.309 1.00 12.68 28 ASP D N 1
ATOM 3245 C CA A ASP D 2 28 ? 9.571 1.435 -22.920 0.50 14.51 28 ASP D CA 1
ATOM 3246 C CA B ASP D 2 28 ? 9.416 1.446 -22.927 0.50 14.48 28 ASP D CA 1
ATOM 3247 C C . ASP D 2 28 ? 9.397 0.316 -21.904 1.00 13.65 28 ASP D C 1
ATOM 3248 O O . ASP D 2 28 ? 8.952 -0.783 -22.248 1.00 15.94 28 ASP D O 1
ATOM 3257 N N . SER D 2 29 ? 9.783 0.567 -20.650 1.00 12.93 29 SER D N 1
ATOM 3258 C CA . SER D 2 29 ? 9.827 -0.485 -19.645 1.00 14.46 29 SER D CA 1
ATOM 3259 C C . SER D 2 29 ? 8.762 -0.364 -18.569 1.00 10.94 29 SER D C 1
ATOM 3260 O O . SER D 2 29 ? 8.820 -1.110 -17.592 1.00 13.71 29 SER D O 1
ATOM 3263 N N . GLY D 2 30 ? 7.798 0.524 -18.714 1.00 9.35 30 GLY D N 1
ATOM 3264 C CA . GLY D 2 30 ? 6.785 0.691 -17.690 1.00 9.94 30 GLY D CA 1
ATOM 3265 C C . GLY D 2 30 ? 6.359 2.152 -17.602 1.00 7.55 30 GLY D C 1
ATOM 3266 O O . GLY D 2 30 ? 6.225 2.832 -18.621 1.00 8.82 30 GLY D O 1
ATOM 3267 N N . TYR D 2 31 ? 6.174 2.628 -16.365 1.00 7.77 31 TYR D N 1
ATOM 3268 C CA . TYR D 2 31 ? 5.689 3.980 -16.103 1.00 7.15 31 TYR D CA 1
ATOM 3269 C C . TYR D 2 31 ? 6.686 4.685 -15.199 1.00 7.75 31 TYR D C 1
ATOM 3270 O O . TYR D 2 31 ? 7.079 4.139 -14.157 1.00 9.14 31 TYR D O 1
ATOM 3279 N N . ARG D 2 32 ? 7.077 5.890 -15.605 1.00 6.99 32 ARG D N 1
ATOM 3280 C CA . ARG D 2 32 ? 8.131 6.649 -14.947 1.00 7.03 32 ARG D CA 1
ATOM 3281 C C . ARG D 2 32 ? 7.520 7.893 -14.311 1.00 8.47 32 ARG D C 1
ATOM 3282 O O . ARG D 2 32 ? 7.115 8.824 -15.018 1.00 8.04 32 ARG D O 1
ATOM 3290 N N . TRP D 2 33 ? 7.552 7.952 -12.983 1.00 6.60 33 TRP D N 1
ATOM 3291 C CA . TRP D 2 33 ? 7.076 9.120 -12.251 1.00 7.72 33 TRP D CA 1
ATOM 3292 C C . TRP D 2 33 ? 8.207 10.122 -12.084 1.00 6.92 33 TRP D C 1
ATOM 3293 O O . TRP D 2 33 ? 9.345 9.745 -11.768 1.00 10.07 33 TRP D O 1
ATOM 3304 N N . GLY D 2 34 ? 7.904 11.384 -12.360 1.00 7.13 34 GLY D N 1
ATOM 3305 C CA . GLY D 2 34 ? 8.803 12.479 -12.046 1.00 7.43 34 GLY D CA 1
ATOM 3306 C C . GLY D 2 34 ? 8.101 13.451 -11.120 1.00 8.70 34 GLY D C 1
ATOM 3307 O O . GLY D 2 34 ? 6.874 13.544 -11.105 1.00 7.64 34 GLY D O 1
ATOM 3308 N N . GLU D 2 35 ? 8.886 14.145 -10.311 1.00 7.60 35 GLU D N 1
ATOM 3309 C CA . GLU D 2 35 ? 8.366 15.182 -9.431 1.00 7.69 35 GLU D CA 1
ATOM 3310 C C . GLU D 2 35 ? 9.270 16.391 -9.477 1.00 8.10 35 GLU D C 1
ATOM 3311 O O . GLU D 2 35 ? 10.496 16.251 -9.510 1.00 8.63 35 GLU D O 1
ATOM 3317 N N . SER D 2 36 ? 8.676 17.576 -9.464 1.00 8.35 36 SER D N 1
ATOM 3318 C CA . SER D 2 36 ? 9.453 18.798 -9.329 1.00 8.78 36 SER D CA 1
ATOM 3319 C C . SER D 2 36 ? 8.891 19.614 -8.186 1.00 8.84 36 SER D C 1
ATOM 3320 O O . SER D 2 36 ? 7.688 19.568 -7.903 1.00 9.21 36 SER D O 1
ATOM 3323 N N . VAL D 2 37 ? 9.781 20.338 -7.523 1.00 9.09 37 VAL D N 1
ATOM 3324 C CA . VAL D 2 37 ? 9.387 21.349 -6.546 1.00 9.28 37 VAL D CA 1
ATOM 3325 C C . VAL D 2 37 ? 9.695 22.722 -7.131 1.00 9.85 37 VAL D C 1
ATOM 3326 O O . VAL D 2 37 ? 10.610 22.860 -7.960 1.00 10.10 37 VAL D O 1
ATOM 3330 N N . PRO D 2 38 ? 8.980 23.766 -6.721 1.00 10.13 38 PRO D N 1
ATOM 3331 C CA . PRO D 2 38 ? 9.110 25.059 -7.402 1.00 10.73 38 PRO D CA 1
ATOM 3332 C C . PRO D 2 38 ? 10.316 25.866 -6.972 1.00 11.12 38 PRO D C 1
ATOM 3333 O O . PRO D 2 38 ? 10.690 26.814 -7.683 1.00 11.66 38 PRO D O 1
ATOM 3337 N N . VAL D 2 39 ? 10.927 25.541 -5.834 1.00 10.90 39 VAL D N 1
ATOM 3338 C CA . VAL D 2 39 ? 12.122 26.234 -5.366 1.00 11.26 39 VAL D CA 1
ATOM 3339 C C . VAL D 2 39 ? 13.145 25.193 -4.930 1.00 13.03 39 VAL D C 1
ATOM 3340 O O . VAL D 2 39 ? 12.788 24.142 -4.382 1.00 19.49 39 VAL D O 1
ATOM 3344 N N . ALA D 2 40 ? 14.412 25.460 -5.196 1.00 13.50 40 ALA D N 1
ATOM 3345 C CA . ALA D 2 40 ? 15.446 24.610 -4.640 1.00 15.64 40 ALA D CA 1
ATOM 3346 C C . ALA D 2 40 ? 15.577 24.991 -3.173 1.00 18.82 40 ALA D C 1
ATOM 3347 O O . ALA D 2 40 ? 15.758 26.168 -2.844 1.00 24.93 40 ALA D O 1
ATOM 3349 N N . ALA D 2 41 ? 15.423 24.020 -2.291 1.00 12.61 41 ALA D N 1
ATOM 3350 C CA . ALA D 2 41 ? 15.422 24.342 -0.875 1.00 14.35 41 ALA D CA 1
ATOM 3351 C C . ALA D 2 41 ? 16.104 23.216 -0.116 1.00 15.96 41 ALA D C 1
ATOM 3352 O O . ALA D 2 41 ? 15.873 22.031 -0.411 1.00 14.33 41 ALA D O 1
ATOM 3354 N N . PRO D 2 42 ? 16.935 23.549 0.873 1.00 15.07 42 PRO D N 1
ATOM 3355 C CA . PRO D 2 42 ? 17.585 22.490 1.653 1.00 15.16 42 PRO D CA 1
ATOM 3356 C C . PRO D 2 42 ? 16.621 21.583 2.386 1.00 12.38 42 PRO D C 1
ATOM 3357 O O . PRO D 2 42 ? 17.023 20.479 2.776 1.00 13.42 42 PRO D O 1
ATOM 3361 N N . ALA D 2 43 ? 15.367 22.012 2.589 1.00 10.87 43 ALA D N 1
ATOM 3362 C CA . ALA D 2 43 ? 14.386 21.164 3.263 1.00 9.72 43 ALA D CA 1
ATOM 3363 C C . ALA D 2 43 ? 14.153 19.854 2.515 1.00 9.38 43 ALA D C 1
ATOM 3364 O O . ALA D 2 43 ? 13.798 18.845 3.135 1.00 13.45 43 ALA D O 1
ATOM 3366 N N . TYR D 2 44 ? 14.327 19.848 1.192 1.00 9.98 44 TYR D N 1
ATOM 3367 C CA . TYR D 2 44 ? 14.097 18.656 0.389 1.00 9.63 44 TYR D CA 1
ATOM 3368 C C . TYR D 2 44 ? 15.361 17.808 0.344 1.00 10.42 44 TYR D C 1
ATOM 3369 O O . TYR D 2 44 ? 16.466 18.339 0.166 1.00 11.59 44 TYR D O 1
ATOM 3378 N N . LEU D 2 45 ? 15.215 16.501 0.565 1.00 8.47 45 LEU D N 1
ATOM 3379 C CA . LEU D 2 45 ? 16.392 15.643 0.624 1.00 9.25 45 LEU D CA 1
ATOM 3380 C C . LEU D 2 45 ? 17.210 15.750 -0.654 1.00 8.89 45 LEU D C 1
ATOM 3381 O O . LEU D 2 45 ? 16.673 15.745 -1.773 1.00 8.89 45 LEU D O 1
ATOM 3386 N N . ASP D 2 46 ? 18.528 15.838 -0.480 1.00 9.18 46 ASP D N 1
ATOM 3387 C CA . ASP D 2 46 ? 19.450 15.872 -1.604 1.00 9.33 46 ASP D CA 1
ATOM 3388 C C . ASP D 2 46 ? 19.851 14.455 -2.008 1.00 9.33 46 ASP D C 1
ATOM 3389 O O . ASP D 2 46 ? 19.385 13.459 -1.440 1.00 8.95 46 ASP D O 1
ATOM 3394 N N . ALA D 2 47 ? 20.741 14.358 -3.002 1.00 9.64 47 ALA D N 1
ATOM 3395 C CA . ALA D 2 47 ? 21.099 13.046 -3.522 1.00 9.82 47 ALA D CA 1
ATOM 3396 C C . ALA D 2 47 ? 21.765 12.194 -2.448 1.00 10.42 47 ALA D C 1
ATOM 3397 O O . ALA D 2 47 ? 21.483 10.991 -2.342 1.00 9.61 47 ALA D O 1
ATOM 3399 N N . ALA D 2 48 ? 22.639 12.804 -1.634 1.00 10.31 48 ALA D N 1
ATOM 3400 C CA . ALA D 2 48 ? 23.305 12.040 -0.579 1.00 12.25 48 ALA D CA 1
ATOM 3401 C C . ALA D 2 48 ? 22.311 11.505 0.440 1.00 9.58 48 ALA D C 1
ATOM 3402 O O . ALA D 2 48 ? 22.419 10.354 0.877 1.00 9.93 48 ALA D O 1
ATOM 3404 N N . ALA D 2 49 ? 21.325 12.322 0.823 1.00 9.34 49 ALA D N 1
ATOM 3405 C CA . ALA D 2 49 ? 20.353 11.884 1.824 1.00 11.11 49 ALA D CA 1
ATOM 3406 C C . ALA D 2 49 ? 19.446 10.788 1.277 1.00 9.30 49 ALA D C 1
ATOM 3407 O O . ALA D 2 49 ? 19.103 9.838 1.992 1.00 9.50 49 ALA D O 1
ATOM 3409 N N . LEU D 2 50 ? 19.074 10.886 0.001 1.00 8.61 50 LEU D N 1
ATOM 3410 C CA . LEU D 2 50 ? 18.299 9.824 -0.633 1.00 8.76 50 LEU D CA 1
ATOM 3411 C C . LEU D 2 50 ? 19.094 8.532 -0.708 1.00 10.47 50 LEU D C 1
ATOM 3412 O O . LEU D 2 50 ? 18.554 7.447 -0.465 1.00 9.94 50 LEU D O 1
ATOM 3417 N N . ARG D 2 51 ? 20.387 8.629 -1.027 1.00 10.11 51 ARG D N 1
ATOM 3418 C CA . ARG D 2 51 ? 21.220 7.436 -1.061 1.00 10.58 51 ARG D CA 1
ATOM 3419 C C . ARG D 2 51 ? 21.372 6.838 0.328 1.00 9.19 51 ARG D C 1
ATOM 3420 O O . ARG D 2 51 ? 21.313 5.615 0.495 1.00 11.17 51 ARG D O 1
ATOM 3428 N N . ASN D 2 52 ? 21.568 7.690 1.336 1.00 9.57 52 ASN D N 1
ATOM 3429 C CA . ASN D 2 52 ? 21.686 7.206 2.710 1.00 9.44 52 ASN D CA 1
ATOM 3430 C C . ASN D 2 52 ? 20.418 6.483 3.137 1.00 9.02 52 ASN D C 1
ATOM 3431 O O . ASN D 2 52 ? 20.482 5.394 3.716 1.00 10.10 52 ASN D O 1
ATOM 3436 N N . LEU D 2 53 ? 19.256 7.058 2.829 1.00 10.25 53 LEU D N 1
ATOM 3437 C CA . LEU D 2 53 ? 17.991 6.425 3.180 1.00 10.51 53 LEU D CA 1
ATOM 3438 C C . LEU D 2 53 ? 17.794 5.110 2.425 1.00 11.71 53 LEU D C 1
ATOM 3439 O O . LEU D 2 53 ? 17.430 4.091 3.025 1.00 10.27 53 LEU D O 1
ATOM 3444 N N . ALA D 2 54 ? 18.081 5.095 1.123 1.00 9.20 54 ALA D N 1
ATOM 3445 C CA . ALA D 2 54 ? 17.970 3.853 0.366 1.00 11.54 54 ALA D CA 1
ATOM 3446 C C . ALA D 2 54 ? 18.873 2.761 0.940 1.00 10.57 54 ALA D C 1
ATOM 3447 O O . ALA D 2 54 ? 18.471 1.590 1.027 1.00 13.40 54 ALA D O 1
ATOM 3449 N N . GLU D 2 55 ? 20.092 3.129 1.353 1.00 9.21 55 GLU D N 1
ATOM 3450 C CA . GLU D 2 55 ? 21.019 2.160 1.922 1.00 12.26 55 GLU D CA 1
ATOM 3451 C C . GLU D 2 55 ? 20.456 1.581 3.216 1.00 13.65 55 GLU D C 1
ATOM 3452 O O . GLU D 2 55 ? 20.535 0.371 3.458 1.00 14.22 55 GLU D O 1
ATOM 3458 N N . ALA D 2 56 ? 19.863 2.433 4.053 1.00 10.98 56 ALA D N 1
ATOM 3459 C CA . ALA D 2 56 ? 19.333 1.978 5.339 1.00 12.84 56 ALA D CA 1
ATOM 3460 C C . ALA D 2 56 ? 18.098 1.106 5.169 1.00 13.28 56 ALA D C 1
ATOM 3461 O O . ALA D 2 56 ? 17.856 0.203 5.978 1.00 14.39 56 ALA D O 1
ATOM 3463 N N . ILE D 2 57 ? 17.298 1.380 4.146 1.00 10.61 57 ILE D N 1
ATOM 3464 C CA . ILE D 2 57 ? 16.083 0.614 3.909 1.00 12.06 57 ILE D CA 1
ATOM 3465 C C . ILE D 2 57 ? 16.413 -0.732 3.278 1.00 14.16 57 ILE D C 1
ATOM 3466 O O . ILE D 2 57 ? 15.685 -1.713 3.478 1.00 14.50 57 ILE D O 1
ATOM 3471 N N . ALA D 2 58 ? 17.524 -0.811 2.552 1.00 13.72 58 ALA D N 1
ATOM 3472 C CA . ALA D 2 58 ? 17.813 -1.966 1.696 1.00 17.70 58 ALA D CA 1
ATOM 3473 C C . ALA D 2 58 ? 17.758 -3.317 2.400 1.00 16.59 58 ALA D C 1
ATOM 3474 O O . ALA D 2 58 ? 17.164 -4.250 1.834 1.00 19.82 58 ALA D O 1
ATOM 3476 N N . PRO D 2 59 ? 18.339 -3.508 3.587 1.00 18.78 59 PRO D N 1
ATOM 3477 C CA . PRO D 2 59 ? 18.278 -4.828 4.226 1.00 21.90 59 PRO D CA 1
ATOM 3478 C C . PRO D 2 59 ? 16.985 -5.115 4.977 1.00 23.85 59 PRO D C 1
ATOM 3479 O O . PRO D 2 59 ? 16.876 -6.189 5.577 1.00 26.80 59 PRO D O 1
ATOM 3483 N N . THR D 2 60 ? 16.012 -4.208 4.970 1.00 19.23 60 THR D N 1
ATOM 3484 C CA . THR D 2 60 ? 14.777 -4.374 5.718 1.00 17.26 60 THR D CA 1
ATOM 3485 C C . THR D 2 60 ? 13.658 -4.893 4.822 1.00 17.18 60 THR D C 1
ATOM 3486 O O . THR D 2 60 ? 13.744 -4.889 3.594 1.00 16.86 60 THR D O 1
ATOM 3490 N N . GLN D 2 61 ? 12.567 -5.304 5.469 1.00 18.52 61 GLN D N 1
ATOM 3491 C CA . GLN D 2 61 ? 11.358 -5.713 4.764 1.00 23.06 61 GLN D CA 1
ATOM 3492 C C . GLN D 2 61 ? 10.585 -4.541 4.170 1.00 19.57 61 GLN D C 1
ATOM 3493 O O . GLN D 2 61 ? 9.554 -4.765 3.521 1.00 21.11 61 GLN D O 1
ATOM 3499 N N . ALA D 2 62 ? 11.021 -3.302 4.388 1.00 16.17 62 ALA D N 1
ATOM 3500 C CA . ALA D 2 62 ? 10.414 -2.174 3.694 1.00 15.83 62 ALA D CA 1
ATOM 3501 C C . ALA D 2 62 ? 10.969 -1.980 2.287 1.00 15.13 62 ALA D C 1
ATOM 3502 O O . ALA D 2 62 ? 10.349 -1.274 1.482 1.00 13.56 62 ALA D O 1
ATOM 3504 N N . ALA D 2 63 ? 12.115 -2.598 1.974 1.00 15.38 63 ALA D N 1
ATOM 3505 C CA . ALA D 2 63 ? 12.805 -2.300 0.719 1.00 14.48 63 ALA D CA 1
ATOM 3506 C C . ALA D 2 63 ? 11.941 -2.617 -0.499 1.00 12.04 63 ALA D C 1
ATOM 3507 O O . ALA D 2 63 ? 11.916 -1.842 -1.463 1.00 13.99 63 ALA D O 1
ATOM 3509 N N . GLN D 2 64 ? 11.218 -3.740 -0.456 1.00 14.36 64 GLN D N 1
ATOM 3510 C CA . GLN D 2 64 ? 10.389 -4.168 -1.583 1.00 15.37 64 GLN D CA 1
ATOM 3511 C C . GLN D 2 64 ? 9.384 -3.098 -2.000 1.00 14.68 64 GLN D C 1
ATOM 3512 O O . GLN D 2 64 ? 9.003 -3.031 -3.174 1.00 19.88 64 GLN D O 1
ATOM 3518 N N . TYR D 2 65 ? 8.919 -2.279 -1.058 1.00 12.84 65 TYR D N 1
ATOM 3519 C CA . TYR D 2 65 ? 7.904 -1.273 -1.314 1.00 11.82 65 TYR D CA 1
ATOM 3520 C C . TYR D 2 65 ? 8.512 0.051 -1.737 1.00 10.75 65 TYR D C 1
ATOM 3521 O O . TYR D 2 65 ? 7.891 0.796 -2.496 1.00 13.26 65 TYR D O 1
ATOM 3530 N N . ALA D 2 66 ? 9.717 0.367 -1.273 1.00 10.85 66 ALA D N 1
ATOM 3531 C CA . ALA D 2 66 ? 10.239 1.699 -1.522 1.00 12.24 66 ALA D CA 1
ATOM 3532 C C . ALA D 2 66 ? 10.545 1.875 -3.000 1.00 13.99 66 ALA D C 1
ATOM 3533 O O . ALA D 2 66 ? 10.982 0.939 -3.679 1.00 19.08 66 ALA D O 1
ATOM 3535 N N . CYS D 2 67 ? 10.234 3.053 -3.515 1.00 8.54 67 CYS D N 1
ATOM 3536 C CA . CYS D 2 67 ? 10.545 3.436 -4.889 1.00 9.65 67 CYS D CA 1
ATOM 3537 C C . CYS D 2 67 ? 11.217 4.798 -4.767 1.00 9.28 67 CYS D C 1
ATOM 3538 O O . CYS D 2 67 ? 10.613 5.836 -5.025 1.00 9.18 67 CYS D O 1
ATOM 3541 N N . ILE D 2 68 ? 12.498 4.777 -4.421 1.00 8.36 68 ILE D N 1
ATOM 3542 C CA . ILE D 2 68 ? 13.222 5.992 -4.058 1.00 8.60 68 ILE D CA 1
ATOM 3543 C C . ILE D 2 68 ? 13.847 6.606 -5.303 1.00 7.53 68 ILE D C 1
ATOM 3544 O O . ILE D 2 68 ? 14.515 5.888 -6.067 1.00 8.37 68 ILE D O 1
ATOM 3549 N N . PRO D 2 69 ? 13.643 7.895 -5.563 1.00 7.20 69 PRO D N 1
ATOM 3550 C CA . PRO D 2 69 ? 14.085 8.480 -6.832 1.00 7.45 69 PRO D CA 1
ATOM 3551 C C . PRO D 2 69 ? 15.550 8.875 -6.817 1.00 8.72 69 PRO D C 1
ATOM 3552 O O . PRO D 2 69 ? 16.198 8.996 -5.770 1.00 9.59 69 PRO D O 1
ATOM 3556 N N . ALA D 2 70 ? 16.066 9.086 -8.021 1.00 7.98 70 ALA D N 1
ATOM 3557 C CA . ALA D 2 70 ? 17.316 9.803 -8.230 1.00 8.40 70 ALA D CA 1
ATOM 3558 C C . ALA D 2 70 ? 16.983 11.247 -8.565 1.00 8.61 70 ALA D C 1
ATOM 3559 O O . ALA D 2 70 ? 15.863 11.568 -8.973 1.00 9.07 70 ALA D O 1
ATOM 3561 N N . LEU D 2 71 ? 17.950 12.130 -8.366 1.00 9.26 71 LEU D N 1
ATOM 3562 C CA . LEU D 2 71 ? 17.754 13.540 -8.675 1.00 9.07 71 LEU D CA 1
ATOM 3563 C C . LEU D 2 71 ? 18.368 13.903 -10.019 1.00 10.38 71 LEU D C 1
ATOM 3564 O O . LEU D 2 71 ? 19.538 13.608 -10.279 1.00 11.90 71 LEU D O 1
ATOM 3569 N N . ILE D 2 72 ? 17.571 14.554 -10.863 1.00 9.66 72 ILE D N 1
ATOM 3570 C CA . ILE D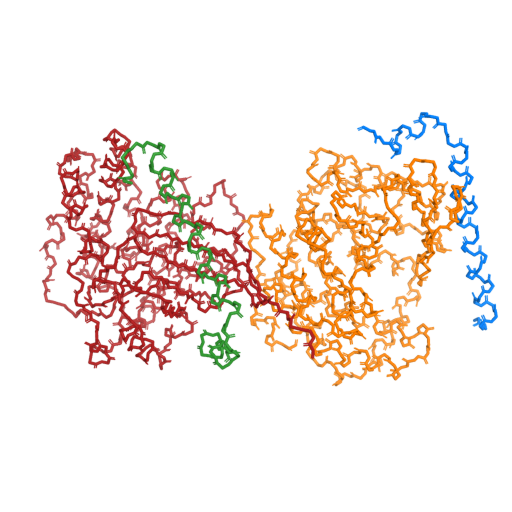 2 72 ? 18.091 15.151 -12.088 1.00 9.99 72 ILE D CA 1
ATOM 3571 C C . ILE D 2 72 ? 18.755 16.481 -11.784 1.00 10.43 72 ILE D C 1
ATOM 3572 O O . ILE D 2 72 ? 19.795 16.820 -12.358 1.00 11.86 72 ILE D O 1
ATOM 3577 N N . ASP D 2 73 ? 18.145 17.261 -10.897 1.00 10.29 73 ASP D N 1
ATOM 3578 C CA . ASP D 2 73 ? 18.685 18.520 -10.414 1.00 10.69 73 ASP D CA 1
ATOM 3579 C C . ASP D 2 73 ? 18.081 18.746 -9.038 1.00 10.35 73 ASP D C 1
ATOM 3580 O O . ASP D 2 73 ? 17.316 17.918 -8.541 1.00 9.87 73 ASP D O 1
ATOM 3585 N N . ASP D 2 74 ? 18.435 19.874 -8.420 1.00 10.66 74 ASP D N 1
ATOM 3586 C CA . ASP D 2 74 ? 17.993 20.162 -7.058 1.00 10.43 74 ASP D CA 1
ATOM 3587 C C . ASP D 2 74 ? 16.477 20.190 -6.929 1.00 10.07 74 ASP D C 1
ATOM 3588 O O . ASP D 2 74 ? 15.960 19.992 -5.824 1.00 9.77 74 ASP D O 1
ATOM 3593 N N . ARG D 2 75 ? 15.758 20.410 -8.025 1.00 10.13 75 ARG D N 1
ATOM 3594 C CA . ARG D 2 75 ? 14.312 20.535 -7.955 1.00 9.87 75 ARG D CA 1
ATOM 3595 C C . ARG D 2 75 ? 13.578 19.353 -8.557 1.00 9.46 75 ARG D C 1
ATOM 3596 O O . ARG D 2 75 ? 12.349 19.313 -8.472 1.00 9.27 75 ARG D O 1
ATOM 3604 N N . THR D 2 76 ? 14.277 18.371 -9.118 1.00 9.39 76 THR D N 1
ATOM 3605 C CA . THR D 2 76 ? 13.628 17.407 -10.011 1.00 9.13 76 THR D CA 1
ATOM 3606 C C . THR D 2 76 ? 14.050 15.978 -9.701 1.00 8.81 76 THR D C 1
ATOM 3607 O O . THR D 2 76 ? 15.244 15.653 -9.734 1.00 9.00 76 THR D O 1
ATOM 3611 N N . ALA D 2 77 ? 13.065 15.122 -9.450 1.00 8.39 77 ALA D N 1
ATOM 3612 C CA . ALA D 2 77 ? 13.274 13.725 -9.088 1.00 8.10 77 ALA D CA 1
ATOM 3613 C C . ALA D 2 77 ? 12.688 12.805 -10.142 1.00 7.93 77 ALA D C 1
ATOM 3614 O O . ALA D 2 77 ? 11.636 13.097 -10.716 1.00 8.00 77 ALA D O 1
ATOM 3616 N N . ILE D 2 78 ? 13.380 11.691 -10.380 1.00 7.90 78 ILE D N 1
ATOM 3617 C CA . ILE D 2 78 ? 12.919 10.663 -11.312 1.00 7.75 78 ILE D CA 1
ATOM 3618 C C . ILE D 2 78 ? 12.921 9.320 -10.594 1.00 7.59 78 ILE D C 1
ATOM 3619 O O . ILE D 2 78 ? 13.919 8.953 -9.961 1.00 7.81 78 ILE D O 1
ATOM 3624 N N . HIS D 2 79 ? 11.813 8.583 -10.699 1.00 7.28 79 HIS D N 1
ATOM 3625 C CA . HIS D 2 79 ? 11.656 7.354 -9.929 1.00 6.97 79 HIS D CA 1
ATOM 3626 C C . HIS D 2 79 ? 12.008 6.115 -10.754 1.00 8.87 79 HIS D C 1
ATOM 3627 O O . HIS D 2 79 ? 11.913 6.108 -11.988 1.00 9.55 79 HIS D O 1
ATOM 3634 N N . PRO D 2 80 ? 12.362 5.023 -10.077 1.00 8.02 80 PRO D N 1
ATOM 3635 C CA . PRO D 2 80 ? 12.363 3.698 -10.715 1.00 10.11 80 PRO D CA 1
ATOM 3636 C C . PRO D 2 80 ? 11.022 3.437 -11.377 1.00 8.52 80 PRO D C 1
ATOM 3637 O O . PRO D 2 80 ? 9.979 3.842 -10.869 1.00 8.71 80 PRO D O 1
ATOM 3641 N N . VAL D 2 81 ? 11.046 2.729 -12.516 1.00 8.61 81 VAL D N 1
ATOM 3642 C CA . VAL D 2 81 ? 9.796 2.432 -13.214 1.00 9.70 81 VAL D CA 1
ATOM 3643 C C . VAL D 2 81 ? 8.887 1.552 -12.369 1.00 9.20 81 VAL D C 1
ATOM 3644 O O . VAL D 2 81 ? 9.344 0.694 -11.602 1.00 10.75 81 VAL D O 1
ATOM 3648 N N . VAL D 2 82 ? 7.585 1.768 -12.526 1.00 7.93 82 VAL D N 1
ATOM 3649 C CA . VAL D 2 82 ? 6.556 0.907 -11.961 1.00 8.90 82 VAL D CA 1
ATOM 3650 C C . VAL D 2 82 ? 5.697 0.353 -13.102 1.00 10.78 82 VAL D C 1
ATOM 3651 O O . VAL D 2 82 ? 5.785 0.796 -14.251 1.00 10.55 82 VAL D O 1
ATOM 3655 N N . THR D 2 83 ? 4.835 -0.608 -12.769 1.00 9.40 83 THR D N 1
ATOM 3656 C CA . THR D 2 83 ? 4.179 -1.380 -13.824 1.00 10.79 83 THR D CA 1
ATOM 3657 C C . THR D 2 83 ? 2.816 -0.828 -14.219 1.00 9.18 83 THR D C 1
ATOM 3658 O O . THR D 2 83 ? 2.212 -1.327 -15.187 1.00 11.02 83 THR D O 1
ATOM 3662 N N . THR D 2 84 ? 2.305 0.168 -13.508 1.00 7.62 84 THR D N 1
ATOM 3663 C CA . THR D 2 84 ? 1.007 0.761 -13.774 1.00 8.56 84 THR D CA 1
ATOM 3664 C C . THR D 2 84 ? 1.093 2.264 -13.542 1.00 8.66 84 THR D C 1
ATOM 3665 O O . THR D 2 84 ? 1.921 2.714 -12.731 1.00 7.73 84 THR D O 1
ATOM 3669 N N . PRO D 2 85 ? 0.267 3.060 -14.229 1.00 8.67 85 PRO D N 1
ATOM 3670 C CA . PRO D 2 85 ? 0.144 4.495 -13.929 1.00 8.45 85 PRO D CA 1
ATOM 3671 C C . PRO D 2 85 ? -0.881 4.809 -12.854 1.00 7.89 85 PRO D C 1
ATOM 3672 O O . PRO D 2 85 ? -1.088 5.986 -12.537 1.00 9.99 85 PRO D O 1
ATOM 3676 N N . ARG D 2 86 ? -1.526 3.783 -12.316 1.00 7.46 86 ARG D N 1
ATOM 3677 C CA . ARG D 2 86 ? -2.587 4.002 -11.352 1.00 7.83 86 ARG D CA 1
ATOM 3678 C C . ARG D 2 86 ? -1.987 4.257 -9.969 1.00 7.92 86 ARG D C 1
ATOM 3679 O O . ARG D 2 86 ? -0.849 3.882 -9.663 1.00 7.94 86 ARG D O 1
ATOM 3687 N N . LEU D 2 87 ? -2.793 4.891 -9.122 1.00 7.85 87 LEU D N 1
ATOM 3688 C CA . LEU D 2 87 ? -2.384 5.238 -7.770 1.00 8.07 87 LEU D CA 1
ATOM 3689 C C . LEU D 2 87 ? -3.489 4.830 -6.812 1.00 5.99 87 LEU D C 1
ATOM 3690 O O . LEU D 2 87 ? -4.658 4.724 -7.190 1.00 6.98 87 LEU D O 1
ATOM 3695 N N . LEU D 2 88 ? -3.117 4.614 -5.552 1.00 7.79 88 LEU D N 1
ATOM 3696 C CA . LEU D 2 88 ? -4.116 4.204 -4.565 1.00 7.73 88 LEU D CA 1
ATOM 3697 C C . LEU D 2 88 ? -5.211 5.250 -4.420 1.00 6.68 88 LEU D C 1
ATOM 3698 O O . LEU D 2 88 ? -6.381 4.901 -4.202 1.00 7.19 88 LEU D O 1
ATOM 3703 N N . SER D 2 89 ? -4.868 6.534 -4.585 1.00 7.40 89 SER D N 1
ATOM 3704 C CA . SER D 2 89 ? -5.852 7.611 -4.507 1.00 8.58 89 SER D CA 1
ATOM 3705 C C . SER D 2 89 ? -6.940 7.467 -5.566 1.00 7.98 89 SER D C 1
ATOM 3706 O O . SER D 2 89 ? -8.075 7.925 -5.356 1.00 9.14 89 SER D O 1
ATOM 3709 N N . ASP D 2 90 ? -6.620 6.846 -6.701 1.00 7.25 90 ASP D N 1
ATOM 3710 C CA . ASP D 2 90 ? -7.630 6.663 -7.739 1.00 9.61 90 ASP D CA 1
ATOM 3711 C C . ASP D 2 90 ? -8.797 5.858 -7.204 1.00 11.54 90 ASP D C 1
ATOM 3712 O O . ASP D 2 90 ? -9.952 6.107 -7.576 1.00 15.21 90 ASP D O 1
ATOM 3717 N N . THR D 2 91 ? -8.510 4.860 -6.371 1.00 7.77 91 THR D N 1
ATOM 3718 C CA . THR D 2 91 ? -9.549 4.071 -5.723 1.00 8.82 91 THR D CA 1
ATOM 3719 C C . THR D 2 91 ? -10.153 4.803 -4.534 1.00 9.21 91 THR D C 1
ATOM 3720 O O . THR D 2 91 ? -11.377 4.799 -4.352 1.00 11.49 91 THR D O 1
ATOM 3724 N N . VAL D 2 92 ? -9.330 5.452 -3.721 1.00 9.48 92 VAL D N 1
ATOM 3725 C CA . VAL D 2 92 ? -9.831 6.045 -2.491 1.00 9.65 92 VAL D CA 1
ATOM 3726 C C . VAL D 2 92 ? -10.861 7.116 -2.796 1.00 10.34 92 VAL D C 1
ATOM 3727 O O . VAL D 2 92 ? -11.878 7.233 -2.101 1.00 10.16 92 VAL D O 1
ATOM 3731 N N . PHE D 2 93 ? -10.608 7.927 -3.818 1.00 10.27 93 PHE D N 1
ATOM 3732 C CA . PHE D 2 93 ? -11.495 9.026 -4.177 1.00 12.43 93 PHE D CA 1
ATOM 3733 C C . PHE D 2 93 ? -12.465 8.658 -5.294 1.00 15.45 93 PHE D C 1
ATOM 3734 O O . PHE D 2 93 ? -13.078 9.553 -5.878 1.00 21.32 93 PHE D O 1
ATOM 3742 N N . GLU D 2 94 ? -12.601 7.361 -5.579 1.00 13.85 94 GLU D N 1
ATOM 3743 C CA . GLU D 2 94 ? -13.477 6.844 -6.626 1.00 23.88 94 GLU D CA 1
ATOM 3744 C C . GLU D 2 94 ? -14.903 7.306 -6.403 1.00 26.87 94 GLU D C 1
ATOM 3745 O O . GLU D 2 94 ? -15.405 7.295 -5.277 1.00 21.62 94 GLU D O 1
ATOM 3751 N N . SER D 2 95 ? -15.566 7.681 -7.494 1.00 33.42 95 SER D N 1
ATOM 3752 C CA . SER D 2 95 ? -16.927 8.184 -7.414 1.00 38.67 95 SER D CA 1
ATOM 3753 C C . SER D 2 95 ? -17.650 8.016 -8.743 1.00 38.37 95 SER D C 1
ATOM 3754 O O . SER D 2 95 ? -17.237 8.598 -9.755 1.00 46.75 95 SER D O 1
ATOM 3757 N N . PRO D 2 96 ? -18.737 7.242 -8.778 1.00 40.36 96 PRO D N 1
ATOM 3758 C CA . PRO D 2 96 ? -19.393 6.562 -7.650 1.00 31.60 96 PRO D CA 1
ATOM 3759 C C . PRO D 2 96 ? -18.665 5.294 -7.229 1.00 30.79 96 PRO D C 1
ATOM 3760 O O . PRO D 2 96 ? -17.463 5.132 -7.471 1.00 32.83 96 PRO D O 1
ATOM 3764 N N . ALA D 2 97 ? -19.373 4.391 -6.559 1.00 34.71 97 ALA D N 1
ATOM 3765 C CA . ALA D 2 97 ? -18.771 3.144 -6.113 1.00 31.33 97 ALA D CA 1
ATOM 3766 C C . ALA D 2 97 ? -18.385 2.275 -7.304 1.00 37.65 97 ALA D C 1
ATOM 3767 O O . ALA D 2 97 ? -19.048 2.273 -8.345 1.00 42.54 97 ALA D O 1
ATOM 3769 N N . SER D 2 98 ? -17.300 1.529 -7.135 1.00 44.21 98 SER D N 1
ATOM 3770 C CA . SER D 2 98 ? -16.763 0.667 -8.171 1.00 35.62 98 SER D CA 1
ATOM 3771 C C . SER D 2 98 ? -16.504 -0.713 -7.585 1.00 31.76 98 SER D C 1
ATOM 3772 O O . SER D 2 98 ? -16.503 -0.906 -6.365 1.00 32.40 98 SER D O 1
ATOM 3775 N N . ALA D 2 99 ? -16.298 -1.682 -8.473 1.00 29.62 99 ALA D N 1
ATOM 3776 C CA . ALA D 2 99 ? -16.007 -3.037 -8.033 1.00 26.48 99 ALA D CA 1
ATOM 3777 C C . ALA D 2 99 ? -14.753 -3.046 -7.170 1.00 27.21 99 ALA D C 1
ATOM 3778 O O . ALA D 2 99 ? -13.780 -2.336 -7.444 1.00 24.42 99 ALA D O 1
ATOM 3780 N N . VAL D 2 100 ? -14.791 -3.843 -6.108 1.00 22.94 100 VAL D N 1
ATOM 3781 C CA . VAL D 2 100 ? -13.656 -3.975 -5.204 1.00 25.79 100 VAL D CA 1
ATOM 3782 C C . VAL D 2 100 ? -12.602 -4.849 -5.867 1.00 19.77 100 VAL D C 1
ATOM 3783 O O . VAL D 2 100 ? -12.911 -5.895 -6.448 1.00 23.47 100 VAL D O 1
ATOM 3787 N N . VAL D 2 101 ? -11.353 -4.404 -5.824 1.00 14.75 101 VAL D N 1
ATOM 3788 C CA . VAL D 2 101 ? -10.212 -5.198 -6.256 1.00 16.51 101 VAL D CA 1
ATOM 3789 C C . VAL D 2 101 ? -9.463 -5.620 -4.998 1.00 15.11 101 VAL D C 1
ATOM 3790 O O . VAL D 2 101 ? -8.903 -4.753 -4.304 1.00 12.95 101 VAL D O 1
ATOM 3794 N N . PRO D 2 102 ? -9.420 -6.912 -4.659 1.00 12.97 102 PRO D N 1
ATOM 3795 C CA . PRO D 2 102 ? -8.840 -7.290 -3.360 1.00 14.43 102 PRO D CA 1
ATOM 3796 C C . PRO D 2 102 ? -7.402 -6.855 -3.183 1.00 12.54 102 PRO D C 1
ATOM 3797 O O . PRO D 2 102 ? -7.007 -6.505 -2.063 1.00 12.42 102 PRO D O 1
ATOM 3801 N N . GLN D 2 103 ? -6.613 -6.829 -4.253 1.00 12.77 103 GLN D N 1
ATOM 3802 C CA . GLN D 2 103 ? -5.215 -6.436 -4.120 1.00 11.49 103 GLN D CA 1
ATOM 3803 C C . GLN D 2 103 ? -5.073 -4.943 -3.861 1.00 11.03 103 GLN D C 1
ATOM 3804 O O . GLN D 2 103 ? -4.090 -4.513 -3.234 1.00 13.17 103 GLN D O 1
ATOM 3810 N N . VAL D 2 104 ? -6.032 -4.136 -4.317 1.00 10.99 104 VAL D N 1
ATOM 3811 C CA . VAL D 2 104 ? -6.016 -2.713 -3.991 1.00 12.58 104 VAL D CA 1
ATOM 3812 C C . VAL D 2 104 ? -6.328 -2.501 -2.518 1.00 13.07 104 VAL D C 1
ATOM 3813 O O . VAL D 2 104 ? -5.600 -1.794 -1.810 1.00 11.69 104 VAL D O 1
ATOM 3817 N N . GLU D 2 105 ? -7.394 -3.127 -2.022 1.00 10.70 105 GLU D N 1
ATOM 3818 C CA . GLU D 2 105 ? -7.751 -2.965 -0.615 1.00 14.53 105 GLU D CA 1
ATOM 3819 C C . GLU D 2 105 ? -6.630 -3.468 0.286 1.00 11.95 105 GLU D C 1
ATOM 3820 O O . GLU D 2 105 ? -6.283 -2.821 1.289 1.00 12.02 105 GLU D O 1
ATOM 3826 N N . GLN D 2 106 ? -6.017 -4.598 -0.073 1.00 10.43 106 GLN D N 1
ATOM 3827 C CA A GLN D 2 106 ? -4.929 -5.166 0.716 0.52 13.30 106 GLN D CA 1
ATOM 3828 C CA B GLN D 2 106 ? -4.949 -5.137 0.756 0.48 13.30 106 GLN D CA 1
ATOM 3829 C C . GLN D 2 106 ? -3.729 -4.228 0.785 1.00 11.11 106 GLN D C 1
ATOM 3830 O O . GLN D 2 106 ? -2.878 -4.381 1.671 1.00 11.16 106 GLN D O 1
ATOM 3841 N N . THR D 2 107 ? -3.631 -3.277 -0.147 1.00 9.70 107 THR D N 1
ATOM 3842 C CA . THR D 2 107 ? -2.531 -2.328 -0.108 1.00 9.47 107 THR D CA 1
ATOM 3843 C C . THR D 2 107 ? -2.489 -1.606 1.226 1.00 9.47 107 THR D C 1
ATOM 3844 O O . THR D 2 107 ? -1.402 -1.258 1.699 1.00 9.64 107 THR D O 1
ATOM 3848 N N . PHE D 2 108 ? -3.644 -1.392 1.858 1.00 8.86 108 PHE D N 1
ATOM 3849 C CA . PHE D 2 108 ? -3.648 -0.670 3.134 1.00 8.74 108 PHE D CA 1
ATOM 3850 C C . PHE D 2 108 ? -2.936 -1.451 4.218 1.00 9.81 108 PHE D C 1
ATOM 3851 O O . PHE D 2 108 ? -2.159 -0.876 4.997 1.00 9.05 108 PHE D O 1
ATOM 3859 N N . SER D 2 109 ? -3.171 -2.760 4.288 1.00 9.76 109 SER D N 1
ATOM 3860 C CA A SER D 2 109 ? -2.455 -3.559 5.275 0.56 11.23 109 SER D CA 1
ATOM 3861 C CA B SER D 2 109 ? -2.456 -3.570 5.270 0.44 11.24 109 SER D CA 1
ATOM 3862 C C . SER D 2 109 ? -0.964 -3.599 4.964 1.00 9.77 109 SER D C 1
ATOM 3863 O O . SER D 2 109 ? -0.132 -3.515 5.876 1.00 11.28 109 SER D O 1
ATOM 3868 N N . GLU D 2 110 ? -0.614 -3.707 3.682 1.00 9.96 110 GLU D N 1
ATOM 3869 C CA . GLU D 2 110 ? 0.789 -3.693 3.280 1.00 9.20 110 GLU D CA 1
ATOM 3870 C C . GLU D 2 110 ? 1.459 -2.367 3.622 1.00 10.21 110 GLU D C 1
ATOM 3871 O O . GLU D 2 110 ? 2.631 -2.351 4.033 1.00 9.25 110 GLU D O 1
ATOM 3877 N N . LEU D 2 111 ? 0.758 -1.243 3.413 1.00 9.52 111 LEU D N 1
ATOM 3878 C CA . LEU D 2 111 ? 1.314 0.064 3.774 1.00 8.48 111 LEU D CA 1
ATOM 3879 C C . LEU D 2 111 ? 1.517 0.189 5.273 1.00 9.83 111 LEU D C 1
ATOM 3880 O O . LEU D 2 111 ? 2.501 0.796 5.723 1.00 9.35 111 LEU D O 1
ATOM 3885 N N . GLY D 2 112 ? 0.570 -0.319 6.069 1.00 8.76 112 GLY D N 1
ATOM 3886 C CA . GLY D 2 112 ? 0.776 -0.308 7.505 1.00 8.62 112 GLY D CA 1
ATOM 3887 C C . GLY D 2 112 ? 2.031 -1.063 7.883 1.00 9.53 112 GLY D C 1
ATOM 3888 O O . GLY D 2 112 ? 2.856 -0.575 8.662 1.00 9.85 112 GLY D O 1
ATOM 3889 N N . GLY D 2 113 ? 2.203 -2.259 7.309 1.00 10.25 113 GLY D N 1
ATOM 3890 C CA . GLY D 2 113 ? 3.414 -3.030 7.561 1.00 11.01 113 GLY D CA 1
ATOM 3891 C C . GLY D 2 113 ? 4.671 -2.317 7.100 1.00 10.76 113 GLY D C 1
ATOM 3892 O O . GLY D 2 113 ? 5.676 -2.305 7.812 1.00 10.22 113 GLY D O 1
ATOM 3893 N N . PHE D 2 114 ? 4.632 -1.722 5.902 1.00 9.68 114 PHE D N 1
ATOM 3894 C CA . PHE D 2 114 ? 5.797 -1.003 5.379 1.00 9.32 114 PHE D CA 1
ATOM 3895 C C . PHE D 2 114 ? 6.198 0.109 6.340 1.00 8.05 114 PHE D C 1
ATOM 3896 O O . PHE D 2 114 ? 7.382 0.287 6.656 1.00 9.03 114 PHE D O 1
ATOM 3904 N N . LEU D 2 115 ? 5.203 0.867 6.819 1.00 8.04 115 LEU D N 1
ATOM 3905 C CA . LEU D 2 115 ? 5.494 1.963 7.740 1.00 7.65 115 LEU D CA 1
ATOM 3906 C C . LEU D 2 115 ? 6.106 1.447 9.029 1.00 8.07 115 LEU D C 1
ATOM 3907 O O . LEU D 2 115 ? 7.079 2.025 9.530 1.00 8.55 115 LEU D O 1
ATOM 3912 N N . ALA D 2 116 ? 5.602 0.335 9.558 1.00 9.03 116 ALA D N 1
ATOM 3913 C CA . ALA D 2 116 ? 6.175 -0.184 10.799 1.00 8.71 116 ALA D CA 1
ATOM 3914 C C . ALA D 2 116 ? 7.637 -0.578 10.612 1.00 8.88 116 ALA D C 1
ATOM 3915 O O . ALA D 2 116 ? 8.476 -0.316 11.487 1.00 10.27 116 ALA D O 1
ATOM 3917 N N . ARG D 2 117 ? 7.966 -1.177 9.465 1.00 9.15 117 ARG D N 1
ATOM 3918 C CA . ARG D 2 117 ? 9.359 -1.533 9.199 1.00 8.73 117 ARG D CA 1
ATOM 3919 C C . ARG D 2 117 ? 10.209 -0.293 8.947 1.00 9.45 117 ARG D C 1
ATOM 3920 O O . ARG D 2 117 ? 11.338 -0.206 9.445 1.00 10.80 117 ARG D O 1
ATOM 3928 N N . LEU D 2 118 ? 9.681 0.677 8.192 1.00 8.58 118 LEU D N 1
ATOM 3929 C CA . LEU D 2 118 ? 10.393 1.945 8.014 1.00 8.87 118 LEU D CA 1
ATOM 3930 C C . LEU D 2 118 ? 10.723 2.578 9.359 1.00 8.34 118 LEU D C 1
ATOM 3931 O O . LEU D 2 118 ? 11.857 3.004 9.603 1.00 9.75 118 LEU D O 1
ATOM 3936 N N . HIS D 2 119 ? 9.733 2.631 10.245 1.00 8.75 119 HIS D N 1
ATOM 3937 C CA . HIS D 2 119 ? 9.900 3.275 11.534 1.00 8.65 119 HIS D CA 1
ATOM 3938 C C . HIS D 2 119 ? 10.848 2.532 12.466 1.00 9.06 119 HIS D C 1
ATOM 3939 O O . HIS D 2 119 ? 11.212 3.095 13.506 1.00 11.38 119 HIS D O 1
ATOM 3946 N N . SER D 2 120 ? 11.243 1.301 12.142 1.00 9.60 120 SER D N 1
ATOM 3947 C CA A SER D 2 120 ? 12.164 0.526 12.969 0.55 10.48 120 SER D CA 1
ATOM 3948 C CA B SER D 2 120 ? 12.164 0.524 12.966 0.45 10.49 120 SER D CA 1
ATOM 3949 C C . SER D 2 120 ? 13.637 0.750 12.632 1.00 11.89 120 SER D C 1
ATOM 3950 O O . SER D 2 120 ? 14.494 0.250 13.360 1.00 13.54 120 SER D O 1
ATOM 3955 N N . ILE D 2 121 ? 13.945 1.482 11.571 1.00 9.63 121 ILE D N 1
ATOM 3956 C CA . ILE D 2 121 ? 15.350 1.669 11.163 1.00 9.48 121 ILE D CA 1
ATOM 3957 C C . ILE D 2 121 ? 16.078 2.493 12.220 1.00 11.24 121 ILE D C 1
ATOM 3958 O O . ILE D 2 121 ? 15.603 3.585 12.589 1.00 11.78 121 ILE D O 1
ATOM 3963 N N . PRO D 2 122 ? 17.224 2.039 12.731 1.00 10.34 122 PRO D N 1
ATOM 3964 C CA . PRO D 2 122 ? 17.911 2.825 13.762 1.00 12.50 122 PRO D CA 1
ATOM 3965 C C . PRO D 2 122 ? 18.369 4.167 13.216 1.00 11.70 122 PRO D C 1
ATOM 3966 O O . PRO D 2 122 ? 18.881 4.258 12.096 1.00 12.49 122 PRO D O 1
ATOM 3970 N N . LEU D 2 123 ? 18.236 5.205 14.048 1.00 11.27 123 LEU D N 1
ATOM 3971 C CA . LEU D 2 123 ? 18.609 6.551 13.626 1.00 10.73 123 LEU D CA 1
ATOM 3972 C C . LEU D 2 123 ? 20.077 6.623 13.247 1.00 12.88 123 LEU D C 1
ATOM 3973 O O . LEU D 2 123 ? 20.459 7.436 12.400 1.00 12.34 123 LEU D O 1
ATOM 3978 N N . GLU D 2 124 ? 20.910 5.784 13.860 1.00 14.47 124 GLU D N 1
ATOM 3979 C CA . GLU D 2 124 ? 22.342 5.812 13.577 1.00 15.14 124 GLU D CA 1
ATOM 3980 C C . GLU D 2 124 ? 22.659 5.403 12.144 1.00 17.04 124 GLU D C 1
ATOM 3981 O O . GLU D 2 124 ? 23.753 5.717 11.656 1.00 17.93 124 GLU D O 1
ATOM 3987 N N . ARG D 2 125 ? 21.733 4.730 11.453 1.00 13.07 125 ARG D N 1
ATOM 3988 C CA A ARG D 2 125 ? 21.955 4.305 10.076 0.37 15.50 125 ARG D CA 1
ATOM 3989 C CA B ARG D 2 125 ? 21.949 4.301 10.077 0.26 15.52 125 ARG D CA 1
ATOM 3990 C CA C ARG D 2 125 ? 21.933 4.294 10.076 0.37 15.49 125 ARG D CA 1
ATOM 3991 C C . ARG D 2 125 ? 21.556 5.357 9.053 1.00 14.05 125 ARG D C 1
ATOM 3992 O O . ARG D 2 125 ? 21.768 5.143 7.857 1.00 16.68 125 ARG D O 1
ATOM 4014 N N . VAL D 2 126 ? 20.974 6.471 9.489 1.00 12.53 126 VAL D N 1
ATOM 4015 C CA . VAL D 2 126 ? 20.464 7.524 8.614 1.00 12.99 126 VAL D CA 1
ATOM 4016 C C . VAL D 2 126 ? 21.023 8.899 8.960 1.00 9.89 126 VAL D C 1
ATOM 4017 O O . VAL D 2 126 ? 20.262 9.849 9.166 1.00 11.81 126 VAL D O 1
ATOM 4021 N N . ALA D 2 127 ? 22.340 9.001 9.124 1.00 13.14 127 ALA D N 1
ATOM 4022 C CA . ALA D 2 127 ? 22.910 10.237 9.644 1.00 13.16 127 ALA D CA 1
ATOM 4023 C C . ALA D 2 127 ? 22.570 11.475 8.812 1.00 13.41 127 ALA D C 1
ATOM 4024 O O . ALA D 2 127 ? 22.623 12.591 9.340 1.00 15.11 127 ALA D O 1
ATOM 4026 N N . ALA D 2 128 ? 22.232 11.328 7.534 1.00 12.26 128 ALA D N 1
ATOM 4027 C CA . ALA D 2 128 ? 21.941 12.510 6.733 1.00 15.21 128 ALA D CA 1
ATOM 4028 C C . ALA D 2 128 ? 20.519 13.042 6.916 1.00 12.99 128 ALA D C 1
ATOM 4029 O O . ALA D 2 128 ? 20.220 14.131 6.420 1.00 15.33 128 ALA D O 1
ATOM 4031 N N . LEU D 2 129 ? 19.648 12.323 7.589 1.00 12.32 129 LEU D N 1
ATOM 4032 C CA . LEU D 2 129 ? 18.252 12.755 7.577 1.00 10.88 129 LEU D CA 1
ATOM 4033 C C . LEU D 2 129 ? 18.016 13.895 8.572 1.00 12.47 129 LEU D C 1
ATOM 4034 O O . LEU D 2 129 ? 18.495 13.840 9.707 1.00 15.35 129 LEU D O 1
ATOM 4039 N N . PRO D 2 130 ? 17.269 14.925 8.179 1.00 12.27 130 PRO D N 1
ATOM 4040 C CA . PRO D 2 130 ? 16.971 16.027 9.101 1.00 14.01 130 PRO D CA 1
ATOM 4041 C C . PRO D 2 130 ? 15.808 15.683 10.017 1.00 16.89 130 PRO D C 1
ATOM 4042 O O . PRO D 2 130 ? 14.940 14.875 9.682 1.00 13.11 130 PRO D O 1
ATOM 4046 N N . THR D 2 131 ? 15.791 16.317 11.189 1.00 16.75 131 THR D N 1
ATOM 4047 C CA . THR D 2 131 ? 14.613 16.227 12.039 1.00 15.11 131 THR D CA 1
ATOM 4048 C C . THR D 2 131 ? 13.531 17.101 11.416 1.00 18.74 131 THR D C 1
ATOM 4049 O O . THR D 2 131 ? 13.773 18.266 11.089 1.00 23.09 131 THR D O 1
ATOM 4053 N N . ARG D 2 132 ? 12.356 16.522 11.194 1.00 12.19 132 ARG D N 1
ATOM 4054 C CA . ARG D 2 132 ? 11.219 17.241 10.621 1.00 16.11 132 ARG D CA 1
ATOM 4055 C C . ARG D 2 132 ? 10.450 17.853 11.778 1.00 20.33 132 ARG D C 1
ATOM 4056 O O . ARG D 2 132 ? 9.661 17.180 12.439 1.00 20.68 132 ARG D O 1
ATOM 4064 N N . THR D 2 133 ? 10.704 19.125 12.043 1.00 19.86 133 THR D N 1
ATOM 4065 C CA . THR D 2 133 ? 9.906 19.8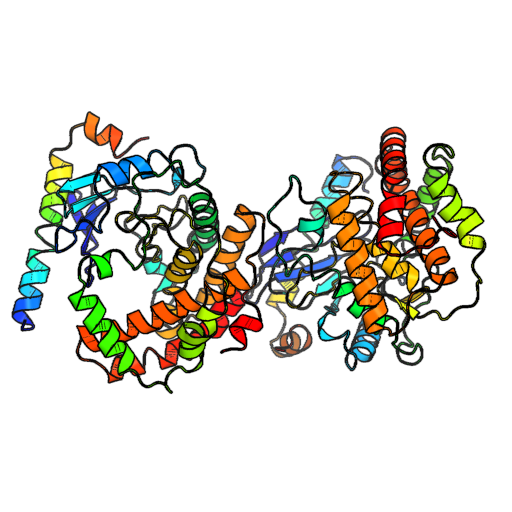43 13.025 1.00 20.27 133 THR D CA 1
ATOM 4066 C C . THR D 2 133 ? 8.637 20.416 12.414 1.00 21.65 133 THR D C 1
ATOM 4067 O O . THR D 2 133 ? 7.680 20.717 13.139 1.00 22.41 133 THR D O 1
ATOM 4071 N N . ARG D 2 134 ? 8.602 20.537 11.097 1.00 20.22 134 ARG D N 1
ATOM 4072 C CA . ARG D 2 134 ? 7.392 20.806 10.339 1.00 20.82 134 ARG D CA 1
ATOM 4073 C C . ARG D 2 134 ? 7.602 20.139 8.995 1.00 15.38 134 ARG D C 1
ATOM 4074 O O . ARG D 2 134 ? 8.714 19.701 8.684 1.00 13.43 134 ARG D O 1
ATOM 4082 N N . PRO D 2 135 ? 6.559 20.012 8.189 1.00 16.76 135 PRO D N 1
ATOM 4083 C CA . PRO D 2 135 ? 6.734 19.346 6.893 1.00 15.23 135 PRO D CA 1
ATOM 4084 C C . PRO D 2 135 ? 7.734 20.078 6.021 1.00 15.32 135 PRO D C 1
ATOM 4085 O O . PRO D 2 135 ? 7.879 21.297 6.093 1.00 14.65 135 PRO D O 1
ATOM 4089 N N . ALA D 2 136 ? 8.426 19.305 5.169 1.00 11.21 136 ALA D N 1
ATOM 4090 C CA . ALA D 2 136 ? 9.441 19.892 4.306 1.00 11.41 136 ALA D CA 1
ATOM 4091 C C . ALA D 2 136 ? 8.873 21.030 3.470 1.00 10.00 136 ALA D C 1
ATOM 4092 O O . ALA D 2 136 ? 9.545 22.040 3.249 1.00 12.52 136 ALA D O 1
ATOM 4094 N N . TRP D 2 137 ? 7.644 20.867 2.962 1.00 11.83 137 TRP D N 1
ATOM 4095 C CA . TRP D 2 137 ? 7.094 21.893 2.087 1.00 11.81 137 TRP D CA 1
ATOM 4096 C C . TRP D 2 137 ? 6.829 23.198 2.833 1.00 12.95 137 TRP D C 1
ATOM 4097 O O . TRP D 2 137 ? 6.926 24.276 2.239 1.00 15.68 137 TRP D O 1
ATOM 4108 N N . LEU D 2 138 ? 6.482 23.121 4.121 1.00 14.68 138 LEU D N 1
ATOM 4109 C CA . LEU D 2 138 ? 6.315 24.338 4.915 1.00 14.80 138 LEU D CA 1
ATOM 4110 C C . LEU D 2 138 ? 7.660 24.954 5.281 1.00 19.38 138 LEU D C 1
ATOM 4111 O O . LEU D 2 138 ? 7.790 26.185 5.337 1.00 19.31 138 LEU D O 1
ATOM 4116 N N . GLN D 2 139 ? 8.661 24.112 5.553 1.00 15.36 139 GLN D N 1
ATOM 4117 C CA . GLN D 2 139 ? 10.004 24.622 5.812 1.00 16.51 139 GLN D CA 1
ATOM 4118 C C . GLN D 2 139 ? 10.544 25.334 4.580 1.00 19.54 139 GLN D C 1
ATOM 4119 O O . GLN D 2 139 ? 11.151 26.405 4.684 1.00 24.26 139 GLN D O 1
ATOM 4125 N N . ALA D 2 140 ? 10.310 24.763 3.394 1.00 17.19 140 ALA D N 1
ATOM 4126 C CA . ALA D 2 140 ? 10.772 25.386 2.162 1.00 22.29 140 ALA D CA 1
ATOM 4127 C C . ALA D 2 140 ? 10.059 26.697 1.853 1.00 27.35 140 ALA D C 1
ATOM 4128 O O . ALA D 2 140 ? 10.621 27.534 1.139 1.00 26.77 140 ALA D O 1
ATOM 4130 N N . ALA D 2 141 ? 8.837 26.891 2.353 1.00 22.19 141 ALA D N 1
ATOM 4131 C CA . ALA D 2 141 ? 8.015 28.061 2.032 1.00 25.87 141 ALA D CA 1
ATOM 4132 C C . ALA D 2 141 ? 7.441 28.664 3.310 1.00 24.50 141 ALA D C 1
ATOM 4133 O O . ALA D 2 141 ? 6.232 28.573 3.570 1.00 24.50 141 ALA D O 1
ATOM 4135 N N . PRO D 2 142 ? 8.282 29.307 4.125 1.00 27.08 142 PRO D N 1
ATOM 4136 C CA . PRO D 2 142 ? 7.794 29.854 5.406 1.00 27.28 142 PRO D CA 1
ATOM 4137 C C . PRO D 2 142 ? 6.656 30.850 5.265 1.00 29.20 142 PRO D C 1
ATOM 4138 O O . PRO D 2 142 ? 5.811 30.931 6.163 1.00 25.00 142 PRO D O 1
ATOM 4142 N N . GLN D 2 143 ? 6.612 31.616 4.174 1.00 24.49 143 GLN D N 1
ATOM 4143 C CA . GLN D 2 143 ? 5.522 32.566 3.995 1.00 30.45 143 GLN D CA 1
ATOM 4144 C C . GLN D 2 143 ? 4.205 31.837 3.753 1.00 28.76 143 GLN D C 1
ATOM 4145 O O . GLN D 2 143 ? 3.143 32.298 4.189 1.00 28.95 143 GLN D O 1
ATOM 4151 N N . ALA D 2 144 ? 4.251 30.699 3.052 1.00 26.34 144 ALA D N 1
ATOM 4152 C CA . ALA D 2 144 ? 3.055 29.879 2.898 1.00 24.88 144 ALA D CA 1
ATOM 4153 C C . ALA D 2 144 ? 2.624 29.283 4.230 1.00 26.23 144 ALA D C 1
ATOM 4154 O O . ALA D 2 144 ? 1.429 29.262 4.547 1.00 22.38 144 ALA D O 1
ATOM 4156 N N . ALA D 2 145 ? 3.583 28.794 5.019 1.00 19.08 145 ALA D N 1
ATOM 4157 C CA . ALA D 2 145 ? 3.258 28.257 6.334 1.00 21.42 145 ALA D CA 1
ATOM 4158 C C . ALA D 2 145 ? 2.577 29.311 7.194 1.00 23.75 145 ALA D C 1
ATOM 4159 O O . ALA D 2 145 ? 1.575 29.026 7.859 1.00 18.78 145 ALA D O 1
ATOM 4161 N N . ASP D 2 146 ? 3.103 30.541 7.181 1.00 23.62 146 ASP D N 1
ATOM 4162 C CA . ASP D 2 146 ? 2.510 31.622 7.970 1.00 24.88 146 ASP D CA 1
ATOM 4163 C C . ASP D 2 146 ? 1.125 31.993 7.455 1.00 24.64 146 ASP D C 1
ATOM 4164 O O . ASP D 2 146 ? 0.220 32.284 8.248 1.00 23.07 146 ASP D O 1
ATOM 4169 N N . GLY D 2 147 ? 0.947 32.016 6.132 1.00 22.22 147 GLY D N 1
ATOM 4170 C CA . GLY D 2 147 ? -0.362 32.321 5.574 1.00 24.74 147 GLY D CA 1
ATOM 4171 C C . GLY D 2 147 ? -1.399 31.256 5.882 1.00 24.52 147 GLY D C 1
ATOM 4172 O O . GLY D 2 147 ? -2.551 31.569 6.205 1.00 25.31 147 GLY D O 1
ATOM 4173 N N . ILE D 2 148 ? -1.012 29.984 5.774 1.00 24.36 148 ILE D N 1
ATOM 4174 C CA . ILE D 2 148 ? -1.898 28.904 6.194 1.00 20.69 148 ILE D CA 1
ATOM 4175 C C . ILE D 2 148 ? -2.229 29.027 7.671 1.00 22.76 148 ILE D C 1
ATOM 4176 O O . ILE D 2 148 ? -3.384 28.857 8.076 1.00 20.22 148 ILE D O 1
ATOM 4181 N N . ARG D 2 149 ? -1.227 29.345 8.499 1.00 18.30 149 ARG D N 1
ATOM 4182 C CA . ARG D 2 149 ? -1.479 29.495 9.925 1.00 20.09 149 ARG D CA 1
ATOM 4183 C C . ARG D 2 149 ? -2.501 30.589 10.181 1.00 19.76 149 ARG D C 1
ATOM 4184 O O . ARG D 2 149 ? -3.407 30.419 11.006 1.00 22.15 149 ARG D O 1
ATOM 4192 N N . ALA D 2 150 ? -2.374 31.717 9.475 1.00 19.81 150 ALA D N 1
ATOM 4193 C CA . ALA D 2 150 ? -3.313 32.819 9.659 1.00 23.88 150 ALA D CA 1
ATOM 4194 C C . ALA D 2 150 ? -4.719 32.426 9.223 1.00 25.70 150 ALA D C 1
ATOM 4195 O O . ALA D 2 150 ? -5.698 32.728 9.918 1.00 24.98 150 ALA D O 1
ATOM 4197 N N . ALA D 2 151 ? -4.840 31.746 8.078 1.00 22.59 151 ALA D N 1
ATOM 4198 C CA . ALA D 2 151 ? -6.149 31.274 7.635 1.00 24.01 151 ALA D CA 1
ATOM 4199 C C . ALA D 2 151 ? -6.715 30.252 8.609 1.00 22.51 151 ALA D C 1
ATOM 4200 O O . ALA D 2 151 ? -7.922 30.252 8.897 1.00 22.74 151 ALA D O 1
ATOM 4202 N N . ARG D 2 152 ? -5.853 29.385 9.146 1.00 20.53 152 ARG D N 1
ATOM 4203 C CA . ARG D 2 152 ? -6.302 28.420 10.139 1.00 19.02 152 ARG D CA 1
ATOM 4204 C C . ARG D 2 152 ? -6.853 29.119 11.376 1.00 24.14 152 ARG D C 1
ATOM 4205 O O . ARG D 2 152 ? -7.862 28.686 11.943 1.00 24.86 152 ARG D O 1
ATOM 4213 N N . ASP D 2 153 ? -6.204 30.205 11.807 1.00 24.43 153 ASP D N 1
ATOM 4214 C CA . ASP D 2 153 ? -6.695 30.937 12.972 1.00 24.94 153 ASP D CA 1
ATOM 4215 C C . ASP D 2 153 ? -8.037 31.606 12.695 1.00 26.80 153 ASP D C 1
ATOM 4216 O O . ASP D 2 153 ? -8.815 31.835 13.631 1.00 30.11 153 ASP D O 1
ATOM 4221 N N . ARG D 2 154 ? -8.327 31.930 11.429 1.00 25.13 154 ARG D N 1
ATOM 4222 C CA . ARG D 2 154 ? -9.595 32.559 11.070 1.00 29.62 154 ARG D CA 1
ATOM 4223 C C . ARG D 2 154 ? -10.735 31.559 10.918 1.00 27.59 154 ARG D C 1
ATOM 4224 O O . ARG D 2 154 ? -11.888 31.980 10.753 1.00 28.02 154 ARG D O 1
ATOM 4232 N N . LEU D 2 155 ? -10.450 30.259 10.953 1.00 26.77 155 LEU D N 1
ATOM 4233 C CA . LEU D 2 155 ? -11.511 29.263 10.865 1.00 25.85 155 LEU D CA 1
ATOM 4234 C C . LEU D 2 155 ? -12.438 29.380 12.068 1.00 26.07 155 LEU D C 1
ATOM 4235 O O . LEU D 2 155 ? -12.006 29.698 13.178 1.00 28.04 155 LEU D O 1
ATOM 4240 N N . ASP D 2 156 ? -13.722 29.117 11.843 1.00 33.26 156 ASP D N 1
ATOM 4241 C CA . ASP D 2 156 ? -14.698 29.161 12.923 1.00 33.68 156 ASP D CA 1
ATOM 4242 C C . ASP D 2 156 ? -14.376 28.066 13.930 1.00 34.70 156 ASP D C 1
ATOM 4243 O O . ASP D 2 156 ? -14.483 26.876 13.618 1.00 29.90 156 ASP D O 1
ATOM 4248 N N . LYS D 2 157 ? -14.009 28.459 15.151 1.00 39.58 157 LYS D N 1
ATOM 4249 C CA . LYS D 2 157 ? -13.611 27.483 16.158 1.00 41.06 157 LYS D CA 1
ATOM 4250 C C . LYS D 2 157 ? -14.763 26.585 16.601 1.00 44.97 157 LYS D C 1
ATOM 4251 O O . LYS D 2 157 ? -14.514 25.527 17.190 1.00 41.87 157 LYS D O 1
ATOM 4257 N N . ASP D 2 158 ? -16.007 26.963 16.316 1.00 40.71 158 ASP D N 1
ATOM 4258 C CA . ASP D 2 158 ? -17.153 26.113 16.610 1.00 40.95 158 ASP D CA 1
ATOM 4259 C C . ASP D 2 158 ? -17.534 25.185 15.460 1.00 40.76 158 ASP D C 1
ATOM 4260 O O . ASP D 2 158 ? -18.479 24.403 15.604 1.00 37.00 158 ASP D O 1
ATOM 4265 N N . ALA D 2 159 ? -16.835 25.247 14.322 1.00 34.26 159 ALA D N 1
ATOM 4266 C CA . ALA D 2 159 ? -17.191 24.382 13.201 1.00 33.07 159 ALA D CA 1
ATOM 4267 C C . ALA D 2 159 ? -16.898 22.918 13.506 1.00 31.46 159 ALA D C 1
ATOM 4268 O O . ALA D 2 159 ? -17.667 22.030 13.124 1.00 28.71 159 ALA D O 1
ATOM 4270 N N . ALA D 2 160 ? -15.784 22.636 14.172 1.00 23.69 160 ALA D N 1
ATOM 4271 C CA . ALA D 2 160 ? -15.370 21.261 14.448 1.00 21.53 160 ALA D CA 1
ATOM 4272 C C . ALA D 2 160 ? -14.711 21.213 15.812 1.00 22.05 160 ALA D C 1
ATOM 4273 O O . ALA D 2 160 ? -13.488 21.100 15.920 1.00 17.79 160 ALA D O 1
ATOM 4275 N N . PRO D 2 161 ? -15.499 21.299 16.887 1.00 18.93 161 PRO D N 1
ATOM 4276 C CA . PRO D 2 161 ? -14.893 21.312 18.227 1.00 21.16 161 PRO D CA 1
ATOM 4277 C C . PRO D 2 161 ? -14.102 20.058 18.560 1.00 19.30 161 PRO D C 1
ATOM 4278 O O . PRO D 2 161 ? -13.098 20.165 19.263 1.00 18.59 161 PRO D O 1
ATOM 4282 N N . GLY D 2 162 ? -14.511 18.879 18.081 1.00 17.55 162 GLY D N 1
ATOM 4283 C CA . GLY D 2 162 ? -13.733 17.678 18.343 1.00 15.17 162 GLY D CA 1
ATOM 4284 C C . GLY D 2 162 ? -12.356 17.730 17.703 1.00 14.39 162 GLY D C 1
ATOM 4285 O O . GLY D 2 162 ? -11.338 17.458 18.354 1.00 16.25 162 GLY D O 1
ATOM 4286 N N . ILE D 2 163 ? -12.308 18.120 16.424 1.00 14.02 163 ILE D N 1
ATOM 4287 C CA . ILE D 2 163 ? -11.036 18.306 15.723 1.00 13.39 163 ILE D CA 1
ATOM 4288 C C . ILE D 2 163 ? -10.179 19.338 16.439 1.00 13.58 163 ILE D C 1
ATOM 4289 O O . ILE D 2 163 ? -8.974 19.147 16.606 1.00 13.17 163 ILE D O 1
ATOM 4294 N N . GLN D 2 164 ? -10.782 20.440 16.885 1.00 15.12 164 GLN D N 1
ATOM 4295 C CA . GLN D 2 164 ? -10.011 21.458 17.593 1.00 17.11 164 GLN D CA 1
ATOM 4296 C C . GLN D 2 164 ? -9.427 20.917 18.892 1.00 15.33 164 GLN D C 1
ATOM 4297 O O . GLN D 2 164 ? -8.261 21.194 19.218 1.00 16.49 164 GLN D O 1
ATOM 4303 N N . ARG D 2 165 ? -10.208 20.133 19.640 1.00 16.57 165 ARG D N 1
ATOM 4304 C CA . ARG D 2 165 ? -9.682 19.559 20.877 1.00 16.27 165 ARG D CA 1
ATOM 4305 C C . ARG D 2 165 ? -8.551 18.574 20.596 1.00 15.08 165 ARG D C 1
ATOM 4306 O O . ARG D 2 165 ? -7.525 18.577 21.287 1.00 17.17 165 ARG D O 1
ATOM 4314 N N . LEU D 2 166 ? -8.727 17.711 19.592 1.00 13.80 166 LEU D N 1
ATOM 4315 C CA . LEU D 2 166 ? -7.700 16.714 19.305 1.00 13.21 166 LEU D CA 1
ATOM 4316 C C . LEU D 2 166 ? -6.394 17.375 18.892 1.00 12.80 166 LEU D C 1
ATOM 4317 O O . LEU D 2 166 ? -5.309 16.900 19.244 1.00 13.29 166 LEU D O 1
ATOM 4322 N N . ALA D 2 167 ? -6.479 18.458 18.127 1.00 12.95 167 ALA D N 1
ATOM 4323 C CA . ALA D 2 167 ? -5.298 19.125 17.592 1.00 13.73 167 ALA D CA 1
ATOM 4324 C C . ALA D 2 167 ? -4.636 20.054 18.598 1.00 12.99 167 ALA D C 1
ATOM 4325 O O . ALA D 2 167 ? -3.436 20.337 18.467 1.00 15.87 167 ALA D O 1
ATOM 4327 N N . GLY D 2 168 ? -5.382 20.523 19.594 1.00 15.32 168 GLY D N 1
ATOM 4328 C CA . GLY D 2 168 ? -4.891 21.484 20.565 1.00 16.33 168 GLY D CA 1
ATOM 4329 C C . GLY D 2 168 ? -4.633 20.839 21.907 1.00 14.01 168 GLY D C 1
ATOM 4330 O O . GLY D 2 168 ? -3.597 20.182 22.088 1.00 13.67 168 GLY D O 1
ATOM 4331 N N . ALA D 2 169 ? -5.585 20.991 22.833 1.00 17.07 169 ALA D N 1
ATOM 4332 C CA . ALA D 2 169 ? -5.364 20.550 24.210 1.00 16.76 169 ALA D CA 1
ATOM 4333 C C . ALA D 2 169 ? -5.101 19.051 24.269 1.00 18.74 169 ALA D C 1
ATOM 4334 O O . ALA D 2 169 ? -4.205 18.595 24.990 1.00 19.49 169 ALA D O 1
ATOM 4336 N N . GLY D 2 170 ? -5.844 18.273 23.485 1.00 17.27 170 GLY D N 1
ATOM 4337 C CA . GLY D 2 170 ? -5.671 16.832 23.516 1.00 15.93 170 GLY D CA 1
ATOM 4338 C C . GLY D 2 170 ? -4.280 16.400 23.101 1.00 15.83 170 GLY D C 1
ATOM 4339 O O . GLY D 2 170 ? -3.658 15.554 23.752 1.00 17.07 170 GLY D O 1
ATOM 4340 N N . ALA D 2 171 ? -3.779 16.962 21.996 1.00 15.10 171 ALA D N 1
ATOM 4341 C CA . ALA D 2 171 ? -2.445 16.600 21.517 1.00 12.63 171 ALA D CA 1
ATOM 4342 C C . ALA D 2 171 ? -1.387 16.906 22.568 1.00 13.36 171 ALA D C 1
ATOM 4343 O O . ALA D 2 171 ? -0.399 16.176 22.703 1.00 12.67 171 ALA D O 1
ATOM 4345 N N . ALA D 2 172 ? -1.569 18.005 23.292 1.00 14.10 172 ALA D N 1
ATOM 4346 C CA . ALA D 2 172 ? -0.583 18.436 24.266 1.00 14.68 172 ALA D CA 1
ATOM 4347 C C . ALA D 2 172 ? -0.531 17.537 25.486 1.00 13.95 172 ALA D C 1
ATOM 4348 O O . ALA D 2 172 ? 0.424 17.634 26.262 1.00 13.96 172 ALA D O 1
ATOM 4350 N N . GLU D 2 173 ? -1.517 16.671 25.684 1.00 14.34 173 GLU D N 1
ATOM 4351 C CA . GLU D 2 173 ? -1.528 15.807 26.854 1.00 14.45 173 GLU D CA 1
ATOM 4352 C C . GLU D 2 173 ? -0.559 14.641 26.741 1.00 14.33 173 GLU D C 1
ATOM 4353 O O . GLU D 2 173 ? -0.180 14.073 27.770 1.00 15.59 173 GLU D O 1
ATOM 4359 N N . ALA D 2 174 ? -0.154 14.269 25.531 1.00 13.51 174 ALA D N 1
ATOM 4360 C CA . ALA D 2 174 ? 0.763 13.152 25.378 1.00 13.24 174 ALA D CA 1
ATOM 4361 C C . ALA D 2 174 ? 2.177 13.541 25.807 1.00 13.20 174 ALA D C 1
ATOM 4362 O O . ALA D 2 174 ? 2.607 14.677 25.594 1.00 13.09 174 ALA D O 1
ATOM 4364 N N . PRO D 2 175 ? 2.936 12.597 26.365 1.00 13.31 175 PRO D N 1
ATOM 4365 C CA . PRO D 2 175 ? 4.338 12.887 26.688 1.00 13.66 175 PRO D CA 1
ATOM 4366 C C . PRO D 2 175 ? 5.118 13.331 25.461 1.00 12.88 175 PRO D C 1
ATOM 4367 O O . PRO D 2 175 ? 4.904 12.849 24.344 1.00 12.89 175 PRO D O 1
ATOM 4371 N N . GLU D 2 176 ? 6.020 14.273 25.686 1.00 12.70 176 GLU D N 1
ATOM 4372 C CA . GLU D 2 176 ? 6.919 14.788 24.663 1.00 12.26 176 GLU D CA 1
ATOM 4373 C C . GLU D 2 176 ? 8.062 13.829 24.351 1.00 12.23 176 GLU D C 1
ATOM 4374 O O . GLU D 2 176 ? 8.593 13.849 23.230 1.00 14.20 176 GLU D O 1
ATOM 4380 N N . VAL D 2 177 ? 8.450 12.992 25.307 1.00 13.24 177 VAL D N 1
ATOM 4381 C CA . VAL D 2 177 ? 9.578 12.079 25.133 1.00 15.64 177 VAL D CA 1
ATOM 4382 C C . VAL D 2 177 ? 9.032 10.735 24.674 1.00 18.36 177 VAL D C 1
ATOM 4383 O O . VAL D 2 177 ? 8.284 10.068 25.397 1.00 17.35 177 VAL D O 1
ATOM 4387 N N . PHE D 2 178 ? 9.384 10.367 23.449 1.00 14.02 178 PHE D N 1
ATOM 4388 C CA . PHE D 2 178 ? 9.071 9.092 22.823 1.00 13.99 178 PHE D CA 1
ATOM 4389 C C . PHE D 2 178 ? 10.059 8.915 21.690 1.00 13.24 178 PHE D C 1
ATOM 4390 O O . PHE D 2 178 ? 10.648 9.898 21.234 1.00 12.32 178 PHE D O 1
ATOM 4398 N N . PRO D 2 179 ? 10.261 7.690 21.209 1.00 15.26 179 PRO D N 1
ATOM 4399 C CA . PRO D 2 179 ? 11.269 7.486 20.151 1.00 15.15 179 PRO D CA 1
ATOM 4400 C C . PRO D 2 179 ? 10.846 8.163 18.851 1.00 10.52 179 PRO D C 1
ATOM 4401 O O . PRO D 2 179 ? 9.778 7.873 18.306 1.00 11.97 179 PRO D O 1
ATOM 4405 N N . ARG D 2 180 ? 11.674 9.091 18.372 1.00 10.75 180 ARG D N 1
ATOM 4406 C CA . ARG D 2 180 ? 11.515 9.608 17.021 1.00 10.52 180 ARG D CA 1
ATOM 4407 C C . ARG D 2 180 ? 12.089 8.588 16.053 1.00 9.77 180 ARG D C 1
ATOM 4408 O O . ARG D 2 180 ? 13.004 7.834 16.394 1.00 10.31 180 ARG D O 1
ATOM 4416 N N . THR D 2 181 ? 11.520 8.542 14.846 1.00 9.70 181 THR D N 1
ATOM 4417 C CA . THR D 2 181 ? 11.854 7.503 13.877 1.00 9.87 181 THR D CA 1
ATOM 4418 C C . THR D 2 181 ? 12.080 8.123 12.506 1.00 8.72 181 THR D C 1
ATOM 4419 O O . THR D 2 181 ? 11.719 9.269 12.253 1.00 8.61 181 THR D O 1
ATOM 4423 N N . VAL D 2 182 ? 12.687 7.335 11.612 1.00 8.62 182 VAL D N 1
ATOM 4424 C CA . VAL D 2 182 ? 12.575 7.658 10.194 1.00 8.31 182 VAL D CA 1
ATOM 4425 C C . VAL D 2 182 ? 11.094 7.774 9.849 1.00 8.09 182 VAL D C 1
ATOM 4426 O O . VAL D 2 182 ? 10.270 6.965 10.296 1.00 8.13 182 VAL D O 1
ATOM 4430 N N . VAL D 2 183 ? 10.750 8.808 9.082 1.00 7.91 183 VAL D N 1
ATOM 4431 C CA . VAL D 2 183 ? 9.390 8.976 8.569 1.00 7.72 183 VAL D CA 1
ATOM 4432 C C . VAL D 2 183 ? 9.482 9.233 7.076 1.00 7.74 183 VAL D C 1
ATOM 4433 O O . VAL D 2 183 ? 10.442 9.831 6.583 1.00 7.51 183 VAL D O 1
ATOM 4437 N N . HIS D 2 184 ? 8.472 8.769 6.359 1.00 7.29 184 HIS D N 1
ATOM 4438 C CA . HIS D 2 184 ? 8.385 9.072 4.938 1.00 7.10 184 HIS D CA 1
ATOM 4439 C C . HIS D 2 184 ? 8.058 10.544 4.717 1.00 7.13 184 HIS D C 1
ATOM 4440 O O . HIS D 2 184 ? 8.604 11.185 3.814 1.00 7.69 184 HIS D O 1
ATOM 4447 N N . GLY D 2 185 ? 7.129 11.099 5.506 1.00 7.23 185 GLY D N 1
ATOM 4448 C CA . GLY D 2 185 ? 6.859 12.505 5.480 1.00 7.63 185 GLY D CA 1
ATOM 4449 C C . GLY D 2 185 ? 5.738 12.952 4.564 1.00 7.27 185 GLY D C 1
ATOM 4450 O O . GLY D 2 185 ? 5.266 14.082 4.712 1.00 9.13 185 GLY D O 1
ATOM 4451 N N . ARG D 2 186 ? 5.360 12.156 3.570 1.00 7.28 186 ARG D N 1
ATOM 4452 C CA . ARG D 2 186 ? 4.289 12.568 2.661 1.00 9.87 186 ARG D CA 1
ATOM 4453 C C . ARG D 2 186 ? 3.511 11.360 2.147 1.00 9.73 186 ARG D C 1
ATOM 4454 O O . ARG D 2 186 ? 3.293 11.203 0.941 1.00 8.41 186 ARG D O 1
ATOM 4462 N N . LEU D 2 187 ? 3.131 10.446 3.040 1.00 8.97 187 LEU D N 1
ATOM 4463 C CA . LEU D 2 187 ? 2.565 9.164 2.628 1.00 10.28 187 LEU D CA 1
ATOM 4464 C C . LEU D 2 187 ? 1.063 9.325 2.408 1.00 9.72 187 LEU D C 1
ATOM 4465 O O . LEU D 2 187 ? 0.233 8.801 3.148 1.00 14.84 187 LEU D O 1
ATOM 4470 N N . SER D 2 188 ? 0.734 10.127 1.409 1.00 8.42 188 SER D N 1
ATOM 4471 C CA . SER D 2 188 ? -0.647 10.209 0.954 1.00 11.51 188 SER D CA 1
ATOM 4472 C C . SER D 2 188 ? -0.933 9.040 0.016 1.00 9.31 188 SER D C 1
ATOM 4473 O O . SER D 2 188 ? -0.028 8.394 -0.518 1.00 9.85 188 SER D O 1
ATOM 4476 N N . THR D 2 189 ? -2.221 8.747 -0.157 1.00 8.87 189 THR D N 1
ATOM 4477 C CA . THR D 2 189 ? -2.585 7.692 -1.104 1.00 7.74 189 THR D CA 1
ATOM 4478 C C . THR D 2 189 ? -2.180 8.024 -2.529 1.00 8.59 189 THR D C 1
ATOM 4479 O O . THR D 2 189 ? -2.012 7.101 -3.334 1.00 8.60 189 THR D O 1
ATOM 4483 N N . ALA D 2 190 ? -2.008 9.312 -2.867 1.00 8.39 190 ALA D N 1
ATOM 4484 C CA . ALA D 2 190 ? -1.505 9.665 -4.190 1.00 8.34 190 ALA D CA 1
ATOM 4485 C C . ALA D 2 190 ? -0.026 9.340 -4.364 1.00 9.19 190 ALA D C 1
ATOM 4486 O O . ALA D 2 190 ? 0.484 9.403 -5.491 1.00 10.83 190 ALA D O 1
ATOM 4488 N N . SER D 2 191 ? 0.667 8.987 -3.291 1.00 9.27 191 SER D N 1
ATOM 4489 C CA . SER D 2 191 ? 2.061 8.599 -3.373 1.00 8.10 191 SER D CA 1
ATOM 4490 C C . SER D 2 191 ? 2.246 7.097 -3.300 1.00 7.61 191 SER D C 1
ATOM 4491 O O . SER D 2 191 ? 3.366 6.623 -3.125 1.00 9.12 191 SER D O 1
ATOM 4494 N N . CYS D 2 192 ? 1.184 6.319 -3.488 1.00 6.58 192 CYS D N 1
ATOM 4495 C CA A CYS D 2 192 ? 1.257 4.868 -3.392 0.64 7.54 192 CYS D CA 1
ATOM 4496 C CA B CYS D 2 192 ? 1.279 4.869 -3.409 0.36 7.57 192 CYS D CA 1
ATOM 4497 C C . CYS D 2 192 ? 0.765 4.248 -4.694 1.00 7.23 192 CYS D C 1
ATOM 4498 O O . CYS D 2 192 ? -0.356 4.542 -5.131 1.00 8.86 192 CYS D O 1
ATOM 4503 N N . VAL D 2 193 ? 1.603 3.409 -5.298 1.00 6.85 193 VAL D N 1
ATOM 4504 C CA . VAL D 2 193 ? 1.184 2.580 -6.429 1.00 7.86 193 VAL D CA 1
ATOM 4505 C C . VAL D 2 193 ? 0.481 1.346 -5.868 1.00 9.49 193 VAL D C 1
ATOM 4506 O O . VAL D 2 193 ? 1.040 0.671 -4.995 1.00 10.51 193 VAL D O 1
ATOM 4510 N N . PRO D 2 194 ? -0.747 1.050 -6.299 1.00 8.62 194 PRO D N 1
ATOM 4511 C CA . PRO D 2 194 ? -1.506 -0.022 -5.653 1.00 8.81 194 PRO D CA 1
ATOM 4512 C C . PRO D 2 194 ? -0.848 -1.377 -5.839 1.00 8.70 194 PRO D C 1
ATOM 4513 O O . PRO D 2 194 ? -0.073 -1.603 -6.774 1.00 10.50 194 PRO D O 1
ATOM 4517 N N . GLY D 2 195 ? -1.142 -2.284 -4.910 1.00 9.60 195 GLY D N 1
ATOM 4518 C CA . GLY D 2 195 ? -0.709 -3.643 -5.034 1.00 12.72 195 GLY D CA 1
ATOM 4519 C C . GLY D 2 195 ? -1.418 -4.362 -6.182 1.00 10.59 195 GLY D C 1
ATOM 4520 O O . GLY D 2 195 ? -2.279 -3.801 -6.863 1.00 13.43 195 GLY D O 1
ATOM 4521 N N . PRO D 2 196 ? -1.028 -5.611 -6.415 1.00 11.76 196 PRO D N 1
ATOM 4522 C CA . PRO D 2 196 ? -0.023 -6.380 -5.684 1.00 13.99 196 PRO D CA 1
ATOM 4523 C C . PRO D 2 196 ? 1.367 -5.811 -5.918 1.00 12.72 196 PRO D C 1
ATOM 4524 O O . PRO D 2 196 ? 1.613 -5.089 -6.895 1.00 15.15 196 PRO D O 1
ATOM 4528 N N . ALA D 2 197 ? 2.265 -6.092 -4.986 1.00 12.93 197 ALA D N 1
ATOM 4529 C CA . ALA D 2 197 ? 3.587 -5.478 -4.951 1.00 12.19 197 ALA D CA 1
ATOM 4530 C C . ALA D 2 197 ? 3.467 -3.951 -5.022 1.00 10.23 197 ALA D C 1
ATOM 4531 O O . ALA D 2 197 ? 3.954 -3.325 -5.968 1.00 11.35 197 ALA D O 1
ATOM 4533 N N . PRO D 2 198 ? 2.827 -3.330 -4.028 1.00 9.12 198 PRO D N 1
ATOM 4534 C CA . PRO D 2 198 ? 2.657 -1.876 -4.037 1.00 8.14 198 PRO D CA 1
ATOM 4535 C C . PRO D 2 198 ? 4.002 -1.182 -3.878 1.00 7.28 198 PRO D C 1
ATOM 4536 O O . PRO D 2 198 ? 4.987 -1.756 -3.398 1.00 11.07 198 PRO D O 1
ATOM 4540 N N . ARG D 2 199 ? 4.039 0.066 -4.330 1.00 7.62 199 ARG D N 1
ATOM 4541 C CA . ARG D 2 199 ? 5.261 0.861 -4.274 1.00 8.68 199 ARG D CA 1
ATOM 4542 C C . ARG D 2 199 ? 4.948 2.225 -3.684 1.00 9.30 199 ARG D C 1
ATOM 4543 O O . ARG D 2 199 ? 3.846 2.758 -3.845 1.00 10.16 199 ARG D O 1
ATOM 4551 N N . VAL D 2 200 ? 5.937 2.794 -2.998 1.00 8.62 200 VAL D N 1
ATOM 4552 C CA . VAL D 2 200 ? 5.778 4.066 -2.307 1.00 7.95 200 VAL D CA 1
ATOM 4553 C C . VAL D 2 200 ? 6.703 5.076 -2.975 1.00 6.10 200 VAL D C 1
ATOM 4554 O O . VAL D 2 200 ? 7.916 4.846 -3.042 1.00 7.57 200 VAL D O 1
ATOM 4558 N N . LEU D 2 201 ? 6.127 6.172 -3.473 1.00 6.06 201 LEU D N 1
ATOM 4559 C CA . LEU D 2 201 ? 6.780 7.246 -4.227 1.00 6.54 201 LEU D CA 1
ATOM 4560 C C . LEU D 2 201 ? 7.129 8.392 -3.282 1.00 7.31 201 LEU D C 1
ATOM 4561 O O . LEU D 2 201 ? 7.015 8.262 -2.079 1.00 8.50 201 LEU D O 1
ATOM 4566 N N . GLY D 2 202 ? 7.562 9.531 -3.825 1.00 11.15 202 GLY D N 1
ATOM 4567 C CA . GLY D 2 202 ? 7.971 10.667 -3.006 1.00 8.33 202 GLY D CA 1
ATOM 4568 C C . GLY D 2 202 ? 9.407 10.553 -2.526 1.00 8.15 202 GLY D C 1
ATOM 4569 O O . GLY D 2 202 ? 10.339 10.427 -3.321 1.00 8.75 202 GLY D O 1
ATOM 4570 N N . TRP D 2 203 ? 9.556 10.593 -1.196 1.00 6.80 203 TRP D N 1
ATOM 4571 C CA . TRP D 2 203 ? 10.768 10.470 -0.396 1.00 6.96 203 TRP D CA 1
ATOM 4572 C C . TRP D 2 203 ? 11.573 11.742 -0.158 1.00 7.20 203 TRP D C 1
ATOM 4573 O O . TRP D 2 203 ? 12.340 11.762 0.801 1.00 7.34 203 TRP D O 1
ATOM 4584 N N . ARG D 2 204 ? 11.349 12.828 -0.889 1.00 7.28 204 ARG D N 1
ATOM 4585 C CA . ARG D 2 204 ? 12.169 14.005 -0.595 1.00 7.57 204 ARG D CA 1
ATOM 4586 C C . ARG D 2 204 ? 11.732 14.734 0.669 1.00 7.65 204 ARG D C 1
ATOM 4587 O O . ARG D 2 204 ? 12.468 15.607 1.152 1.00 7.90 204 ARG D O 1
ATOM 4595 N N . GLU D 2 205 ? 10.571 14.387 1.222 1.00 7.48 205 GLU D N 1
ATOM 4596 C CA . GLU D 2 205 ? 10.116 14.947 2.485 1.00 7.59 205 GLU D CA 1
ATOM 4597 C C . GLU D 2 205 ? 10.492 14.070 3.665 1.00 7.87 205 GLU D C 1
ATOM 4598 O O . GLU D 2 205 ? 10.127 14.399 4.805 1.00 7.68 205 GLU D O 1
ATOM 4604 N N . ALA D 2 206 ? 11.213 12.981 3.425 1.00 7.49 206 ALA D N 1
ATOM 4605 C CA . ALA D 2 206 ? 11.521 12.037 4.483 1.00 7.51 206 ALA D CA 1
ATOM 4606 C C . ALA D 2 206 ? 12.478 12.677 5.476 1.00 7.78 206 ALA D C 1
ATOM 4607 O O . ALA D 2 206 ? 13.188 13.639 5.168 1.00 7.93 206 ALA D O 1
ATOM 4609 N N . GLY D 2 207 ? 12.495 12.124 6.677 1.00 7.86 207 GLY D N 1
ATOM 4610 C CA . GLY D 2 207 ? 13.299 12.717 7.733 1.00 8.13 207 GLY D CA 1
ATOM 4611 C C . GLY D 2 207 ? 13.141 11.927 9.007 1.00 8.23 207 GLY D C 1
ATOM 4612 O O . GLY D 2 207 ? 12.809 10.740 8.975 1.00 8.14 207 GLY D O 1
ATOM 4613 N N . ILE D 2 208 ? 13.337 12.592 10.147 1.00 8.47 208 ILE D N 1
ATOM 4614 C CA . ILE D 2 208 ? 13.210 11.987 11.475 1.00 9.31 208 ILE D CA 1
ATOM 4615 C C . ILE D 2 208 ? 12.147 12.764 12.237 1.00 8.72 208 ILE D C 1
ATOM 4616 O O . ILE D 2 208 ? 12.243 13.992 12.375 1.00 11.32 208 ILE D O 1
ATOM 4621 N N . ALA D 2 209 ? 11.098 12.064 12.667 1.00 8.70 209 ALA D N 1
ATOM 4622 C CA . ALA D 2 209 ? 9.961 12.726 13.305 1.00 8.81 209 ALA D CA 1
ATOM 4623 C C . ALA D 2 209 ? 9.143 11.694 14.076 1.00 8.90 209 ALA D C 1
ATOM 4624 O O . ALA D 2 209 ? 9.646 10.626 14.437 1.00 9.19 209 ALA D O 1
ATOM 4626 N N . ASP D 2 210 ? 7.896 12.033 14.371 1.00 8.97 210 ASP D N 1
ATOM 4627 C CA . ASP D 2 210 ? 7.005 11.120 15.081 1.00 9.12 210 ASP D CA 1
ATOM 4628 C C . ASP D 2 210 ? 6.444 10.080 14.112 1.00 8.86 210 ASP D C 1
ATOM 4629 O O . ASP D 2 210 ? 5.782 10.453 13.138 1.00 8.63 210 ASP D O 1
ATOM 4634 N N . PRO D 2 211 ? 6.634 8.780 14.362 1.00 8.92 211 PRO D N 1
ATOM 4635 C CA . PRO D 2 211 ? 6.042 7.775 13.460 1.00 8.70 211 PRO D CA 1
ATOM 4636 C C . PRO D 2 211 ? 4.542 7.923 13.336 1.00 8.75 211 PRO D C 1
ATOM 4637 O O . PRO D 2 211 ? 3.979 7.624 12.281 1.00 8.44 211 PRO D O 1
ATOM 4641 N N . MET D 2 212 ? 3.872 8.400 14.381 1.00 9.01 212 MET D N 1
ATOM 4642 C CA . MET D 2 212 ? 2.436 8.565 14.252 1.00 9.06 212 MET D CA 1
ATOM 4643 C C . MET D 2 212 ? 2.031 9.641 13.234 1.00 9.98 212 MET D C 1
ATOM 4644 O O . MET D 2 212 ? 0.899 9.593 12.714 1.00 8.97 212 MET D O 1
ATOM 4649 N N . ALA D 2 213 ? 2.909 10.589 12.942 1.00 9.00 213 ALA D N 1
ATOM 4650 C CA . ALA D 2 213 ? 2.602 11.554 11.908 1.00 9.59 213 ALA D CA 1
ATOM 4651 C C . ALA D 2 213 ? 2.478 10.893 10.540 1.00 11.61 213 ALA D C 1
ATOM 4652 O O . ALA D 2 213 ? 1.677 11.343 9.716 1.00 8.21 213 ALA D O 1
ATOM 4654 N N . ASP D 2 214 ? 3.269 9.848 10.258 1.00 9.46 214 ASP D N 1
ATOM 4655 C CA . ASP D 2 214 ? 3.153 9.163 8.970 1.00 11.02 214 ASP D CA 1
ATOM 4656 C C . ASP D 2 214 ? 1.793 8.492 8.839 1.00 9.44 214 ASP D C 1
ATOM 4657 O O . ASP D 2 214 ? 1.144 8.570 7.787 1.00 11.22 214 ASP D O 1
ATOM 4662 N N . LEU D 2 215 ? 1.366 7.774 9.888 1.00 8.00 215 LEU D N 1
ATOM 4663 C CA . LEU D 2 215 ? 0.065 7.119 9.846 1.00 8.08 215 LEU D CA 1
ATOM 4664 C C . LEU D 2 215 ? -1.048 8.147 9.720 1.00 8.18 215 LEU D C 1
ATOM 4665 O O . LEU D 2 215 ? -1.999 7.952 8.960 1.00 8.56 215 LEU D O 1
ATOM 4670 N N . ALA D 2 216 ? -0.954 9.249 10.462 1.00 9.02 216 ALA D N 1
ATOM 4671 C CA . ALA D 2 216 ? -1.978 10.275 10.377 1.00 8.56 216 ALA D CA 1
ATOM 4672 C C . ALA D 2 216 ? -2.081 10.843 8.974 1.00 10.48 216 ALA D C 1
ATOM 4673 O O . ALA D 2 216 ? -3.185 11.096 8.489 1.00 9.76 216 ALA D O 1
ATOM 4675 N N . PHE D 2 217 ? -0.941 11.058 8.309 1.00 8.32 217 PHE D N 1
ATOM 4676 C CA . PHE D 2 217 ? -0.971 11.657 6.978 1.00 7.82 217 PHE D CA 1
ATOM 4677 C C . PHE D 2 217 ? -1.700 10.746 5.994 1.00 11.14 217 PHE D C 1
ATOM 4678 O O . PHE D 2 217 ? -2.468 11.217 5.146 1.00 12.06 217 PHE D O 1
ATOM 4686 N N . LEU D 2 218 ? -1.482 9.433 6.112 1.00 8.38 218 LEU D N 1
ATOM 4687 C CA . LEU D 2 218 ? -2.183 8.472 5.262 1.00 10.29 218 LEU D CA 1
ATOM 4688 C C . LEU D 2 218 ? -3.677 8.459 5.566 1.00 12.33 218 LEU D C 1
ATOM 4689 O O . LEU D 2 218 ? -4.512 8.447 4.650 1.00 13.15 218 LEU D O 1
ATOM 4694 N N . LEU D 2 219 ? -4.040 8.498 6.841 1.00 9.22 219 LEU D N 1
ATOM 4695 C CA . LEU D 2 219 ? -5.444 8.435 7.226 1.00 8.57 219 LEU D CA 1
ATOM 4696 C C . LEU D 2 219 ? -6.201 9.685 6.812 1.00 12.79 219 LEU D C 1
ATOM 4697 O O . LEU D 2 219 ? -7.429 9.626 6.648 1.00 10.93 219 LEU D O 1
ATOM 4702 N N . ARG D 2 220 ? -5.514 10.811 6.608 1.00 11.44 220 ARG D N 1
ATOM 4703 C CA A ARG D 2 220 ? -6.230 12.028 6.242 0.56 13.11 220 ARG D CA 1
ATOM 4704 C CA B ARG D 2 220 ? -6.219 12.033 6.240 0.14 13.11 220 ARG D CA 1
ATOM 4705 C CA C ARG D 2 220 ? -6.213 12.037 6.242 0.30 13.11 220 ARG D CA 1
ATOM 4706 C C . ARG D 2 220 ? -6.978 11.864 4.932 1.00 11.36 220 ARG D C 1
ATOM 4707 O O . ARG D 2 220 ? -8.089 12.382 4.785 1.00 9.52 220 ARG D O 1
ATOM 4729 N N . ASP D 2 221 ? -6.388 11.154 3.963 1.00 9.18 221 ASP D N 1
ATOM 4730 C CA . ASP D 2 221 ? -7.114 10.915 2.711 1.00 8.55 221 ASP D CA 1
ATOM 4731 C C . ASP D 2 221 ? -8.394 10.128 2.938 1.00 8.08 221 ASP D C 1
ATOM 4732 O O . ASP D 2 221 ? -9.366 10.305 2.206 1.00 10.12 221 ASP D O 1
ATOM 4737 N N . LEU D 2 222 ? -8.379 9.196 3.889 1.00 9.50 222 LEU D N 1
ATOM 4738 C CA . LEU D 2 222 ? -9.581 8.427 4.171 1.00 9.35 222 LEU D CA 1
ATOM 4739 C C . LEU D 2 222 ? -10.659 9.321 4.770 1.00 9.80 222 LEU D C 1
ATOM 4740 O O . LEU D 2 222 ? -11.840 9.189 4.429 1.00 9.20 222 LEU D O 1
ATOM 4745 N N . VAL D 2 223 ? -10.290 10.235 5.675 1.00 9.08 223 VAL D N 1
ATOM 4746 C CA . VAL D 2 223 ? -11.269 11.190 6.205 1.00 9.59 223 VAL D CA 1
ATOM 4747 C C . VAL D 2 223 ? -11.792 12.081 5.089 1.00 9.80 223 VAL D C 1
ATOM 4748 O O . VAL D 2 223 ? -13.006 12.304 4.962 1.00 10.09 223 VAL D O 1
ATOM 4752 N N . GLN D 2 224 ? -10.879 12.609 4.267 1.00 10.42 224 GLN D N 1
ATOM 4753 C CA . GLN D 2 224 ? -11.278 13.553 3.228 1.00 10.10 224 GLN D CA 1
ATOM 4754 C C . GLN D 2 224 ? -12.201 12.884 2.220 1.00 9.52 224 GLN D C 1
ATOM 4755 O O . GLN D 2 224 ? -13.231 13.451 1.840 1.00 11.12 224 GLN D O 1
ATOM 4761 N N . SER D 2 225 ? -11.872 11.668 1.803 1.00 9.39 225 SER D N 1
ATOM 4762 C CA A SER D 2 225 ? -12.734 10.990 0.846 0.70 8.91 225 SER D CA 1
ATOM 4763 C CA B SER D 2 225 ? -12.726 10.982 0.844 0.30 8.90 225 SER D CA 1
ATOM 4764 C C . SER D 2 225 ? -14.052 10.586 1.474 1.00 9.74 225 SER D C 1
ATOM 4765 O O . SER D 2 225 ? -15.101 10.668 0.822 1.00 10.11 225 SER D O 1
ATOM 4770 N N . ALA D 2 226 ? -14.032 10.134 2.732 1.00 9.49 226 ALA D N 1
ATOM 4771 C CA . ALA D 2 226 ? -15.298 9.807 3.384 1.00 9.97 226 ALA D CA 1
ATOM 4772 C C . ALA D 2 226 ? -16.205 11.022 3.424 1.00 10.48 226 ALA D C 1
ATOM 4773 O O . ALA D 2 226 ? -17.413 10.924 3.143 1.00 14.28 226 ALA D O 1
ATOM 4775 N N . ALA D 2 227 ? -15.651 12.184 3.758 1.00 10.71 227 ALA D N 1
ATOM 4776 C CA . ALA D 2 227 ? -16.468 13.391 3.827 1.00 11.12 227 ALA D CA 1
ATOM 4777 C C . ALA D 2 227 ? -16.900 13.877 2.446 1.00 12.65 227 ALA D C 1
ATOM 4778 O O . ALA D 2 227 ? -18.004 14.420 2.292 1.00 14.50 227 ALA D O 1
ATOM 4780 N N . ALA D 2 228 ? -16.036 13.733 1.443 1.00 12.68 228 ALA D N 1
ATOM 4781 C CA . ALA D 2 228 ? -16.327 14.296 0.131 1.00 10.99 228 ALA D CA 1
ATOM 4782 C C . ALA D 2 228 ? -17.187 13.375 -0.715 1.00 12.86 228 ALA D C 1
ATOM 4783 O O . ALA D 2 228 ? -18.029 13.859 -1.487 1.00 15.89 228 ALA D O 1
ATOM 4785 N N . MET D 2 229 ? -16.977 12.055 -0.619 1.00 12.54 229 MET D N 1
ATOM 4786 C CA A MET D 2 229 ? -17.696 11.123 -1.476 0.72 16.70 229 MET D CA 1
ATOM 4787 C CA B MET D 2 229 ? -17.663 11.093 -1.474 0.28 16.66 229 MET D CA 1
ATOM 4788 C C . MET D 2 229 ? -18.680 10.218 -0.759 1.00 13.11 229 MET D C 1
ATOM 4789 O O . MET D 2 229 ? -19.538 9.635 -1.434 1.00 13.46 229 MET D O 1
ATOM 4798 N N . GLY D 2 230 ? -18.570 10.055 0.557 1.00 12.43 230 GLY D N 1
ATOM 4799 C CA . GLY D 2 230 ? -19.633 9.383 1.304 1.00 11.76 230 GLY D CA 1
ATOM 4800 C C . GLY D 2 230 ? -19.481 7.890 1.558 1.00 12.34 230 GLY D C 1
ATOM 4801 O O . GLY D 2 230 ? -20.365 7.308 2.204 1.00 13.32 230 GLY D O 1
ATOM 4802 N N . ALA D 2 231 ? -18.397 7.247 1.124 1.00 12.79 231 ALA D N 1
ATOM 4803 C CA . ALA D 2 231 ? -18.261 5.802 1.346 1.00 12.40 231 ALA D CA 1
ATOM 4804 C C . ALA D 2 231 ? -17.630 5.556 2.720 1.00 11.19 231 ALA D C 1
ATOM 4805 O O . ALA D 2 231 ? -16.517 5.046 2.865 1.00 12.19 231 ALA D O 1
ATOM 4807 N N . GLN D 2 232 ? -18.398 5.919 3.739 1.00 11.83 232 GLN D N 1
ATOM 4808 C CA . GLN D 2 232 ? -17.904 5.936 5.112 1.00 11.42 232 GLN D CA 1
ATOM 4809 C C . GLN D 2 232 ? -17.384 4.573 5.553 1.00 14.59 232 GLN D C 1
ATOM 4810 O O . GLN D 2 232 ? -16.254 4.457 6.064 1.00 12.73 232 GLN D O 1
ATOM 4816 N N . GLN D 2 233 ? -18.185 3.523 5.357 1.00 14.36 233 GLN D N 1
ATOM 4817 C CA . GLN D 2 233 ? -17.802 2.209 5.856 1.00 16.52 233 GLN D CA 1
ATOM 4818 C C . GLN D 2 233 ? -16.576 1.691 5.125 1.00 17.24 233 GLN D C 1
ATOM 4819 O O . GLN D 2 233 ? -15.710 1.054 5.731 1.00 13.72 233 GLN D O 1
ATOM 4825 N N . LEU D 2 234 ? -16.482 1.982 3.829 1.00 13.30 234 LEU D N 1
ATOM 4826 C CA . LEU D 2 234 ? -15.328 1.566 3.045 1.00 12.65 234 LEU D CA 1
ATOM 4827 C C . LEU D 2 234 ? -14.056 2.248 3.536 1.00 12.70 234 LEU D C 1
ATOM 4828 O O . LEU D 2 234 ? -13.013 1.603 3.709 1.00 12.04 234 LEU D O 1
ATOM 4833 N N . GLN D 2 235 ? -14.117 3.559 3.772 1.00 10.39 235 GLN D N 1
ATOM 4834 C CA . GLN D 2 235 ? -12.918 4.230 4.270 1.00 11.01 235 GLN D CA 1
ATOM 4835 C C . GLN D 2 235 ? -12.560 3.751 5.671 1.00 11.11 235 GLN D C 1
ATOM 4836 O O . GLN D 2 235 ? -11.377 3.620 6.002 1.00 9.75 235 GLN D O 1
ATOM 4842 N N . GLU D 2 236 ? -13.564 3.468 6.498 1.00 11.72 236 GLU D N 1
ATOM 4843 C CA . GLU D 2 236 ? -13.304 2.929 7.821 1.00 11.43 236 GLU D CA 1
ATOM 4844 C C . GLU D 2 236 ? -12.598 1.576 7.737 1.00 12.87 236 GLU D C 1
ATOM 4845 O O . GLU D 2 236 ? -11.651 1.316 8.494 1.0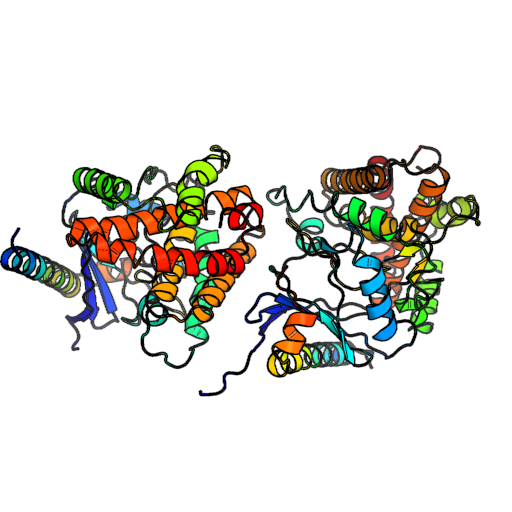0 12.40 236 GLU D O 1
ATOM 4851 N N . GLN D 2 237 ? -13.013 0.716 6.802 1.00 13.63 237 GLN D N 1
ATOM 4852 C CA . GLN D 2 237 ? -12.353 -0.579 6.657 1.00 12.71 237 GLN D CA 1
ATOM 4853 C C . GLN D 2 237 ? -10.896 -0.404 6.232 1.00 11.39 237 GLN D C 1
ATOM 4854 O O . GLN D 2 237 ? -10.015 -1.148 6.681 1.00 12.90 237 GLN D O 1
ATOM 4860 N N . ARG D 2 238 ? -10.626 0.559 5.343 1.00 9.39 238 ARG D N 1
ATOM 4861 C CA . ARG D 2 238 ? -9.254 0.816 4.925 1.00 9.37 238 ARG D CA 1
ATOM 4862 C C . ARG D 2 238 ? -8.415 1.287 6.100 1.00 9.76 238 ARG D C 1
ATOM 4863 O O . ARG D 2 238 ? -7.242 0.907 6.225 1.00 9.98 238 ARG D O 1
ATOM 4871 N N . ALA D 2 239 ? -8.997 2.118 6.969 1.00 9.71 239 ALA D N 1
ATOM 4872 C CA . ALA D 2 239 ? -8.280 2.540 8.170 1.00 8.94 239 ALA D CA 1
ATOM 4873 C C . ALA D 2 239 ? -7.971 1.349 9.067 1.00 9.21 239 ALA D C 1
ATOM 4874 O O . ALA D 2 239 ? -6.857 1.220 9.592 1.00 9.63 239 ALA D O 1
ATOM 4876 N N . ARG D 2 240 ? -8.941 0.459 9.246 1.00 12.03 240 ARG D N 1
ATOM 4877 C CA . ARG D 2 240 ? -8.737 -0.726 10.073 1.00 11.73 240 ARG D CA 1
ATOM 4878 C C . ARG D 2 240 ? -7.617 -1.595 9.500 1.00 12.78 240 ARG D C 1
ATOM 4879 O O . ARG D 2 240 ? -6.738 -2.053 10.238 1.00 12.53 240 ARG D O 1
ATOM 4887 N N . LEU D 2 241 ? -7.623 -1.823 8.179 1.00 10.42 241 LEU D N 1
ATOM 4888 C CA . LEU D 2 241 ? -6.557 -2.615 7.568 1.00 9.94 241 LEU D CA 1
ATOM 4889 C C . LEU D 2 241 ? -5.189 -1.997 7.809 1.00 11.92 241 LEU D C 1
ATOM 4890 O O . LEU D 2 241 ? -4.210 -2.715 8.043 1.00 12.32 241 LEU D O 1
ATOM 4895 N N . THR D 2 242 ? -5.091 -0.672 7.703 1.00 9.84 242 THR D N 1
ATOM 4896 C CA . THR D 2 242 ? -3.813 -0.004 7.948 1.00 8.82 242 THR D CA 1
ATOM 4897 C C . THR D 2 242 ? -3.300 -0.291 9.355 1.00 9.92 242 THR D C 1
ATOM 4898 O O . THR D 2 242 ? -2.125 -0.642 9.545 1.00 9.62 242 THR D O 1
ATOM 4902 N N . ALA D 2 243 ? -4.169 -0.142 10.354 1.00 9.11 243 ALA D N 1
ATOM 4903 C CA . ALA D 2 243 ? -3.784 -0.420 11.734 1.00 9.54 243 ALA D CA 1
ATOM 4904 C C . ALA D 2 243 ? -3.396 -1.879 11.921 1.00 12.36 243 ALA D C 1
ATOM 4905 O O . ALA D 2 243 ? -2.373 -2.175 12.557 1.00 13.28 243 ALA D O 1
ATOM 4907 N N . GLU D 2 244 ? -4.156 -2.805 11.325 1.00 13.36 244 GLU D N 1
ATOM 4908 C CA . GLU D 2 244 ? -3.816 -4.225 11.435 1.00 14.43 244 GLU D CA 1
ATOM 4909 C C . GLU D 2 244 ? -2.411 -4.490 10.914 1.00 13.33 244 GLU D C 1
ATOM 4910 O O . GLU D 2 244 ? -1.619 -5.186 11.563 1.00 13.17 244 GLU D O 1
ATOM 4916 N N . GLY D 2 245 ? -2.091 -3.947 9.739 1.00 11.32 245 GLY D N 1
ATOM 4917 C CA . GLY D 2 245 ? -0.782 -4.191 9.155 1.00 10.68 245 GLY D CA 1
ATOM 4918 C C . GLY D 2 245 ? 0.331 -3.577 9.977 1.00 11.53 245 GLY D C 1
ATOM 4919 O O . GLY D 2 245 ? 1.391 -4.183 10.141 1.00 11.12 245 GLY D O 1
ATOM 4920 N N . TYR D 2 246 ? 0.108 -2.370 10.509 1.00 10.42 246 TYR D N 1
ATOM 4921 C CA . TYR D 2 246 ? 1.148 -1.705 11.292 1.00 9.95 246 TYR D CA 1
ATOM 4922 C C . TYR D 2 246 ? 1.421 -2.456 12.590 1.00 10.92 246 TYR D C 1
ATOM 4923 O O . TYR D 2 246 ? 2.580 -2.723 12.939 1.00 10.01 246 TYR D O 1
ATOM 4932 N N . GLU D 2 247 ? 0.358 -2.825 13.304 1.00 11.08 247 GLU D N 1
ATOM 4933 C CA . GLU D 2 247 ? 0.516 -3.508 14.579 1.00 13.90 247 GLU D CA 1
ATOM 4934 C C . GLU D 2 247 ? 1.063 -4.921 14.397 1.00 14.06 247 GLU D C 1
ATOM 4935 O O . GLU D 2 247 ? 1.874 -5.382 15.214 1.00 16.66 247 GLU D O 1
ATOM 4941 N N . ALA D 2 248 ? 0.645 -5.619 13.333 1.00 16.44 248 ALA D N 1
ATOM 4942 C CA . ALA D 2 248 ? 1.152 -6.966 13.092 1.00 16.72 248 ALA D CA 1
ATOM 4943 C C . ALA D 2 248 ? 2.643 -6.944 12.784 1.00 16.98 248 ALA D C 1
ATOM 4944 O O . ALA D 2 248 ? 3.405 -7.770 13.307 1.00 20.04 248 ALA D O 1
ATOM 4946 N N . ALA D 2 249 ? 3.077 -5.990 11.960 1.00 13.94 249 ALA D N 1
ATOM 4947 C CA . ALA D 2 249 ? 4.478 -5.924 11.567 1.00 13.76 249 ALA D CA 1
ATOM 4948 C C . ALA D 2 249 ? 5.359 -5.499 12.730 1.00 16.28 249 ALA D C 1
ATOM 4949 O O . ALA D 2 249 ? 6.480 -5.996 12.882 1.00 17.68 249 ALA D O 1
ATOM 4951 N N . ARG D 2 250 ? 4.875 -4.567 13.551 1.00 14.36 250 ARG D N 1
ATOM 4952 C CA . ARG D 2 250 ? 5.643 -4.093 14.694 1.00 18.11 250 ARG D CA 1
ATOM 4953 C C . ARG D 2 250 ? 5.668 -5.108 15.823 1.00 20.04 250 ARG D C 1
ATOM 4954 O O . ARG D 2 250 ? 6.638 -5.152 16.588 1.00 22.53 250 ARG D O 1
ATOM 4962 N N . GLY D 2 251 ? 4.612 -5.904 15.963 1.00 16.58 251 GLY D N 1
ATOM 4963 C CA . GLY D 2 251 ? 4.506 -6.834 17.065 1.00 19.28 251 GLY D CA 1
ATOM 4964 C C . GLY D 2 251 ? 3.908 -6.260 18.329 1.00 22.68 251 GLY D C 1
ATOM 4965 O O . GLY D 2 251 ? 3.751 -6.999 19.315 1.00 26.28 251 GLY D O 1
ATOM 4966 N N . THR D 2 252 ? 3.582 -4.968 18.350 1.00 19.85 252 THR D N 1
ATOM 4967 C CA . THR D 2 252 ? 2.927 -4.362 19.502 1.00 17.75 252 THR D CA 1
ATOM 4968 C C . THR D 2 252 ? 1.825 -3.440 19.008 1.00 20.37 252 THR D C 1
ATOM 4969 O O . THR D 2 252 ? 1.972 -2.776 17.977 1.00 21.86 252 THR D O 1
ATOM 4973 N N . GLN D 2 253 ? 0.721 -3.414 19.741 1.00 18.43 253 GLN D N 1
ATOM 4974 C CA . GLN D 2 253 ? -0.374 -2.513 19.425 1.00 18.65 253 GLN D CA 1
ATOM 4975 C C . GLN D 2 253 ? -0.002 -1.078 19.790 1.00 18.93 253 GLN D C 1
ATOM 4976 O O . GLN D 2 253 ? 0.883 -0.823 20.619 1.00 16.41 253 GLN D O 1
ATOM 4982 N N . LEU D 2 254 ? -0.686 -0.130 19.148 1.00 15.28 254 LEU D N 1
ATOM 4983 C CA . LEU D 2 254 ? -0.469 1.272 19.477 1.00 15.80 254 LEU D CA 1
ATOM 4984 C C . LEU D 2 254 ? -0.934 1.536 20.899 1.00 15.09 254 LEU D C 1
ATOM 4985 O O . LEU D 2 254 ? -2.020 1.105 21.299 1.00 17.61 254 LEU D O 1
ATOM 4990 N N . SER D 2 255 ? -0.112 2.256 21.654 1.00 15.23 255 SER D N 1
ATOM 4991 C CA . SER D 2 255 ? -0.448 2.636 23.011 1.00 13.67 255 SER D CA 1
ATOM 4992 C C . SER D 2 255 ? -1.481 3.759 23.013 1.00 15.26 255 SER D C 1
ATOM 4993 O O . SER D 2 255 ? -1.756 4.395 21.993 1.00 14.11 255 SER D O 1
ATOM 4996 N N . ASP D 2 256 ? -2.042 4.025 24.194 1.00 17.69 256 ASP D N 1
ATOM 4997 C CA . ASP D 2 256 ? -2.969 5.145 24.305 1.00 16.84 256 ASP D CA 1
ATOM 4998 C C . ASP D 2 256 ? -2.290 6.460 23.949 1.00 15.73 256 ASP D C 1
ATOM 4999 O O . ASP D 2 256 ? -2.885 7.306 23.272 1.00 16.69 256 ASP D O 1
ATOM 5004 N N . ASP D 2 257 ? -1.045 6.647 24.394 1.00 15.88 257 ASP D N 1
ATOM 5005 C CA . ASP D 2 257 ? -0.309 7.858 24.036 1.00 16.11 257 ASP D CA 1
ATOM 5006 C C . ASP D 2 257 ? -0.076 7.947 22.536 1.00 12.80 257 ASP D C 1
ATOM 5007 O O . ASP D 2 257 ? -0.176 9.035 21.953 1.00 12.55 257 ASP D O 1
ATOM 5012 N N . GLU D 2 258 ? 0.260 6.820 21.893 1.00 13.64 258 GLU D N 1
ATOM 5013 C CA . GLU D 2 258 ? 0.440 6.847 20.445 1.00 12.16 258 GLU D CA 1
ATOM 5014 C C . GLU D 2 258 ? -0.850 7.246 19.745 1.00 12.30 258 GLU D C 1
ATOM 5015 O O . GLU D 2 258 ? -0.826 8.053 18.806 1.00 11.56 258 GLU D O 1
ATOM 5021 N N . HIS D 2 259 ? -1.987 6.721 20.213 1.00 12.63 259 HIS D N 1
ATOM 5022 C CA . HIS D 2 259 ? -3.273 7.111 19.638 1.00 11.69 259 HIS D CA 1
ATOM 5023 C C . HIS D 2 259 ? -3.550 8.599 19.857 1.00 12.99 259 HIS D C 1
ATOM 5024 O O . HIS D 2 259 ? -4.075 9.279 18.969 1.00 14.29 259 HIS D O 1
ATOM 5031 N N . THR D 2 260 ? -3.181 9.133 21.024 1.00 12.88 260 THR D N 1
ATOM 5032 C CA . THR D 2 260 ? -3.357 10.564 21.246 1.00 13.72 260 THR D CA 1
ATOM 5033 C C . THR D 2 260 ? -2.555 11.376 20.243 1.00 11.99 260 THR D C 1
ATOM 5034 O O . THR D 2 260 ? -3.054 12.355 19.679 1.00 11.71 260 THR D O 1
ATOM 5038 N N . ARG D 2 261 ? -1.288 10.995 20.027 1.00 11.44 261 ARG D N 1
ATOM 5039 C CA . ARG D 2 2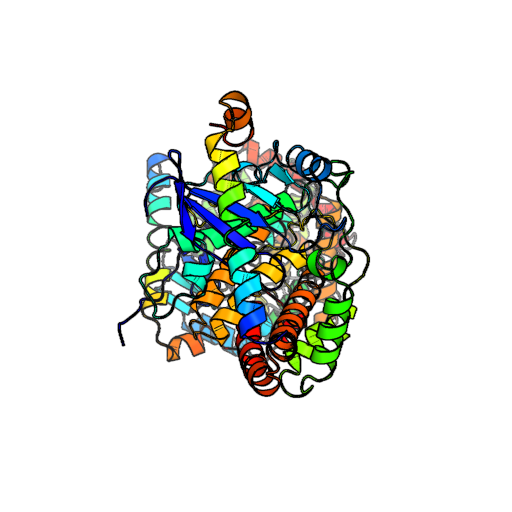61 ? -0.463 11.750 19.095 1.00 11.00 261 ARG D CA 1
ATOM 5040 C C . ARG D 2 261 ? -0.986 11.601 17.677 1.00 10.60 261 ARG D C 1
ATOM 5041 O O . ARG D 2 261 ? -1.011 12.577 16.921 1.00 10.87 261 ARG D O 1
ATOM 5049 N N . LEU D 2 262 ? -1.369 10.381 17.301 1.00 10.48 262 LEU D N 1
ATOM 5050 C CA . LEU D 2 262 ? -1.903 10.126 15.964 1.00 11.62 262 LEU D CA 1
ATOM 5051 C C . LEU D 2 262 ? -3.136 10.989 15.709 1.00 11.71 262 LEU D C 1
ATOM 5052 O O . LEU D 2 262 ? -3.238 11.664 14.672 1.00 10.93 262 LEU D O 1
ATOM 5057 N N . ALA D 2 263 ? -4.065 11.009 16.663 1.00 13.39 263 ALA D N 1
ATOM 5058 C CA . ALA D 2 263 ? -5.274 11.813 16.497 1.00 11.04 263 ALA D CA 1
ATOM 5059 C C . ALA D 2 263 ? -4.934 13.295 16.408 1.00 12.87 263 ALA D C 1
ATOM 5060 O O . ALA D 2 263 ? -5.574 14.049 15.664 1.00 12.43 263 ALA D O 1
ATOM 5062 N N . GLY D 2 264 ? -3.934 13.734 17.177 1.00 11.14 264 GLY D N 1
ATOM 5063 C CA . GLY D 2 264 ? -3.507 15.121 17.103 1.00 12.58 264 GLY D CA 1
ATOM 5064 C C . GLY D 2 264 ? -2.964 15.506 15.742 1.00 10.93 264 GLY D C 1
ATOM 5065 O O . GLY D 2 264 ? -3.284 16.578 15.219 1.00 10.79 264 GLY D O 1
ATOM 5066 N N . HIS D 2 265 ? -2.102 14.651 15.161 1.00 10.27 265 HIS D N 1
ATOM 5067 C CA . HIS D 2 265 ? -1.555 14.926 13.831 1.00 9.85 265 HIS D CA 1
ATOM 5068 C C . HIS D 2 265 ? -2.644 14.884 12.765 1.00 9.75 265 HIS D C 1
ATOM 5069 O O . HIS D 2 265 ? -2.607 15.659 11.806 1.00 10.52 265 HIS D O 1
ATOM 5076 N N . LEU D 2 266 ? -3.586 13.962 12.910 1.00 9.83 266 LEU D N 1
ATOM 5077 C CA . LEU D 2 266 ? -4.667 13.828 11.934 1.00 9.77 266 LEU D CA 1
ATOM 5078 C C . LEU D 2 266 ? -5.598 15.033 12.001 1.00 10.30 266 LEU D C 1
ATOM 5079 O O . LEU D 2 266 ? -5.912 15.654 10.978 1.00 10.69 266 LEU D O 1
ATOM 5084 N N . ALA D 2 267 ? -5.994 15.421 13.213 1.00 10.64 267 ALA D N 1
ATOM 5085 C CA . ALA D 2 267 ? -6.862 16.590 13.354 1.00 11.10 267 ALA D CA 1
ATOM 5086 C C . ALA D 2 267 ? -6.147 17.858 12.900 1.00 11.89 267 ALA D C 1
ATOM 5087 O O . ALA D 2 267 ? -6.734 18.702 12.213 1.00 11.98 267 ALA D O 1
ATOM 5089 N N . SER D 2 268 ? -4.871 18.014 13.276 1.00 10.88 268 SER D N 1
ATOM 5090 C CA . SER D 2 268 ? -4.111 19.159 12.783 1.00 11.77 268 SER D CA 1
ATOM 5091 C C . SER D 2 268 ? -4.009 19.145 11.270 1.00 10.61 268 SER D C 1
ATOM 5092 O O . SER D 2 268 ? -4.087 20.199 10.623 1.00 13.35 268 SER D O 1
ATOM 5095 N N . GLY D 2 269 ? -3.836 17.956 10.691 1.00 10.04 269 GLY D N 1
ATOM 5096 C CA . GLY D 2 269 ? -3.723 17.859 9.247 1.00 11.80 269 GLY D CA 1
ATOM 5097 C C . GLY D 2 269 ? -4.993 18.281 8.540 1.00 11.28 269 GLY D C 1
ATOM 5098 O O . GLY D 2 269 ? -4.944 18.963 7.516 1.00 13.09 269 GLY D O 1
ATOM 5099 N N . ILE D 2 270 ? -6.149 17.891 9.086 1.00 11.43 270 ILE D N 1
ATOM 5100 C CA . ILE D 2 270 ? -7.431 18.358 8.563 1.00 13.43 270 ILE D CA 1
ATOM 5101 C C . ILE D 2 270 ? -7.523 19.879 8.627 1.00 12.31 270 ILE D C 1
ATOM 5102 O O . ILE D 2 270 ? -7.925 20.540 7.660 1.00 13.88 270 ILE D O 1
ATOM 5107 N N . LEU D 2 271 ? -7.190 20.460 9.779 1.00 11.23 271 LEU D N 1
ATOM 5108 C CA . LEU D 2 271 ? -7.216 21.913 9.891 1.00 11.79 271 LEU D CA 1
ATOM 5109 C C . LEU D 2 271 ? -6.260 22.563 8.888 1.00 13.02 271 LEU D C 1
ATOM 5110 O O . LEU D 2 271 ? -6.583 23.608 8.306 1.00 13.96 271 LEU D O 1
ATOM 5115 N N . GLN D 2 272 ? -5.071 21.976 8.692 1.00 12.31 272 GLN D N 1
ATOM 5116 C CA . GLN D 2 272 ? -4.138 22.495 7.687 1.00 14.46 272 GLN D CA 1
ATOM 5117 C C . GLN D 2 272 ? -4.743 22.432 6.292 1.00 15.83 272 GLN D C 1
ATOM 5118 O O . GLN D 2 272 ? -4.669 23.405 5.532 1.00 16.79 272 GLN D O 1
ATOM 5124 N N . HIS D 2 273 ? -5.329 21.285 5.937 1.00 13.08 273 HIS D N 1
ATOM 5125 C CA . HIS D 2 273 ? -5.925 21.105 4.616 1.00 15.39 273 HIS D CA 1
ATOM 5126 C C . HIS D 2 273 ? -7.027 22.124 4.350 1.00 14.91 273 HIS D C 1
ATOM 5127 O O . HIS D 2 273 ? -7.088 22.725 3.271 1.00 19.54 273 HIS D O 1
ATOM 5134 N N . VAL D 2 274 ? -7.928 22.306 5.313 1.00 14.25 274 VAL D N 1
ATOM 5135 C CA A VAL D 2 274 ? -9.031 23.253 5.161 0.17 17.28 274 VAL D CA 1
ATOM 5136 C CA B VAL D 2 274 ? -9.019 23.250 5.095 0.83 17.16 274 VAL D CA 1
ATOM 5137 C C . VAL D 2 274 ? -8.513 24.689 5.099 1.00 20.68 274 VAL D C 1
ATOM 5138 O O . VAL D 2 274 ? -9.006 25.520 4.326 1.00 21.24 274 VAL D O 1
ATOM 5145 N N . ALA D 2 275 ? -7.518 25.013 5.941 1.00 19.08 275 ALA D N 1
ATOM 5146 C CA . ALA D 2 275 ? -6.941 26.355 5.917 1.00 21.59 275 ALA D CA 1
ATOM 5147 C C . ALA D 2 275 ? -6.254 26.635 4.585 1.00 23.94 275 ALA D C 1
ATOM 5148 O O . ALA D 2 275 ? -6.296 27.767 4.082 1.00 27.85 275 ALA D O 1
ATOM 5150 N N . LEU D 2 276 ? -5.602 25.619 4.015 1.00 20.95 276 LEU D N 1
ATOM 5151 C CA . LEU D 2 276 ? -5.004 25.753 2.689 1.00 26.64 276 LEU D CA 1
ATOM 5152 C C . LEU D 2 276 ? -6.056 26.080 1.637 1.00 29.07 276 LEU D C 1
ATOM 5153 O O . LEU D 2 276 ? -5.809 26.889 0.735 1.00 30.44 276 LEU D O 1
ATOM 5158 N N . ARG D 2 277 ? -7.234 25.455 1.731 1.00 25.14 277 ARG D N 1
ATOM 5159 C CA . ARG D 2 277 ? -8.335 25.784 0.829 1.00 30.27 277 ARG D CA 1
ATOM 5160 C C . ARG D 2 277 ? -8.770 27.236 0.986 1.00 31.49 277 ARG D C 1
ATOM 5161 O O . ARG D 2 277 ? -8.989 27.935 -0.009 1.00 34.05 277 ARG D O 1
ATOM 5169 N N . ALA D 2 278 ? -8.906 27.706 2.229 1.00 28.04 278 ALA D N 1
ATOM 5170 C CA . ALA D 2 278 ? -9.328 29.086 2.455 1.00 31.77 278 ALA D CA 1
ATOM 5171 C C . ALA D 2 278 ? -8.269 30.080 1.993 1.00 34.46 278 ALA D C 1
ATOM 5172 O O . ALA D 2 278 ? -8.594 31.100 1.375 1.00 40.87 278 ALA D O 1
ATOM 5174 N N . TRP D 2 279 ? -6.999 29.804 2.285 1.00 32.30 279 TRP D N 1
ATOM 5175 C CA . TRP D 2 279 ? -5.935 30.741 1.939 1.00 33.58 279 TRP D CA 1
ATOM 5176 C C . TRP D 2 279 ? -5.653 30.748 0.438 1.00 38.48 279 TRP D C 1
ATOM 5177 O O . TRP D 2 279 ? -5.513 31.814 -0.173 1.00 42.85 279 TRP D O 1
ATOM 5188 N N . SER D 2 280 ? -5.576 29.571 -0.182 1.00 34.31 280 SER D N 1
ATOM 5189 C CA . SER D 2 280 ? -5.115 29.518 -1.566 1.00 40.27 280 SER D CA 1
ATOM 5190 C C . SER D 2 280 ? -6.235 29.753 -2.573 1.00 40.87 280 SER D C 1
ATOM 5191 O O . SER D 2 280 ? -5.966 30.193 -3.695 1.00 46.26 280 SER D O 1
ATOM 5194 N N . ALA D 2 281 ? -7.483 29.471 -2.207 1.00 43.90 281 ALA D N 1
ATOM 5195 C CA . ALA D 2 281 ? -8.617 29.723 -3.087 1.00 44.20 281 ALA D CA 1
ATOM 5196 C C . ALA D 2 281 ? -9.462 30.905 -2.633 1.00 45.51 281 ALA D C 1
ATOM 5197 O O . ALA D 2 281 ? -10.549 31.121 -3.180 1.00 44.17 281 ALA D O 1
ATOM 5199 N N . SER D 2 282 ? -8.988 31.675 -1.651 1.00 49.24 282 SER D N 1
ATOM 5200 C CA . SER D 2 282 ? -9.732 32.819 -1.121 1.00 51.44 282 SER D CA 1
ATOM 5201 C C . SER D 2 282 ? -11.161 32.421 -0.763 1.00 49.70 282 SER D C 1
ATOM 5202 O O . SER D 2 282 ? -12.121 33.136 -1.054 1.00 53.92 282 SER D O 1
ATOM 5205 N N . ASP D 2 283 ? -11.301 31.257 -0.129 1.00 46.56 283 ASP D N 1
ATOM 5206 C CA . ASP D 2 283 ? -12.590 30.580 0.018 1.00 46.37 283 ASP D CA 1
ATOM 5207 C C . ASP D 2 283 ? -12.816 30.203 1.479 1.00 42.92 283 ASP D C 1
ATOM 5208 O O . ASP D 2 283 ? -12.756 29.024 1.849 1.00 40.77 283 ASP D O 1
ATOM 5213 N N . PRO D 2 284 ? -13.076 31.189 2.342 1.00 41.48 284 PRO D N 1
ATOM 5214 C CA . PRO D 2 284 ? -13.371 30.864 3.747 1.00 37.03 284 PRO D CA 1
ATOM 5215 C C . PRO D 2 284 ? -14.636 30.041 3.928 1.00 42.17 284 PRO D C 1
ATOM 5216 O O . PRO D 2 284 ? -14.694 29.194 4.830 1.00 36.13 284 PRO D O 1
ATOM 5220 N N . GLU D 2 285 ? -15.657 30.274 3.098 1.00 42.21 285 GLU D N 1
ATOM 5221 C CA . GLU D 2 285 ? -16.930 29.578 3.270 1.00 45.30 285 GLU D CA 1
ATOM 5222 C C . GLU D 2 285 ? -16.821 28.111 2.877 1.00 35.79 285 GLU D C 1
ATOM 5223 O O . GLU D 2 285 ? -17.369 27.239 3.560 1.00 38.52 285 GLU D O 1
ATOM 5229 N N . GLY D 2 286 ? -16.140 27.821 1.768 1.00 35.39 286 GLY D N 1
ATOM 5230 C CA . GLY D 2 286 ? -15.953 26.434 1.373 1.00 33.77 286 GLY D CA 1
ATOM 5231 C C . GLY D 2 286 ? -15.076 25.666 2.343 1.00 33.90 286 GLY D C 1
ATOM 5232 O O . GLY D 2 286 ? -15.312 24.483 2.606 1.00 31.32 286 GLY D O 1
ATOM 5233 N N . ALA D 2 287 ? -14.041 26.322 2.877 1.00 32.41 287 ALA D N 1
ATOM 5234 C CA . ALA D 2 287 ? -13.204 25.678 3.882 1.00 27.48 287 ALA D CA 1
ATOM 5235 C C . ALA D 2 287 ? -14.007 25.349 5.135 1.00 30.56 287 ALA D C 1
ATOM 5236 O O . ALA D 2 287 ? -13.824 24.285 5.738 1.00 24.68 287 ALA D O 1
ATOM 5238 N N . ASP D 2 288 ? -14.914 26.245 5.536 1.00 28.67 288 ASP D N 1
ATOM 5239 C CA . ASP D 2 288 ? -15.792 25.944 6.661 1.00 27.60 288 ASP D CA 1
ATOM 5240 C C . ASP D 2 288 ? -16.622 24.695 6.411 1.00 24.99 288 ASP D C 1
ATOM 5241 O O . ASP D 2 288 ? -16.779 23.860 7.311 1.00 23.56 288 ASP D O 1
ATOM 5246 N N . ALA D 2 289 ? -17.189 24.564 5.207 1.00 26.22 289 ALA D N 1
ATOM 5247 C CA . ALA D 2 289 ? -18.030 23.411 4.903 1.00 24.12 289 ALA D CA 1
ATOM 5248 C C . ALA D 2 289 ? -17.223 22.121 4.901 1.00 26.96 289 ALA D C 1
ATOM 5249 O O . ALA D 2 289 ? -17.703 21.084 5.377 1.00 27.20 289 ALA D O 1
ATOM 5251 N N . LEU D 2 290 ? -16.004 22.166 4.349 1.00 24.34 290 LEU D N 1
ATOM 5252 C CA . LEU D 2 290 ? -15.117 21.006 4.378 1.00 24.29 290 LEU D CA 1
ATOM 5253 C C . LEU D 2 290 ? -14.859 20.568 5.813 1.00 21.17 290 LEU D C 1
ATOM 5254 O O . LEU D 2 290 ? -14.906 19.370 6.127 1.00 18.77 290 LEU D O 1
ATOM 5259 N N . LEU D 2 291 ? -14.599 21.537 6.695 1.00 22.64 291 LEU D N 1
ATOM 5260 C CA . LEU D 2 291 ? -14.265 21.241 8.083 1.00 18.42 291 LEU D CA 1
ATOM 5261 C C . LEU D 2 291 ? -15.420 20.551 8.800 1.00 20.40 291 LEU D C 1
ATOM 5262 O O . LEU D 2 291 ? -15.211 19.605 9.565 1.00 17.65 291 LEU D O 1
ATOM 5267 N N . ARG D 2 292 ? -16.648 21.013 8.573 1.00 18.89 292 ARG D N 1
ATOM 5268 C CA . ARG D 2 292 ? -17.777 20.448 9.303 1.00 18.71 292 ARG D CA 1
ATOM 5269 C C . ARG D 2 292 ? -18.050 19.003 8.891 1.00 16.13 292 ARG D C 1
ATOM 5270 O O . ARG D 2 292 ? -18.486 18.190 9.718 1.00 17.23 292 ARG D O 1
ATOM 5278 N N . ARG D 2 293 ? -17.801 18.663 7.625 1.00 17.04 293 ARG D N 1
ATOM 5279 C CA . ARG D 2 293 ? -17.970 17.283 7.188 1.00 14.77 293 ARG D CA 1
ATOM 5280 C C . ARG D 2 293 ? -16.855 16.393 7.733 1.00 13.01 293 ARG D C 1
ATOM 5281 O O . ARG D 2 293 ? -17.099 15.237 8.106 1.00 14.48 293 ARG D O 1
ATOM 5289 N N . ALA D 2 294 ? -15.621 16.910 7.784 1.00 15.97 294 ALA D N 1
ATOM 5290 C CA . ALA D 2 294 ? -14.531 16.147 8.384 1.00 14.45 294 ALA D CA 1
ATOM 5291 C C . ALA D 2 294 ? -14.807 15.865 9.858 1.00 13.25 294 ALA D C 1
ATOM 5292 O O . ALA D 2 294 ? -14.508 14.773 10.357 1.00 14.32 294 ALA D O 1
ATOM 5294 N N . GLU D 2 295 ? -15.426 16.822 10.562 1.00 13.13 295 GLU D N 1
ATOM 5295 C CA . GLU D 2 295 ? -15.787 16.595 11.955 1.00 13.62 295 GLU D CA 1
ATOM 5296 C C . GLU D 2 295 ? -16.709 15.391 12.096 1.00 15.75 295 GLU D C 1
ATOM 5297 O O . GLU D 2 295 ? -16.601 14.630 13.063 1.00 15.63 295 GLU D O 1
ATOM 5303 N N . ARG D 2 296 ? -17.631 15.209 11.144 1.00 13.83 296 ARG D N 1
ATOM 5304 C CA A ARG D 2 296 ? -18.548 14.077 11.220 0.51 15.09 296 ARG D CA 1
ATOM 5305 C CA B ARG D 2 296 ? -18.559 14.083 11.192 0.49 15.11 296 ARG D CA 1
ATOM 5306 C C . ARG D 2 296 ? -17.882 12.763 10.825 1.00 13.37 296 ARG D C 1
ATOM 5307 O O . ARG D 2 296 ? -18.204 11.719 11.401 1.00 15.78 296 ARG D O 1
ATOM 5322 N N . SER D 2 297 ? -16.938 12.785 9.870 1.00 12.70 297 SER D N 1
ATOM 5323 C CA . SER D 2 297 ? -16.298 11.552 9.396 1.00 12.58 297 SER D CA 1
ATOM 5324 C C . SER D 2 297 ? -15.144 11.095 10.285 1.00 13.96 297 SER D C 1
ATOM 5325 O O . SER D 2 297 ? -14.791 9.905 10.285 1.00 12.44 297 SER D O 1
ATOM 5328 N N . LEU D 2 298 ? -14.529 12.009 11.022 1.00 13.57 298 LEU D N 1
ATOM 5329 C CA . LEU D 2 298 ? -13.327 11.643 11.760 1.00 14.65 298 LEU D CA 1
ATOM 5330 C C . LEU D 2 298 ? -13.559 10.593 12.841 1.00 14.45 298 LEU D C 1
ATOM 5331 O O . LEU D 2 298 ? -12.761 9.646 12.917 1.00 15.17 298 LEU D O 1
ATOM 5336 N N . PRO D 2 299 ? -14.600 10.673 13.676 1.00 13.66 299 PRO D N 1
ATOM 5337 C CA . PRO D 2 299 ? -14.699 9.715 14.792 1.00 13.74 299 PRO D CA 1
ATOM 5338 C C . PRO D 2 299 ? -14.741 8.267 14.343 1.00 16.34 299 PRO D C 1
ATOM 5339 O O . PRO D 2 299 ? -14.091 7.412 14.958 1.00 17.50 299 PRO D O 1
ATOM 5343 N N . GLY D 2 300 ? -15.471 7.972 13.263 1.00 15.81 300 GLY D N 1
ATOM 5344 C CA . GLY D 2 300 ? -15.552 6.604 12.781 1.00 14.89 300 GLY D CA 1
ATOM 5345 C C . GLY D 2 300 ? -14.242 6.089 12.224 1.00 13.79 300 GLY D C 1
ATOM 5346 O O . GLY D 2 300 ? -13.951 4.893 12.320 1.00 14.53 300 GLY D O 1
ATOM 5347 N N . ILE D 2 301 ? -13.468 6.964 11.581 1.00 12.13 301 ILE D N 1
ATOM 5348 C CA . ILE D 2 301 ? -12.163 6.571 11.061 1.00 11.50 301 ILE D CA 1
ATOM 5349 C C . ILE D 2 301 ? -11.192 6.270 12.202 1.00 14.41 301 ILE D C 1
ATOM 5350 O O . ILE D 2 301 ? -10.509 5.241 12.195 1.00 14.08 301 ILE D O 1
ATOM 5355 N N . LEU D 2 302 ? -11.127 7.159 13.196 1.00 13.59 302 LEU D N 1
ATOM 5356 C CA . LEU D 2 302 ? -10.284 6.910 14.363 1.00 13.88 302 LEU D CA 1
ATOM 5357 C C . LEU D 2 302 ? -10.729 5.651 15.095 1.00 14.98 302 LEU D C 1
ATOM 5358 O O . LEU D 2 302 ? -9.888 4.853 15.537 1.00 16.34 302 LEU D O 1
ATOM 5363 N N . GLY D 2 303 ? -12.045 5.453 15.231 1.00 13.74 303 GLY D N 1
ATOM 5364 C CA . GLY D 2 303 ? -12.536 4.259 15.902 1.00 15.36 303 GLY D CA 1
ATOM 5365 C C . GLY D 2 303 ? -12.141 2.990 15.171 1.00 16.88 303 GLY D C 1
ATOM 5366 O O . GLY D 2 303 ? -11.720 2.008 15.789 1.00 18.14 303 GLY D O 1
ATOM 5367 N N . ALA D 2 304 ? -12.275 2.992 13.846 1.00 13.59 304 ALA D N 1
ATOM 5368 C CA . ALA D 2 304 ? -11.903 1.815 13.073 1.00 14.51 304 ALA D CA 1
ATOM 5369 C C . ALA D 2 304 ? -10.408 1.561 13.152 1.00 17.03 304 ALA D C 1
ATOM 5370 O O . ALA D 2 304 ? -9.963 0.409 13.068 1.00 17.94 304 ALA D O 1
ATOM 5372 N N . PHE D 2 305 ? -9.623 2.625 13.270 1.00 16.63 305 PHE D N 1
ATOM 5373 C CA . PHE D 2 305 ? -8.182 2.471 13.401 1.00 17.81 305 PHE D CA 1
ATOM 5374 C C . PHE D 2 305 ? -7.794 1.884 14.755 1.00 16.31 305 PHE D C 1
ATOM 5375 O O . PHE D 2 305 ? -6.677 1.380 14.902 1.00 18.80 305 PHE D O 1
ATOM 5383 N N . GLY D 2 306 ? -8.691 1.924 15.735 1.00 15.16 306 GLY D N 1
ATOM 5384 C CA . GLY D 2 306 ? -8.459 1.333 17.031 1.00 15.59 306 GLY D CA 1
ATOM 5385 C C . GLY D 2 306 ? -8.313 2.313 18.169 1.00 17.66 306 GLY D C 1
ATOM 5386 O O . GLY D 2 306 ? -7.959 1.895 19.277 1.00 20.96 306 GLY D O 1
ATOM 5387 N N . ALA D 2 307 ? -8.581 3.592 17.942 1.00 17.70 307 ALA D N 1
ATOM 5388 C CA . ALA D 2 307 ? -8.398 4.589 18.987 1.00 18.64 307 ALA D CA 1
ATOM 5389 C C . ALA D 2 307 ? -9.319 4.300 20.172 1.00 27.37 307 ALA D C 1
ATOM 5390 O O . ALA D 2 307 ? -10.497 3.976 19.980 1.00 30.02 307 ALA D O 1
ATOM 5392 N N . PRO D 2 308 ? -8.828 4.426 21.401 1.00 29.20 308 PRO D N 1
ATOM 5393 C CA . PRO D 2 308 ? -9.673 4.185 22.572 1.00 38.94 308 PRO D CA 1
ATOM 5394 C C . PRO D 2 308 ? -10.576 5.383 22.832 1.00 47.56 308 PRO D C 1
ATOM 5395 O O . PRO D 2 308 ? -10.480 6.427 22.185 1.00 41.38 308 PRO D O 1
ATOM 5399 N N . ARG D 2 309 ? -11.473 5.215 23.806 1.00 51.79 309 ARG D N 1
ATOM 5400 C CA . ARG D 2 309 ? -12.359 6.320 24.149 1.00 58.21 309 ARG D CA 1
ATOM 5401 C C . ARG D 2 309 ? -11.605 7.493 24.763 1.00 61.37 309 ARG D C 1
ATOM 5402 O O . ARG D 2 309 ? -12.127 8.613 24.767 1.00 61.38 309 ARG D O 1
ATOM 5410 N N . GLU D 2 310 ? -10.386 7.266 25.265 1.00 67.43 310 GLU D N 1
ATOM 5411 C CA . GLU D 2 310 ? -9.583 8.366 25.790 1.00 68.78 310 GLU D CA 1
ATOM 5412 C C . GLU D 2 310 ? -9.353 9.448 24.742 1.00 68.84 310 GLU D C 1
ATOM 5413 O O . GLU D 2 310 ? -9.199 10.624 25.092 1.00 71.11 310 GLU D O 1
ATOM 5419 N N . VAL D 2 311 ? -9.329 9.080 23.459 1.00 58.60 311 VAL D N 1
ATOM 5420 C CA . VAL D 2 311 ? -9.118 10.046 22.391 1.00 56.08 311 VAL D CA 1
ATOM 5421 C C . VAL D 2 311 ? -10.388 10.353 21.597 1.00 55.51 311 VAL D C 1
ATOM 5422 O O . VAL D 2 311 ? -10.543 11.485 21.124 1.00 59.48 311 VAL D O 1
ATOM 5426 N N . THR D 2 312 ? -11.298 9.394 21.439 1.00 60.70 312 THR D N 1
ATOM 5427 C CA . THR D 2 312 ? -12.490 9.603 20.614 1.00 62.35 312 THR D CA 1
ATOM 5428 C C . THR D 2 312 ? -13.457 10.619 21.225 1.00 65.43 312 THR D C 1
ATOM 5429 O O . THR D 2 312 ? -14.676 10.455 21.158 1.00 61.67 312 THR D O 1
#